Protein AF-0000000066260417 (afdb_homodimer)

Organism: Pneumocystis carinii (NCBI:txid4754)

Structure (mmCIF, N/CA/C/O backbone):
data_AF-0000000066260417-model_v1
#
loop_
_entity.id
_entity.type
_entity.pdbx_description
1 polymer 'Thioredoxin reductase'
#
loop_
_atom_site.group_PDB
_atom_site.id
_atom_site.type_symbol
_atom_site.label_atom_id
_atom_site.label_alt_id
_atom_site.label_comp_id
_atom_site.label_asym_id
_atom_site.label_entity_id
_atom_site.label_seq_id
_atom_site.pdbx_PDB_ins_code
_atom_site.Cartn_x
_atom_site.Cartn_y
_atom_site.Cartn_z
_atom_site.occupancy
_atom_site.B_iso_or_equiv
_atom_site.auth_seq_id
_atom_site.auth_comp_id
_atom_site.auth_asym_id
_atom_site.auth_atom_id
_atom_site.pdbx_PDB_model_num
ATOM 1 N N . MET A 1 1 ? 32.125 -1.098 -7.992 1 93.31 1 MET A N 1
ATOM 2 C CA . MET A 1 1 ? 31.312 -2.289 -7.781 1 93.31 1 MET A CA 1
ATOM 3 C C . MET A 1 1 ? 30.047 -2.248 -8.641 1 93.31 1 MET A C 1
ATOM 5 O O . MET A 1 1 ? 29.516 -1.173 -8.922 1 93.31 1 MET A O 1
ATOM 9 N N . HIS A 1 2 ? 29.641 -3.352 -9.141 1 97.88 2 HIS A N 1
ATOM 10 C CA . HIS A 1 2 ? 28.422 -3.469 -9.922 1 97.88 2 HIS A CA 1
ATOM 11 C C . HIS A 1 2 ? 27.344 -4.223 -9.156 1 97.88 2 HIS A C 1
ATOM 13 O O . HIS A 1 2 ? 27.625 -5.234 -8.508 1 97.88 2 HIS A O 1
ATOM 19 N N . SER A 1 3 ? 26.141 -3.65 -9.133 1 97.94 3 SER A N 1
ATOM 20 C CA . SER A 1 3 ? 25 -4.293 -8.492 1 97.94 3 SER A CA 1
ATOM 21 C C . SER A 1 3 ? 23.828 -4.434 -9.461 1 97.94 3 SER A C 1
ATOM 23 O O . SER A 1 3 ? 23.641 -3.588 -10.328 1 97.94 3 SER A O 1
ATOM 25 N N . LYS A 1 4 ? 23.062 -5.516 -9.281 1 97.94 4 LYS A N 1
ATOM 26 C CA . LYS A 1 4 ? 21.875 -5.684 -10.109 1 97.94 4 LYS A CA 1
ATOM 27 C C . LYS A 1 4 ? 20.812 -4.648 -9.766 1 97.94 4 LYS A C 1
ATOM 29 O O . LYS A 1 4 ? 20.203 -4.047 -10.656 1 97.94 4 LYS A O 1
ATOM 34 N N . VAL A 1 5 ? 20.609 -4.508 -8.484 1 98.75 5 VAL A N 1
ATOM 35 C CA . VAL A 1 5 ? 19.578 -3.572 -8.047 1 98.75 5 VAL A CA 1
ATOM 36 C C . VAL A 1 5 ? 20.109 -2.723 -6.895 1 98.75 5 VAL A C 1
ATOM 38 O O . VAL A 1 5 ? 20.641 -3.254 -5.918 1 98.75 5 VAL A O 1
ATOM 41 N N . VAL A 1 6 ? 19.906 -1.417 -7.012 1 98.94 6 VAL A N 1
ATOM 42 C CA . VAL A 1 6 ? 20.234 -0.465 -5.953 1 98.94 6 VAL A CA 1
ATOM 43 C C . VAL A 1 6 ? 18.969 0.279 -5.52 1 98.94 6 VAL A C 1
ATOM 45 O O . VAL A 1 6 ? 18.172 0.704 -6.359 1 98.94 6 VAL A O 1
ATOM 48 N N . ILE A 1 7 ? 18.75 0.334 -4.238 1 98.94 7 ILE A N 1
ATOM 49 C CA . ILE A 1 7 ? 17.672 1.103 -3.639 1 98.94 7 ILE A CA 1
ATOM 50 C C . ILE A 1 7 ? 18.234 2.311 -2.898 1 98.94 7 ILE A C 1
ATOM 52 O O . ILE A 1 7 ? 19.172 2.176 -2.098 1 98.94 7 ILE A O 1
ATOM 56 N N . ILE A 1 8 ? 17.734 3.48 -3.248 1 98.75 8 ILE A N 1
ATOM 57 C CA . ILE A 1 8 ? 18.188 4.703 -2.59 1 98.75 8 ILE A CA 1
ATOM 58 C C . ILE A 1 8 ? 17.078 5.238 -1.683 1 98.75 8 ILE A C 1
ATOM 60 O O . ILE A 1 8 ? 16.047 5.723 -2.164 1 98.75 8 ILE A O 1
ATOM 64 N N . GLY A 1 9 ? 17.312 5.191 -0.39 1 98 9 GLY A N 1
ATOM 65 C CA . GLY A 1 9 ? 16.328 5.543 0.612 1 98 9 GLY A CA 1
ATOM 66 C C . GLY A 1 9 ? 15.898 4.367 1.474 1 98 9 GLY A C 1
ATOM 67 O O . GLY A 1 9 ? 15.758 3.246 0.978 1 98 9 GLY A O 1
ATOM 68 N N . SER A 1 10 ? 15.633 4.695 2.762 1 98.12 10 SER A N 1
ATOM 69 C CA . SER A 1 10 ? 15.445 3.6 3.705 1 98.12 10 SER A CA 1
ATOM 70 C C . SER A 1 10 ? 14.148 3.762 4.488 1 98.12 10 SER A C 1
ATOM 72 O O . SER A 1 10 ? 14.047 3.324 5.637 1 98.12 10 SER A O 1
ATOM 74 N N . GLY A 1 11 ? 13.156 4.484 3.984 1 97.88 11 GLY A N 1
ATOM 75 C CA . GLY A 1 11 ? 11.82 4.516 4.562 1 97.88 11 GLY A CA 1
ATOM 76 C C . GLY A 1 11 ? 11.023 3.258 4.285 1 97.88 11 GLY A C 1
ATOM 77 O O . GLY A 1 11 ? 11.578 2.244 3.859 1 97.88 11 GLY A O 1
ATOM 78 N N . PRO A 1 12 ? 9.695 3.33 4.57 1 98.69 12 PRO A N 1
ATOM 79 C CA . PRO A 1 12 ? 8.836 2.16 4.363 1 98.69 12 PRO A CA 1
ATOM 80 C C . PRO A 1 12 ? 8.922 1.61 2.939 1 98.69 12 PRO A C 1
ATOM 82 O O . PRO A 1 12 ? 8.977 0.394 2.744 1 98.69 12 PRO A O 1
ATOM 85 N N . SER A 1 13 ? 8.938 2.465 1.959 1 98.81 13 SER A N 1
ATOM 86 C CA . SER A 1 13 ? 8.977 2.021 0.569 1 98.81 13 SER A CA 1
ATOM 87 C C . SER A 1 13 ? 10.305 1.344 0.241 1 98.81 13 SER A C 1
ATOM 89 O O . SER A 1 13 ? 10.328 0.293 -0.402 1 98.81 13 SER A O 1
ATOM 91 N N . GLY A 1 14 ? 11.422 1.942 0.669 1 98.88 14 GLY A N 1
ATOM 92 C CA . GLY A 1 14 ? 12.734 1.369 0.403 1 98.88 14 GLY A CA 1
ATOM 93 C C . GLY A 1 14 ? 12.906 -0.021 0.984 1 98.88 14 GLY A C 1
ATOM 94 O O . GLY A 1 14 ? 13.273 -0.956 0.272 1 98.88 14 GLY A O 1
ATOM 95 N N . HIS A 1 15 ? 12.586 -0.146 2.248 1 98.94 15 HIS A N 1
ATOM 96 C CA . HIS A 1 15 ? 12.75 -1.436 2.91 1 98.94 15 HIS A CA 1
ATOM 97 C C . HIS A 1 15 ? 11.789 -2.475 2.344 1 98.94 15 HIS A C 1
ATOM 99 O O . HIS A 1 15 ? 12.125 -3.656 2.25 1 98.94 15 HIS A O 1
ATOM 105 N N . THR A 1 16 ? 10.555 -2.074 2.002 1 98.94 16 THR A N 1
ATOM 106 C CA . THR A 1 16 ? 9.625 -3.037 1.42 1 98.94 16 THR A CA 1
ATOM 107 C C . THR A 1 16 ? 10.141 -3.541 0.074 1 98.94 16 THR A C 1
ATOM 109 O O . THR A 1 16 ? 10.078 -4.738 -0.21 1 98.94 16 THR A O 1
ATOM 112 N N . ALA A 1 17 ? 10.609 -2.594 -0.773 1 98.94 17 ALA A N 1
ATOM 113 C CA . ALA A 1 17 ? 11.227 -3.023 -2.025 1 98.94 17 ALA A CA 1
ATOM 114 C C . ALA A 1 17 ? 12.344 -4.035 -1.771 1 98.94 17 ALA A C 1
ATOM 116 O O . ALA A 1 17 ? 12.43 -5.059 -2.455 1 98.94 17 ALA A O 1
ATOM 117 N N . ALA A 1 18 ? 13.188 -3.762 -0.748 1 98.94 18 ALA A N 1
ATOM 118 C CA . ALA A 1 18 ? 14.305 -4.633 -0.403 1 98.94 18 ALA A CA 1
ATOM 119 C C . ALA A 1 18 ? 13.812 -6.016 0.014 1 98.94 18 ALA A C 1
ATOM 121 O O . ALA A 1 18 ? 14.422 -7.027 -0.34 1 98.94 18 ALA A O 1
ATOM 122 N N . ILE A 1 19 ? 12.734 -6.07 0.774 1 98.81 19 ILE A N 1
ATOM 123 C CA . ILE A 1 19 ? 12.164 -7.336 1.225 1 98.81 19 ILE A CA 1
ATOM 124 C C . ILE A 1 19 ? 11.766 -8.18 0.017 1 98.81 19 ILE A C 1
ATOM 126 O O . ILE A 1 19 ? 12.156 -9.344 -0.087 1 98.81 19 ILE A O 1
ATOM 130 N N . TYR A 1 20 ? 11.039 -7.613 -0.934 1 98.69 20 TYR A N 1
ATOM 131 C CA . TYR A 1 20 ? 10.531 -8.359 -2.084 1 98.69 20 TYR A CA 1
ATOM 132 C C . TYR A 1 20 ? 11.672 -8.758 -3.014 1 98.69 20 TYR A C 1
ATOM 134 O O . TYR A 1 20 ? 11.688 -9.875 -3.545 1 98.69 20 TYR A O 1
ATOM 142 N N . LEU A 1 21 ? 12.625 -7.875 -3.219 1 98.69 21 LEU A N 1
ATOM 143 C CA . LEU A 1 21 ? 13.781 -8.203 -4.051 1 98.69 21 LEU A CA 1
ATOM 144 C C . LEU A 1 21 ? 14.641 -9.273 -3.395 1 98.69 21 LEU A C 1
ATOM 146 O O . LEU A 1 21 ? 15.164 -10.156 -4.078 1 98.69 21 LEU A O 1
ATOM 150 N N . GLY A 1 22 ? 14.82 -9.109 -2.049 1 97.81 22 GLY A N 1
ATOM 151 C CA . GLY A 1 22 ? 15.547 -10.133 -1.317 1 97.81 22 GLY A CA 1
ATOM 152 C C . GLY A 1 22 ? 14.922 -11.508 -1.432 1 97.81 22 GLY A C 1
ATOM 153 O O . GLY A 1 22 ? 15.625 -12.5 -1.666 1 97.81 22 GLY A O 1
ATOM 154 N N . ARG A 1 23 ? 13.617 -11.609 -1.332 1 96.19 23 ARG A N 1
ATOM 155 C CA . ARG A 1 23 ? 12.891 -12.875 -1.439 1 96.19 23 ARG A CA 1
ATOM 156 C C . ARG A 1 23 ? 12.977 -13.438 -2.854 1 96.19 23 ARG A C 1
ATOM 158 O O . ARG A 1 23 ? 12.719 -14.625 -3.07 1 96.19 23 ARG A O 1
ATOM 165 N N . ALA A 1 24 ? 13.312 -12.602 -3.826 1 96.06 24 ALA A N 1
ATOM 166 C CA . ALA A 1 24 ? 13.555 -13.047 -5.199 1 96.06 24 ALA A CA 1
ATOM 167 C C . ALA A 1 24 ? 15.023 -13.383 -5.418 1 96.06 24 ALA A C 1
ATOM 169 O O . ALA A 1 24 ? 15.461 -13.562 -6.555 1 96.06 24 ALA A O 1
ATOM 170 N N . GLU A 1 25 ? 15.828 -13.352 -4.348 1 95.19 25 GLU A N 1
ATOM 171 C CA . GLU A 1 25 ? 17.234 -13.727 -4.352 1 95.19 25 GLU A CA 1
ATOM 172 C C . GLU A 1 25 ? 18.062 -12.758 -5.195 1 95.19 25 GLU A C 1
ATOM 174 O O . GLU A 1 25 ? 19 -13.164 -5.875 1 95.19 25 GLU A O 1
ATOM 179 N N . LEU A 1 26 ? 17.688 -11.5 -5.199 1 97.06 26 LEU A N 1
ATOM 180 C CA . LEU A 1 26 ? 18.391 -10.516 -6.012 1 97.06 26 LEU A CA 1
ATOM 181 C C . LEU A 1 26 ? 19.391 -9.742 -5.168 1 97.06 26 LEU A C 1
ATOM 183 O O . LEU A 1 26 ? 20.188 -8.953 -5.699 1 97.06 26 LEU A O 1
ATOM 187 N N . LYS A 1 27 ? 19.406 -9.953 -3.811 1 96.69 27 LYS A N 1
ATOM 188 C CA . LYS A 1 27 ? 20.359 -9.367 -2.879 1 96.69 27 LYS A CA 1
ATOM 189 C C . LYS A 1 27 ? 20.547 -7.875 -3.143 1 96.69 27 LYS A C 1
ATOM 191 O O . LYS A 1 27 ? 21.656 -7.422 -3.428 1 96.69 27 LYS A O 1
ATOM 196 N N . PRO A 1 28 ? 19.547 -7.09 -2.977 1 98.69 28 PRO A N 1
ATOM 197 C CA . PRO A 1 28 ? 19.641 -5.66 -3.279 1 98.69 28 PRO A CA 1
ATOM 198 C C . PRO A 1 28 ? 20.594 -4.922 -2.336 1 98.69 28 PRO A C 1
ATOM 200 O O . PRO A 1 28 ? 20.766 -5.324 -1.184 1 98.69 28 PRO A O 1
ATOM 203 N N . ILE A 1 29 ? 21.234 -3.871 -2.891 1 98.81 29 ILE A N 1
ATOM 204 C CA . ILE A 1 29 ? 21.969 -2.922 -2.062 1 98.81 29 ILE A CA 1
ATOM 205 C C . ILE A 1 29 ? 21.094 -1.724 -1.736 1 98.81 29 ILE A C 1
ATOM 207 O O . ILE A 1 29 ? 20.516 -1.104 -2.637 1 98.81 29 ILE A O 1
ATOM 211 N N . LEU A 1 30 ? 20.953 -1.46 -0.464 1 98.81 30 LEU A N 1
ATOM 212 C CA . LEU A 1 30 ? 20.141 -0.334 -0.017 1 98.81 30 LEU A CA 1
ATOM 213 C C . LEU A 1 30 ? 21.016 0.73 0.649 1 98.81 30 LEU A C 1
ATOM 215 O O . LEU A 1 30 ? 21.688 0.456 1.645 1 98.81 30 LEU A O 1
ATOM 219 N N . TYR A 1 31 ? 21.078 1.892 0.031 1 98.5 31 TYR A N 1
ATOM 220 C CA . TYR A 1 31 ? 21.766 3.027 0.639 1 98.5 31 TYR A CA 1
ATOM 221 C C . TYR A 1 31 ? 20.812 3.822 1.529 1 98.5 31 TYR A C 1
ATOM 223 O O . TYR A 1 31 ? 19.875 4.465 1.038 1 98.5 31 TYR A O 1
ATOM 231 N N . GLU A 1 32 ? 21.047 3.859 2.814 1 97.44 32 GLU A N 1
ATOM 232 C CA . GLU A 1 32 ? 20.078 4.434 3.746 1 97.44 32 GLU A CA 1
ATOM 233 C C . GLU A 1 32 ? 20.359 5.91 3.994 1 97.44 32 GLU A C 1
ATOM 235 O O . GLU A 1 32 ? 19.547 6.617 4.582 1 97.44 32 GLU A O 1
ATOM 240 N N . GLY A 1 33 ? 21.422 6.367 3.428 1 93.81 33 GLY A N 1
ATOM 241 C CA . GLY A 1 33 ? 21.766 7.766 3.643 1 93.81 33 GLY A CA 1
ATOM 242 C C . GLY A 1 33 ? 22.312 8.039 5.031 1 93.81 33 GLY A C 1
ATOM 243 O O . GLY A 1 33 ? 22.5 7.109 5.824 1 93.81 33 GLY A O 1
ATOM 244 N N . MET A 1 34 ? 22.656 9.219 5.25 1 89.94 34 MET A N 1
ATOM 245 C CA . MET A 1 34 ? 22.984 9.781 6.562 1 89.94 34 MET A CA 1
ATOM 246 C C . MET A 1 34 ? 21.938 10.789 6.996 1 89.94 34 MET A C 1
ATOM 248 O O . MET A 1 34 ? 20.812 10.773 6.504 1 89.94 34 MET A O 1
ATOM 252 N N . LEU A 1 35 ? 22.203 11.672 7.816 1 79.69 35 LEU A N 1
ATOM 253 C CA . LEU A 1 35 ? 21.266 12.727 8.18 1 79.69 35 LEU A CA 1
ATOM 254 C C . LEU A 1 35 ? 21.078 13.711 7.027 1 79.69 35 LEU A C 1
ATOM 256 O O . LEU A 1 35 ? 22.062 14.281 6.535 1 79.69 35 LEU A O 1
ATOM 260 N N . ALA A 1 36 ? 19.938 13.719 6.48 1 68.44 36 ALA A N 1
ATOM 261 C CA . ALA A 1 36 ? 19.594 14.648 5.41 1 68.44 36 ALA A CA 1
ATOM 262 C C . ALA A 1 36 ? 18.297 15.391 5.719 1 68.44 36 ALA A C 1
ATOM 264 O O . ALA A 1 36 ? 17.266 14.766 5.988 1 68.44 36 ALA A O 1
ATOM 265 N N . ASN A 1 37 ? 18.359 16.625 5.699 1 64.62 37 ASN A N 1
ATOM 266 C CA . ASN A 1 37 ? 17.203 17.469 5.949 1 64.62 37 ASN A CA 1
ATOM 267 C C . ASN A 1 37 ? 16.562 17.172 7.305 1 64.62 37 ASN A C 1
ATOM 269 O O . ASN A 1 37 ? 15.344 17.094 7.418 1 64.62 37 ASN A O 1
ATOM 273 N N . GLY A 1 38 ? 17.391 16.922 8.141 1 69.81 38 GLY A N 1
ATOM 274 C CA . GLY A 1 38 ? 16.938 16.656 9.5 1 69.81 38 GLY A CA 1
ATOM 275 C C . GLY A 1 38 ? 16.312 15.273 9.664 1 69.81 38 GLY A C 1
ATOM 276 O O . GLY A 1 38 ? 15.703 14.984 10.695 1 69.81 38 GLY A O 1
ATOM 277 N N . ILE A 1 39 ? 16.359 14.492 8.68 1 77.69 39 ILE A N 1
ATOM 278 C CA . ILE A 1 39 ? 15.727 13.172 8.734 1 77.69 39 ILE A CA 1
ATOM 279 C C . ILE A 1 39 ? 16.797 12.086 8.75 1 77.69 39 ILE A C 1
ATOM 281 O O . ILE A 1 39 ? 17.688 12.07 7.898 1 77.69 39 ILE A O 1
ATOM 285 N N . ALA A 1 40 ? 16.766 11.281 9.75 1 82.06 40 ALA A N 1
ATOM 286 C CA . ALA A 1 40 ? 17.703 10.172 9.914 1 82.06 40 ALA A CA 1
ATOM 287 C C . ALA A 1 40 ? 17.312 8.992 9.031 1 82.06 40 ALA A C 1
ATOM 289 O O . ALA A 1 40 ? 16.203 8.945 8.492 1 82.06 40 ALA A O 1
ATOM 290 N N . PRO A 1 41 ? 18.328 8.094 8.82 1 87.19 41 PRO A N 1
ATOM 291 C CA . PRO A 1 41 ? 17.953 6.852 8.141 1 87.19 41 PRO A CA 1
ATOM 292 C C . PRO A 1 41 ? 16.703 6.207 8.742 1 87.19 41 PRO A C 1
ATOM 294 O O . PRO A 1 41 ? 16.531 6.203 9.961 1 87.19 41 PRO A O 1
ATOM 297 N N . GLY A 1 42 ? 15.867 5.723 7.848 1 88.19 42 GLY A N 1
ATOM 298 C CA . GLY A 1 42 ? 14.586 5.188 8.273 1 88.19 42 GLY A CA 1
ATOM 299 C C . GLY A 1 42 ? 13.414 6.082 7.906 1 88.19 42 GLY A C 1
ATOM 300 O O . GLY A 1 42 ? 12.266 5.637 7.902 1 88.19 42 GLY A O 1
ATOM 301 N N . GLY A 1 43 ? 13.727 7.324 7.59 1 90.12 43 GLY A N 1
ATOM 302 C CA . GLY A 1 43 ? 12.695 8.234 7.121 1 90.12 43 GLY A CA 1
ATOM 303 C C . GLY A 1 43 ? 11.945 8.922 8.242 1 90.12 43 GLY A C 1
ATOM 304 O O . GLY A 1 43 ? 12.406 8.93 9.391 1 90.12 43 GLY A O 1
ATOM 305 N N . GLN A 1 44 ? 10.812 9.5 7.934 1 89.19 44 GLN A N 1
ATOM 306 C CA . GLN A 1 44 ? 10.078 10.391 8.82 1 89.19 44 GLN A CA 1
ATOM 307 C C . GLN A 1 44 ? 9.5 9.633 10.016 1 89.19 44 GLN A C 1
ATOM 309 O O . GLN A 1 44 ? 9.305 10.211 11.086 1 89.19 44 GLN A O 1
ATOM 314 N N . LEU A 1 45 ? 9.312 8.352 9.883 1 92.44 45 LEU A N 1
ATOM 315 C CA . LEU A 1 45 ? 8.688 7.543 10.922 1 92.44 45 LEU A CA 1
ATOM 316 C C . LEU A 1 45 ? 9.641 7.352 12.102 1 92.44 45 LEU A C 1
ATOM 318 O O . LEU A 1 45 ? 9.211 6.965 13.195 1 92.44 45 LEU A O 1
ATOM 322 N N . THR A 1 46 ? 10.906 7.645 11.891 1 90.38 46 THR A N 1
ATOM 323 C CA . THR A 1 46 ? 11.867 7.434 12.969 1 90.38 46 THR A CA 1
ATOM 324 C C . THR A 1 46 ? 11.711 8.5 14.055 1 90.38 46 THR A C 1
ATOM 326 O O . THR A 1 46 ? 12.227 8.344 15.156 1 90.38 46 THR A O 1
ATOM 329 N N . THR A 1 47 ? 10.953 9.555 13.758 1 83.38 47 THR A N 1
ATOM 330 C CA . THR A 1 47 ? 10.805 10.648 14.719 1 83.38 47 THR A CA 1
ATOM 331 C C . THR A 1 47 ? 9.367 10.711 15.234 1 83.38 47 THR A C 1
ATOM 333 O O . THR A 1 47 ? 8.992 11.672 15.914 1 83.38 47 THR A O 1
ATOM 336 N N . THR A 1 48 ? 8.625 9.734 14.828 1 84.06 48 THR A N 1
ATOM 337 C CA . THR A 1 48 ? 7.242 9.672 15.289 1 84.06 48 THR A CA 1
ATOM 338 C C . THR A 1 48 ? 7.121 8.773 16.516 1 84.06 48 THR A C 1
ATOM 340 O O . THR A 1 48 ? 7.832 7.777 16.625 1 84.06 48 THR A O 1
ATOM 343 N N . THR A 1 49 ? 6.316 9.141 17.406 1 84.31 49 THR A N 1
ATOM 344 C CA . THR A 1 49 ? 6.18 8.367 18.625 1 84.31 49 THR A CA 1
ATOM 345 C C . THR A 1 49 ? 5.195 7.223 18.453 1 84.31 49 THR A C 1
ATOM 347 O O . THR A 1 49 ? 5.59 6.055 18.438 1 84.31 49 THR A O 1
ATOM 350 N N . ASP A 1 50 ? 3.885 7.566 18.203 1 91.5 50 ASP A N 1
ATOM 351 C CA . ASP A 1 50 ? 2.871 6.523 18.062 1 91.5 50 ASP A CA 1
ATOM 352 C C . ASP A 1 50 ? 2.354 6.449 16.625 1 91.5 50 ASP A C 1
ATOM 354 O O . ASP A 1 50 ? 1.939 7.461 16.047 1 91.5 50 ASP A O 1
ATOM 358 N N . VAL A 1 51 ? 2.518 5.285 16.062 1 95.25 51 VAL A N 1
ATOM 359 C CA . VAL A 1 51 ? 1.919 4.977 14.773 1 95.25 51 VAL A CA 1
ATOM 360 C C . VAL A 1 51 ? 0.716 4.059 14.961 1 95.25 51 VAL A C 1
ATOM 362 O O . VAL A 1 51 ? 0.875 2.871 15.258 1 95.25 51 VAL A O 1
ATOM 365 N N . GLU A 1 52 ? -0.43 4.609 14.734 1 96.38 52 GLU A N 1
ATOM 366 C CA . GLU A 1 52 ? -1.65 3.877 15.07 1 96.38 52 GLU A CA 1
ATOM 367 C C . GLU A 1 52 ? -2.373 3.412 13.805 1 96.38 52 GLU A C 1
ATOM 369 O O . GLU A 1 52 ? -3.248 2.547 13.867 1 96.38 52 GLU A O 1
ATOM 374 N N . ASN A 1 53 ? -1.962 3.941 12.68 1 97.12 53 ASN A N 1
ATOM 375 C CA . ASN A 1 53 ? -2.775 3.721 11.484 1 97.12 53 ASN A CA 1
ATOM 376 C C . ASN A 1 53 ? -2.105 2.748 10.523 1 97.12 53 ASN A C 1
ATOM 378 O O . ASN A 1 53 ? -2.627 2.484 9.438 1 97.12 53 ASN A O 1
ATOM 382 N N . TYR A 1 54 ? -0.887 2.211 10.867 1 98.62 54 TYR A N 1
ATOM 383 C CA . TYR A 1 54 ? -0.292 1.159 10.047 1 98.62 54 TYR A CA 1
ATOM 384 C C . TYR A 1 54 ? -0.969 -0.181 10.312 1 98.62 54 TYR A C 1
ATOM 386 O O . TYR A 1 54 ? -0.982 -0.668 11.445 1 98.62 54 TYR A O 1
ATOM 394 N N . PRO A 1 55 ? -1.563 -0.827 9.219 1 98.75 55 PRO A N 1
ATOM 395 C CA . PRO A 1 55 ? -2.352 -2.041 9.445 1 98.75 55 PRO A CA 1
ATOM 396 C C . PRO A 1 55 ? -1.502 -3.213 9.938 1 98.75 55 PRO A C 1
ATOM 398 O O . PRO A 1 55 ? -0.424 -3.469 9.391 1 98.75 55 PRO A O 1
ATOM 401 N N . GLY A 1 56 ? -2.039 -3.926 10.898 1 98.69 56 GLY A N 1
ATOM 402 C CA . GLY A 1 56 ? -1.364 -5.094 11.445 1 98.69 56 GLY A CA 1
ATOM 403 C C . GLY A 1 56 ? -0.897 -4.906 12.875 1 98.69 56 GLY A C 1
ATOM 404 O O . GLY A 1 56 ? -0.403 -5.848 13.5 1 98.69 56 GLY A O 1
ATOM 405 N N . PHE A 1 57 ? -1.103 -3.693 13.398 1 98.56 57 PHE A N 1
ATOM 406 C CA . PHE A 1 57 ? -0.692 -3.369 14.758 1 98.56 57 PHE A CA 1
ATOM 407 C C . PHE A 1 57 ? -1.848 -2.758 15.539 1 98.56 57 PHE A C 1
ATOM 409 O O . PHE A 1 57 ? -1.886 -1.543 15.75 1 98.56 57 PHE A O 1
ATOM 416 N N . PRO A 1 58 ? -2.742 -3.596 16.047 1 98 58 PRO A N 1
ATOM 417 C CA . PRO A 1 58 ? -3.953 -3.096 16.703 1 98 58 PRO A CA 1
ATOM 418 C C . PRO A 1 58 ? -3.648 -2.209 17.906 1 98 58 PRO A C 1
ATOM 420 O O . PRO A 1 58 ? -4.426 -1.304 18.219 1 98 58 PRO A O 1
ATOM 423 N N . ASP A 1 59 ? -2.562 -2.414 18.531 1 96.75 59 ASP A N 1
ATOM 424 C CA . ASP A 1 59 ? -2.232 -1.636 19.719 1 96.75 59 ASP A CA 1
ATOM 425 C C . ASP A 1 59 ? -1.273 -0.497 19.391 1 96.75 59 ASP A C 1
ATOM 427 O O . ASP A 1 59 ? -0.729 0.148 20.281 1 96.75 59 ASP A O 1
ATOM 431 N N . GLY A 1 60 ? -1.063 -0.289 18.188 1 96.44 60 GLY A N 1
ATOM 432 C CA . GLY A 1 60 ? -0.081 0.7 17.766 1 96.44 60 GLY A CA 1
ATOM 433 C C . GLY A 1 60 ? 1.35 0.214 17.906 1 96.44 60 GLY A C 1
ATOM 434 O O . GLY A 1 60 ? 1.592 -0.887 18.406 1 96.44 60 GLY A O 1
ATOM 435 N N . ILE A 1 61 ? 2.195 0.959 17.375 1 96.81 61 ILE A N 1
ATOM 436 C CA . ILE A 1 61 ? 3.623 0.669 17.438 1 96.81 61 ILE A CA 1
ATOM 437 C C . ILE A 1 61 ? 4.418 1.972 17.391 1 96.81 61 ILE A C 1
ATOM 439 O O . ILE A 1 61 ? 3.994 2.938 16.75 1 96.81 61 ILE A O 1
ATOM 443 N N . LEU A 1 62 ? 5.551 2 18.141 1 96.38 62 LEU A N 1
ATOM 444 C CA . LEU A 1 62 ? 6.406 3.178 18.031 1 96.38 62 LEU A CA 1
ATOM 445 C C . LEU A 1 62 ? 7.008 3.295 16.641 1 96.38 62 LEU A C 1
ATOM 447 O O . LEU A 1 62 ? 7.395 2.291 16.031 1 96.38 62 LEU A O 1
ATOM 451 N N . GLY A 1 63 ? 7.082 4.516 16.109 1 95.62 63 GLY A N 1
ATOM 452 C CA . GLY A 1 63 ? 7.652 4.754 14.797 1 95.62 63 GLY A CA 1
ATOM 453 C C . GLY A 1 63 ? 9.016 4.113 14.602 1 95.62 63 GLY A C 1
ATOM 454 O O . GLY A 1 63 ? 9.203 3.297 13.695 1 95.62 63 GLY A O 1
ATOM 455 N N . PRO A 1 64 ? 9.969 4.434 15.469 1 96.25 64 PRO A N 1
ATOM 456 C CA . PRO A 1 64 ? 11.305 3.838 15.359 1 96.25 64 PRO A CA 1
ATOM 457 C C . PRO A 1 64 ? 11.281 2.312 15.422 1 96.25 64 PRO A C 1
ATOM 459 O O . PRO A 1 64 ? 12.039 1.647 14.719 1 96.25 64 PRO A O 1
ATOM 462 N N . SER A 1 65 ? 10.406 1.736 16.219 1 97.94 65 SER A N 1
ATOM 463 C CA . SER A 1 65 ? 10.289 0.285 16.312 1 97.94 65 SER A CA 1
ATOM 464 C C . SER A 1 65 ? 9.773 -0.32 15.016 1 97.94 65 SER A C 1
ATOM 466 O O . SER A 1 65 ? 10.242 -1.382 14.594 1 97.94 65 SER A O 1
ATOM 468 N N . LEU A 1 66 ? 8.758 0.322 14.461 1 98.25 66 LEU A N 1
ATOM 469 C CA . LEU A 1 66 ? 8.25 -0.132 13.172 1 98.25 66 LEU A CA 1
ATOM 470 C C . LEU A 1 66 ? 9.344 -0.123 12.117 1 98.25 66 LEU A C 1
ATOM 472 O O . LEU A 1 66 ? 9.5 -1.09 11.367 1 98.25 66 LEU A O 1
ATOM 476 N N . MET A 1 67 ? 10.148 0.921 12.062 1 98.06 67 MET A N 1
ATOM 477 C CA . MET A 1 67 ? 11.203 1.029 11.062 1 98.06 67 MET A CA 1
ATOM 478 C C . MET A 1 67 ? 12.312 0.016 11.328 1 98.06 67 MET A C 1
ATOM 480 O O . MET A 1 67 ? 12.922 -0.503 10.398 1 98.06 67 MET A O 1
ATOM 484 N N . GLU A 1 68 ? 12.539 -0.19 12.594 1 98.12 68 GLU A N 1
ATOM 485 C CA . GLU A 1 68 ? 13.492 -1.247 12.93 1 98.12 68 GLU A CA 1
ATOM 486 C C . GLU A 1 68 ? 13 -2.605 12.438 1 98.12 68 GLU A C 1
ATOM 488 O O . GLU A 1 68 ? 13.797 -3.424 11.969 1 98.12 68 GLU A O 1
ATOM 493 N N . ALA A 1 69 ? 11.742 -2.877 12.602 1 98.62 69 ALA A N 1
ATOM 494 C CA . ALA A 1 69 ? 11.172 -4.117 12.086 1 98.62 69 ALA A CA 1
ATOM 495 C C . ALA A 1 69 ? 11.336 -4.215 10.578 1 98.62 69 ALA A C 1
ATOM 497 O O . ALA A 1 69 ? 11.672 -5.277 10.047 1 98.62 69 ALA A O 1
ATOM 498 N N . PHE A 1 70 ? 11.102 -3.098 9.859 1 98.75 70 PHE A N 1
ATOM 499 C CA . PHE A 1 70 ? 11.312 -3.055 8.414 1 98.75 70 PHE A CA 1
ATOM 500 C C . PHE A 1 70 ? 12.758 -3.41 8.07 1 98.75 70 PHE A C 1
ATOM 502 O O . PHE A 1 70 ? 13 -4.23 7.188 1 98.75 70 PHE A O 1
ATOM 509 N N . ARG A 1 71 ? 13.68 -2.779 8.766 1 98.62 71 ARG A N 1
ATOM 510 C CA . ARG A 1 71 ? 15.109 -2.963 8.523 1 98.62 71 ARG A CA 1
ATOM 511 C C . ARG A 1 71 ? 15.516 -4.414 8.75 1 98.62 71 ARG A C 1
ATOM 513 O O . ARG A 1 71 ? 16.188 -5.012 7.902 1 98.62 71 ARG A O 1
ATOM 520 N N . LYS A 1 72 ? 15.125 -4.934 9.867 1 98.75 72 LYS A N 1
ATOM 521 C CA . LYS A 1 72 ? 15.453 -6.316 10.203 1 98.75 72 LYS A CA 1
ATOM 522 C C . LYS A 1 72 ? 14.914 -7.277 9.148 1 98.75 72 LYS A C 1
ATOM 524 O O . LYS A 1 72 ? 15.578 -8.258 8.789 1 98.75 72 LYS A O 1
ATOM 529 N N . GLN A 1 73 ? 13.742 -7.066 8.734 1 98.69 73 GLN A N 1
ATOM 530 C CA . GLN A 1 73 ? 13.109 -7.918 7.734 1 98.69 73 GLN A CA 1
ATOM 531 C C . GLN A 1 73 ? 13.867 -7.863 6.41 1 98.69 73 GLN A C 1
ATOM 533 O O . GLN A 1 73 ? 14.078 -8.898 5.77 1 98.69 73 GLN A O 1
ATOM 538 N N . SER A 1 74 ? 14.234 -6.652 5.957 1 98.19 74 SER A N 1
ATOM 539 C CA . SER A 1 74 ? 15.031 -6.48 4.746 1 98.19 74 SER A CA 1
ATOM 540 C C . SER A 1 74 ? 16.344 -7.246 4.84 1 98.19 74 SER A C 1
ATOM 542 O O . SER A 1 74 ? 16.734 -7.941 3.896 1 98.19 74 SER A O 1
ATOM 544 N N . GLU A 1 75 ? 17 -7.105 5.934 1 98.5 75 GLU A N 1
ATOM 545 C CA . GLU A 1 75 ? 18.281 -7.766 6.145 1 98.5 75 GLU A CA 1
ATOM 546 C C . GLU A 1 75 ? 18.125 -9.281 6.145 1 98.5 75 GLU A C 1
ATOM 548 O O . GLU A 1 75 ? 18.969 -10 5.59 1 98.5 75 GLU A O 1
ATOM 553 N N . LYS A 1 76 ? 17.109 -9.727 6.754 1 97.5 76 LYS A N 1
ATOM 554 C CA . LYS A 1 76 ? 16.844 -11.156 6.859 1 97.5 76 LYS A CA 1
ATOM 555 C C . LYS A 1 76 ? 16.797 -11.805 5.48 1 97.5 76 LYS A C 1
ATOM 557 O O . LYS A 1 76 ? 17.266 -12.938 5.305 1 97.5 76 LYS A O 1
ATOM 562 N N . TYR A 1 77 ? 16.312 -11.102 4.5 1 95.94 77 TYR A N 1
ATOM 563 C CA . TYR A 1 77 ? 16.125 -11.703 3.186 1 95.94 77 TYR A CA 1
ATOM 564 C C . TYR A 1 77 ? 17.266 -11.328 2.242 1 95.94 77 TYR A C 1
ATOM 566 O O . TYR A 1 77 ? 17.172 -11.539 1.03 1 95.94 77 TYR A O 1
ATOM 574 N N . GLY A 1 78 ? 18.312 -10.719 2.842 1 96.31 78 GLY A N 1
ATOM 575 C CA . GLY A 1 78 ? 19.547 -10.672 2.078 1 96.31 78 GLY A CA 1
ATOM 576 C C . GLY A 1 78 ? 19.906 -9.273 1.602 1 96.31 78 GLY A C 1
ATOM 577 O O . GLY A 1 78 ? 20.906 -9.086 0.909 1 96.31 78 GLY A O 1
ATOM 578 N N . ALA A 1 79 ? 19.125 -8.25 1.945 1 98.31 79 ALA A N 1
ATOM 579 C CA . ALA A 1 79 ? 19.484 -6.883 1.57 1 98.31 79 ALA A CA 1
ATOM 580 C C . ALA A 1 79 ? 20.781 -6.449 2.252 1 98.31 79 ALA A C 1
ATOM 582 O O . ALA A 1 79 ? 21 -6.758 3.426 1 98.31 79 ALA A O 1
ATOM 583 N N . GLN A 1 80 ? 21.625 -5.848 1.51 1 98.62 80 GLN A N 1
ATOM 584 C CA . GLN A 1 80 ? 22.812 -5.199 2.066 1 98.62 80 GLN A CA 1
ATOM 585 C C . GLN A 1 80 ? 22.562 -3.713 2.303 1 98.62 80 GLN A C 1
ATOM 587 O O . GLN A 1 80 ? 22.422 -2.941 1.35 1 98.62 80 GLN A O 1
ATOM 592 N N . ILE A 1 81 ? 22.578 -3.338 3.52 1 98.5 81 ILE A N 1
ATOM 593 C CA . ILE A 1 81 ? 22.297 -1.954 3.877 1 98.5 81 ILE A CA 1
ATOM 594 C C . ILE A 1 81 ? 23.594 -1.198 4.117 1 98.5 81 ILE A C 1
ATOM 596 O O . ILE A 1 81 ? 24.406 -1.594 4.961 1 98.5 81 ILE A O 1
ATOM 600 N N . ILE A 1 82 ? 23.75 -0.171 3.389 1 98 82 ILE A N 1
ATOM 601 C CA . ILE A 1 82 ? 24.984 0.625 3.465 1 98 82 ILE A CA 1
ATOM 602 C C . ILE A 1 82 ? 24.656 2.021 3.99 1 98 82 ILE A C 1
ATOM 604 O O . ILE A 1 82 ? 23.766 2.699 3.459 1 98 82 ILE A O 1
ATOM 608 N N . THR A 1 83 ? 25.375 2.426 5.098 1 97 83 THR A N 1
ATOM 609 C CA . THR A 1 83 ? 25.219 3.77 5.641 1 97 83 THR A CA 1
ATOM 610 C C . THR A 1 83 ? 26.062 4.773 4.863 1 97 83 THR A C 1
ATOM 612 O O . THR A 1 83 ? 27.188 5.078 5.254 1 97 83 THR A O 1
ATOM 615 N N . ASP A 1 84 ? 25.609 5.172 3.824 1 96.56 84 ASP A N 1
ATOM 616 C CA . ASP A 1 84 ? 26.203 6.164 2.936 1 96.56 84 ASP A CA 1
ATOM 617 C C . ASP A 1 84 ? 25.125 6.855 2.092 1 96.56 84 ASP A C 1
ATOM 619 O O . ASP A 1 84 ? 24.016 6.359 1.973 1 96.56 84 ASP A O 1
ATOM 623 N N . THR A 1 85 ? 25.453 8.062 1.679 1 96.69 85 THR A N 1
ATOM 624 C CA . THR A 1 85 ? 24.516 8.836 0.856 1 96.69 85 THR A CA 1
ATOM 625 C C . THR A 1 85 ? 24.953 8.82 -0.606 1 96.69 85 THR A C 1
ATOM 627 O O . THR A 1 85 ? 26.109 9.133 -0.917 1 96.69 85 THR A O 1
ATOM 630 N N . VAL A 1 86 ? 24.047 8.422 -1.486 1 97.75 86 VAL A N 1
ATOM 631 C CA . VAL A 1 86 ? 24.344 8.555 -2.91 1 97.75 86 VAL A CA 1
ATOM 632 C C . VAL A 1 86 ? 24.344 10.031 -3.305 1 97.75 86 VAL A C 1
ATOM 634 O O . VAL A 1 86 ? 23.312 10.711 -3.174 1 97.75 86 VAL A O 1
ATOM 637 N N . SER A 1 87 ? 25.469 10.492 -3.77 1 96.88 87 SER A N 1
ATOM 638 C CA . SER A 1 87 ? 25.609 11.922 -4.016 1 96.88 87 SER A CA 1
ATOM 639 C C . SER A 1 87 ? 25.391 12.258 -5.488 1 96.88 87 SER A C 1
ATOM 641 O O . SER A 1 87 ? 24.984 13.367 -5.828 1 96.88 87 SER A O 1
ATOM 643 N N . LYS A 1 88 ? 25.719 11.344 -6.305 1 97.81 88 LYS A N 1
ATOM 644 C CA . LYS A 1 88 ? 25.516 11.492 -7.742 1 97.81 88 LYS A CA 1
ATOM 645 C C . LYS A 1 88 ? 24.922 10.227 -8.352 1 97.81 88 LYS A C 1
ATOM 647 O O . LYS A 1 88 ? 25.234 9.117 -7.914 1 97.81 88 LYS A O 1
ATOM 652 N N . LEU A 1 89 ? 24.078 10.406 -9.344 1 98.75 89 LEU A N 1
ATOM 653 C CA . LEU A 1 89 ? 23.438 9.328 -10.102 1 98.75 89 LEU A CA 1
ATOM 654 C C . LEU A 1 89 ? 23.234 9.727 -11.555 1 98.75 89 LEU A C 1
ATOM 656 O O . LEU A 1 89 ? 22.578 10.734 -11.836 1 98.75 89 LEU A O 1
ATOM 660 N N . ASP A 1 90 ? 23.844 9.047 -12.445 1 98.69 90 ASP A N 1
ATOM 661 C CA . ASP A 1 90 ? 23.719 9.297 -13.883 1 98.69 90 ASP A CA 1
ATOM 662 C C . ASP A 1 90 ? 22.719 8.328 -14.523 1 98.69 90 ASP A C 1
ATOM 664 O O . ASP A 1 90 ? 23 7.133 -14.648 1 98.69 90 ASP A O 1
ATOM 668 N N . LEU A 1 91 ? 21.562 8.859 -15 1 98.75 91 LEU A N 1
ATOM 669 C CA . LEU A 1 91 ? 20.484 8.031 -15.531 1 98.75 91 LEU A CA 1
ATOM 670 C C . LEU A 1 91 ? 20.516 8.023 -17.062 1 98.75 91 LEU A C 1
ATOM 672 O O . LEU A 1 91 ? 19.578 7.527 -17.703 1 98.75 91 LEU A O 1
ATOM 676 N N . SER A 1 92 ? 21.531 8.508 -17.688 1 98.19 92 SER A N 1
ATOM 677 C CA . SER A 1 92 ? 21.578 8.711 -19.141 1 98.19 92 SER A CA 1
ATOM 678 C C . SER A 1 92 ? 21.734 7.387 -19.875 1 98.19 92 SER A C 1
ATOM 680 O O . SER A 1 92 ? 21.344 7.273 -21.047 1 98.19 92 SER A O 1
ATOM 682 N N . LYS A 1 93 ? 22.359 6.402 -19.219 1 97.69 93 LYS A N 1
ATOM 683 C CA . LYS A 1 93 ? 22.578 5.105 -19.859 1 97.69 93 LYS A CA 1
ATOM 684 C C . LYS A 1 93 ? 22.688 3.994 -18.812 1 97.69 93 LYS A C 1
ATOM 686 O O . LYS A 1 93 ? 23.203 4.215 -17.719 1 97.69 93 LYS A O 1
ATOM 691 N N . ARG A 1 94 ? 22.203 2.77 -19.188 1 97.88 94 ARG A N 1
ATOM 692 C CA . ARG A 1 94 ? 22.344 1.59 -18.344 1 97.88 94 ARG A CA 1
ATOM 693 C C . ARG A 1 94 ? 23.562 0.768 -18.734 1 97.88 94 ARG A C 1
ATOM 695 O O . ARG A 1 94 ? 23.906 0.672 -19.922 1 97.88 94 ARG A O 1
ATOM 702 N N . PRO A 1 95 ? 24.266 0.16 -17.766 1 98.38 95 PRO A N 1
ATOM 703 C CA . PRO A 1 95 ? 23.953 0.287 -16.344 1 98.38 95 PRO A CA 1
ATOM 704 C C . PRO A 1 95 ? 24.188 1.697 -15.812 1 98.38 95 PRO A C 1
ATOM 706 O O . PRO A 1 95 ? 25.109 2.385 -16.266 1 98.38 95 PRO A O 1
ATOM 709 N N . PHE A 1 96 ? 23.359 2.127 -14.867 1 98.88 96 PHE A N 1
ATOM 710 C CA . PHE A 1 96 ? 23.453 3.467 -14.297 1 98.88 96 PHE A CA 1
ATOM 711 C C . PHE A 1 96 ? 24.734 3.625 -13.492 1 98.88 96 PHE A C 1
ATOM 713 O O . PHE A 1 96 ? 25.172 2.68 -12.828 1 98.88 96 PHE A O 1
ATOM 720 N N . LYS A 1 97 ? 25.297 4.746 -13.555 1 98.69 97 LYS A N 1
ATOM 721 C CA . LYS A 1 97 ? 26.484 5.066 -12.781 1 98.69 97 LYS A CA 1
ATOM 722 C C . LYS A 1 97 ? 26.156 5.961 -11.594 1 98.69 97 LYS A C 1
ATOM 724 O O . LYS A 1 97 ? 25.344 6.887 -11.711 1 98.69 97 LYS A O 1
ATOM 729 N N . TYR A 1 98 ? 26.734 5.641 -10.414 1 98.75 98 TYR A N 1
ATOM 730 C CA . TYR A 1 98 ? 26.484 6.461 -9.234 1 98.75 98 TYR A CA 1
ATOM 731 C C . TYR A 1 98 ? 27.703 6.457 -8.305 1 98.75 98 TYR A C 1
ATOM 733 O O . TYR A 1 98 ? 28.578 5.598 -8.422 1 98.75 98 TYR A O 1
ATOM 741 N N . CYS A 1 99 ? 27.844 7.469 -7.445 1 98.12 99 CYS A N 1
ATOM 742 C CA . CYS A 1 99 ? 28.859 7.492 -6.395 1 98.12 99 CYS A CA 1
ATOM 743 C C . CYS A 1 99 ? 28.266 8 -5.082 1 98.12 99 CYS A C 1
ATOM 745 O O . CYS A 1 99 ? 27.109 8.414 -5.035 1 98.12 99 CYS A O 1
ATOM 747 N N . CYS A 1 100 ? 28.969 7.816 -4.004 1 97.44 100 CYS A N 1
ATOM 748 C CA . CYS A 1 100 ? 28.484 8.148 -2.672 1 97.44 100 CYS A CA 1
ATOM 749 C C . CYS A 1 100 ? 29.266 9.305 -2.076 1 97.44 100 CYS A C 1
ATOM 751 O O . CYS A 1 100 ? 30.359 9.625 -2.547 1 97.44 100 CYS A O 1
ATOM 753 N N . GLU A 1 101 ? 28.703 9.922 -1.151 1 95.38 101 GLU A N 1
ATOM 754 C CA . GLU A 1 101 ? 29.312 11.055 -0.477 1 95.38 101 GLU A CA 1
ATOM 755 C C . GLU A 1 101 ? 30.641 10.664 0.178 1 95.38 101 GLU A C 1
ATOM 757 O O . GLU A 1 101 ? 31.562 11.461 0.24 1 95.38 101 GLU A O 1
ATOM 762 N N . SER A 1 102 ? 30.734 9.438 0.7 1 94.19 102 SER A N 1
ATOM 763 C CA . SER A 1 102 ? 31.953 8.984 1.379 1 94.19 102 SER A CA 1
ATOM 764 C C . SER A 1 102 ? 33.156 8.977 0.432 1 94.19 102 SER A C 1
ATOM 766 O O . SER A 1 102 ? 34.281 9.102 0.87 1 94.19 102 SER A O 1
ATOM 768 N N . ASN A 1 103 ? 32.938 8.672 -0.817 1 94.62 103 ASN A N 1
ATOM 769 C CA . ASN A 1 103 ? 33.969 8.688 -1.846 1 94.62 103 ASN A CA 1
ATOM 770 C C . ASN A 1 103 ? 33.375 9.008 -3.219 1 94.62 103 ASN A C 1
ATOM 772 O O . ASN A 1 103 ? 32.969 8.109 -3.951 1 94.62 103 ASN A O 1
ATOM 776 N N . GLU A 1 104 ? 33.531 10.156 -3.598 1 94 104 GLU A N 1
ATOM 777 C CA . GLU A 1 104 ? 32.906 10.625 -4.84 1 94 104 GLU A CA 1
ATOM 778 C C . GLU A 1 104 ? 33.812 10.312 -6.043 1 94 104 GLU A C 1
ATOM 780 O O . GLU A 1 104 ? 33.375 10.492 -7.188 1 94 104 GLU A O 1
ATOM 785 N N . GLU A 1 105 ? 34.969 9.75 -5.836 1 94.31 105 GLU A N 1
ATOM 786 C CA . GLU A 1 105 ? 35.875 9.422 -6.918 1 94.31 105 GLU A CA 1
ATOM 787 C C . GLU A 1 105 ? 35.625 8.008 -7.438 1 94.31 105 GLU A C 1
ATOM 789 O O . GLU A 1 105 ? 36.094 7.656 -8.531 1 94.31 105 GLU A O 1
ATOM 794 N N . VAL A 1 106 ? 35 7.289 -6.594 1 95.94 106 VAL A N 1
ATOM 795 C CA . VAL A 1 106 ? 34.75 5.902 -6.977 1 95.94 106 VAL A CA 1
ATOM 796 C C . VAL A 1 106 ? 33.312 5.742 -7.461 1 95.94 106 VAL A C 1
ATOM 798 O O . VAL A 1 106 ? 32.375 5.938 -6.695 1 95.94 106 VAL A O 1
ATOM 801 N N . PHE A 1 107 ? 33.188 5.359 -8.664 1 97.25 107 PHE A N 1
ATOM 802 C CA . PHE A 1 107 ? 31.859 5.152 -9.242 1 97.25 107 PHE A CA 1
ATOM 803 C C . PHE A 1 107 ? 31.5 3.672 -9.234 1 97.25 107 PHE A C 1
ATOM 805 O O . PHE A 1 107 ? 32.344 2.814 -9.477 1 97.25 107 PHE A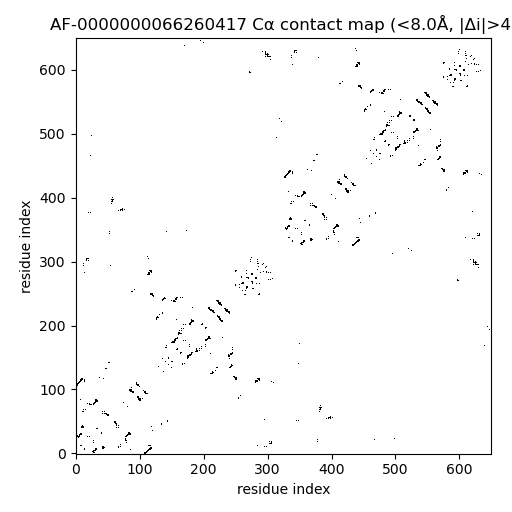 O 1
ATOM 812 N N . HIS A 1 108 ? 30.234 3.486 -8.898 1 98.44 108 HIS A N 1
ATOM 813 C CA . HIS A 1 108 ? 29.609 2.17 -8.969 1 98.44 108 HIS A CA 1
ATOM 814 C C . HIS A 1 108 ? 28.578 2.113 -10.086 1 98.44 108 HIS A C 1
ATOM 816 O O . HIS A 1 108 ? 28.219 3.145 -10.664 1 98.44 108 HIS A O 1
ATOM 822 N N . THR A 1 109 ? 28.156 0.947 -10.445 1 98.69 109 THR A N 1
ATOM 823 C CA . THR A 1 109 ? 27.141 0.805 -11.484 1 98.69 109 THR A CA 1
ATOM 824 C C . THR A 1 109 ? 25.984 -0.076 -11 1 98.69 109 THR A C 1
ATOM 826 O O . THR A 1 109 ? 26.156 -0.878 -10.086 1 98.69 109 THR A O 1
ATOM 829 N N . ALA A 1 110 ? 24.766 0.144 -11.492 1 98.81 110 ALA A N 1
ATOM 830 C CA . ALA A 1 110 ? 23.578 -0.636 -11.18 1 98.81 110 ALA A CA 1
ATOM 831 C C . ALA A 1 110 ? 22.719 -0.866 -12.422 1 98.81 110 ALA A C 1
ATOM 833 O O . ALA A 1 110 ? 22.562 0.039 -13.242 1 98.81 110 ALA A O 1
ATOM 834 N N . ASP A 1 111 ? 22.203 -2.102 -12.594 1 98.75 111 ASP A N 1
ATOM 835 C CA . ASP A 1 111 ? 21.297 -2.381 -13.711 1 98.75 111 ASP A CA 1
ATOM 836 C C . ASP A 1 111 ? 19.938 -1.691 -13.508 1 98.75 111 ASP A C 1
ATOM 838 O O . ASP A 1 111 ? 19.344 -1.213 -14.469 1 98.75 111 ASP A O 1
ATOM 842 N N . VAL A 1 112 ? 19.453 -1.709 -12.297 1 98.81 112 VAL A N 1
ATOM 843 C CA . VAL A 1 112 ? 18.172 -1.124 -11.914 1 98.81 112 VAL A CA 1
ATOM 844 C C . VAL A 1 112 ? 18.344 -0.278 -10.656 1 98.81 112 VAL A C 1
ATOM 846 O O . VAL A 1 112 ? 19.109 -0.627 -9.766 1 98.81 112 VAL A O 1
ATOM 849 N N . VAL A 1 113 ? 17.688 0.888 -10.617 1 98.94 113 VAL A N 1
ATOM 850 C CA . VAL A 1 113 ? 17.703 1.748 -9.445 1 98.94 113 VAL A CA 1
ATOM 851 C C . VAL A 1 113 ? 16.266 2.049 -9.016 1 98.94 113 VAL A C 1
ATOM 853 O O . VAL A 1 113 ? 15.414 2.359 -9.852 1 98.94 113 VAL A O 1
ATOM 856 N N . ILE A 1 114 ? 15.953 1.867 -7.754 1 98.94 114 ILE A N 1
ATOM 857 C CA . ILE A 1 114 ? 14.695 2.301 -7.148 1 98.94 114 ILE A CA 1
ATOM 858 C C . ILE A 1 114 ? 14.945 3.52 -6.266 1 98.94 114 ILE A C 1
ATOM 860 O O . ILE A 1 114 ? 15.711 3.449 -5.297 1 98.94 114 ILE A O 1
ATOM 864 N N . LEU A 1 115 ? 14.391 4.621 -6.66 1 98.94 115 LEU A N 1
ATOM 865 C CA . LEU A 1 115 ? 14.484 5.824 -5.84 1 98.94 115 LEU A CA 1
ATOM 866 C C . LEU A 1 115 ? 13.352 5.871 -4.816 1 98.94 115 LEU A C 1
ATOM 868 O O . LEU A 1 115 ? 12.18 5.977 -5.18 1 98.94 115 LEU A O 1
ATOM 872 N N . ALA A 1 116 ? 13.664 5.781 -3.555 1 98.69 116 ALA A N 1
ATOM 873 C CA . ALA A 1 116 ? 12.734 5.766 -2.428 1 98.69 116 ALA A CA 1
ATOM 874 C C . ALA A 1 116 ? 13.148 6.773 -1.361 1 98.69 116 ALA A C 1
ATOM 876 O O . ALA A 1 116 ? 13.125 6.473 -0.166 1 98.69 116 ALA A O 1
ATOM 877 N N . THR A 1 117 ? 13.5 7.949 -1.775 1 97.56 117 THR A N 1
ATOM 878 C CA . THR A 1 117 ? 14.086 8.953 -0.896 1 97.56 117 THR A CA 1
ATOM 879 C C . THR A 1 117 ? 13 9.742 -0.168 1 97.56 117 THR A C 1
ATOM 881 O O . THR A 1 117 ? 13.289 10.477 0.774 1 97.56 117 THR A O 1
ATOM 884 N N . GLY A 1 118 ? 11.773 9.602 -0.6 1 96.88 118 GLY A N 1
ATOM 885 C CA . GLY A 1 118 ? 10.641 10.172 0.119 1 96.88 118 GLY A CA 1
ATOM 886 C C . GLY A 1 118 ? 10.484 11.664 -0.098 1 96.88 118 GLY A C 1
ATOM 887 O O . GLY A 1 118 ? 10.93 12.195 -1.119 1 96.88 118 GLY A O 1
ATOM 888 N N . ALA A 1 119 ? 9.648 12.281 0.698 1 96.44 119 ALA A N 1
ATOM 889 C CA . ALA A 1 119 ? 9.406 13.719 0.784 1 96.44 119 ALA A CA 1
ATOM 890 C C . ALA A 1 119 ? 9.391 14.188 2.236 1 96.44 119 ALA A C 1
ATOM 892 O O . ALA A 1 119 ? 9.164 13.391 3.15 1 96.44 119 ALA A O 1
ATOM 893 N N . TYR A 1 120 ? 9.727 15.398 2.49 1 93.62 120 TYR A N 1
ATOM 894 C CA . TYR A 1 120 ? 9.703 15.906 3.855 1 93.62 120 TYR A CA 1
ATOM 895 C C . TYR A 1 120 ? 8.766 17.094 3.977 1 93.62 120 TYR A C 1
ATOM 897 O O . TYR A 1 120 ? 8.672 17.922 3.061 1 93.62 120 TYR A O 1
ATOM 905 N N . ALA A 1 121 ? 8.094 17.156 5.141 1 92.19 121 ALA A N 1
ATOM 906 C CA . ALA A 1 121 ? 7.238 18.312 5.426 1 92.19 121 ALA A CA 1
ATOM 907 C C . ALA A 1 121 ? 8.07 19.578 5.582 1 92.19 121 ALA A C 1
ATOM 909 O O . ALA A 1 121 ? 9.094 19.578 6.258 1 92.19 121 ALA A O 1
ATOM 910 N N . ARG A 1 122 ? 7.594 20.625 4.941 1 94 122 ARG A N 1
ATOM 911 C CA . ARG A 1 122 ? 8.258 21.906 5.168 1 94 122 ARG A CA 1
ATOM 912 C C . ARG A 1 122 ? 8.094 22.375 6.613 1 94 122 ARG A C 1
ATOM 914 O O . ARG A 1 122 ? 7.047 22.141 7.223 1 94 122 ARG A O 1
ATOM 921 N N . ARG A 1 123 ? 9.148 23.031 7.18 1 94 123 ARG A N 1
ATOM 922 C CA . ARG A 1 123 ? 9.156 23.469 8.57 1 94 123 ARG A CA 1
ATOM 923 C C . ARG A 1 123 ? 9.18 25 8.648 1 94 123 ARG A C 1
ATOM 925 O O . ARG A 1 123 ? 9.578 25.672 7.695 1 94 123 ARG A O 1
ATOM 932 N N . LEU A 1 124 ? 8.719 25.484 9.719 1 96.69 124 LEU A N 1
ATOM 933 C CA . LEU A 1 124 ? 8.703 26.938 9.93 1 96.69 124 LEU A CA 1
ATOM 934 C C . LEU A 1 124 ? 10.023 27.422 10.508 1 96.69 124 LEU A C 1
ATOM 936 O O . LEU A 1 124 ? 10.367 28.594 10.391 1 96.69 124 LEU A O 1
ATOM 940 N N . ASN A 1 125 ? 10.766 26.547 11.164 1 96 125 ASN A N 1
ATOM 941 C CA . ASN A 1 125 ? 12.031 26.859 11.82 1 96 125 ASN A CA 1
ATOM 942 C C . ASN A 1 125 ? 11.867 27.969 12.852 1 96 125 ASN A C 1
ATOM 944 O O . ASN A 1 125 ? 12.68 28.891 12.898 1 96 125 ASN A O 1
ATOM 948 N N . ILE A 1 126 ? 10.891 27.906 13.602 1 97.94 126 ILE A N 1
ATOM 949 C CA . ILE A 1 126 ? 10.648 28.875 14.672 1 97.94 126 ILE A CA 1
ATOM 950 C C . ILE A 1 126 ? 11.188 28.328 15.992 1 97.94 126 ILE A C 1
ATOM 952 O O . ILE A 1 126 ? 11.336 27.109 16.156 1 97.94 126 ILE A O 1
ATOM 956 N N . PRO A 1 127 ? 11.539 29.266 16.891 1 97.88 127 PRO A N 1
ATOM 957 C CA . PRO A 1 127 ? 11.938 28.781 18.219 1 97.88 127 PRO A CA 1
ATOM 958 C C . PRO A 1 127 ? 10.898 27.859 18.859 1 97.88 127 PRO A C 1
ATOM 960 O O . PRO A 1 127 ? 9.695 28.109 18.75 1 97.88 127 PRO A O 1
ATOM 963 N N . GLY A 1 128 ? 11.375 26.781 19.469 1 97.31 128 GLY A N 1
ATOM 964 C CA . GLY A 1 128 ? 10.492 25.828 20.125 1 97.31 128 GLY A CA 1
ATOM 965 C C . GLY A 1 128 ? 10.125 24.656 19.25 1 97.31 128 GLY A C 1
ATOM 966 O O . GLY A 1 128 ? 9.68 23.609 19.75 1 97.31 128 GLY A O 1
ATOM 967 N N . GLU A 1 129 ? 10.305 24.766 17.922 1 96.06 129 GLU A N 1
ATOM 968 C CA . GLU A 1 129 ? 9.906 23.75 16.969 1 96.06 129 GLU A CA 1
ATOM 969 C C . GLU A 1 129 ? 10.57 22.406 17.281 1 96.06 129 GLU A C 1
ATOM 971 O O . GLU A 1 129 ? 9.914 21.375 17.312 1 96.06 129 GLU A O 1
ATOM 976 N N . GLU A 1 130 ? 11.852 22.406 17.562 1 92.62 130 GLU A N 1
ATOM 977 C CA . GLU A 1 130 ? 12.602 21.188 17.812 1 92.62 130 GLU A CA 1
ATOM 978 C C . GLU A 1 130 ? 12.141 20.516 19.109 1 92.62 130 GLU A C 1
ATOM 980 O O . GLU A 1 130 ? 12.102 19.281 19.188 1 92.62 130 GLU A O 1
ATOM 985 N N . ILE A 1 131 ? 11.781 21.344 20.062 1 94.62 131 ILE A N 1
ATOM 986 C CA . ILE A 1 131 ? 11.359 20.828 21.359 1 94.62 131 ILE A CA 1
ATOM 987 C C . ILE A 1 131 ? 9.992 20.172 21.234 1 94.62 131 ILE A C 1
ATOM 989 O O . ILE A 1 131 ? 9.758 19.109 21.828 1 94.62 131 ILE A O 1
ATOM 993 N N . TYR A 1 132 ? 9.141 20.719 20.469 1 96.06 132 TYR A N 1
ATOM 994 C CA . TYR A 1 132 ? 7.738 20.312 20.547 1 96.06 132 TYR A CA 1
ATOM 995 C C . TYR A 1 132 ? 7.34 19.516 19.297 1 96.06 132 TYR A C 1
ATOM 997 O O . TYR A 1 132 ? 6.172 19.156 19.141 1 96.06 132 TYR A O 1
ATOM 1005 N N . TRP A 1 133 ? 8.336 19.25 18.438 1 93.12 133 TRP A N 1
ATOM 1006 C CA . TRP A 1 133 ? 8.047 18.375 17.312 1 93.12 133 TRP A CA 1
ATOM 1007 C C . TRP A 1 133 ? 7.527 17.016 17.781 1 93.12 133 TRP A C 1
ATOM 1009 O O . TRP A 1 133 ? 8.164 16.344 18.594 1 93.12 133 TRP A O 1
ATOM 1019 N N . GLN A 1 134 ? 6.328 16.609 17.359 1 91.25 134 GLN A N 1
ATOM 1020 C CA . GLN A 1 134 ? 5.625 15.398 17.75 1 91.25 134 GLN A CA 1
ATOM 1021 C C . GLN A 1 134 ? 5.176 15.461 19.203 1 91.25 134 GLN A C 1
ATOM 1023 O O . GLN A 1 134 ? 4.844 14.438 19.797 1 91.25 134 GLN A O 1
ATOM 1028 N N . ARG A 1 135 ? 5.27 16.625 19.859 1 94 135 ARG A N 1
ATOM 1029 C CA . ARG A 1 135 ? 4.805 16.906 21.219 1 94 135 ARG A CA 1
ATOM 1030 C C . ARG A 1 135 ? 3.895 18.141 21.219 1 94 135 ARG A C 1
ATOM 1032 O O . ARG A 1 135 ? 3.969 18.969 22.141 1 94 135 ARG A O 1
ATOM 1039 N N . GLY A 1 136 ? 3.213 18.188 20.156 1 96.5 136 GLY A N 1
ATOM 1040 C CA . GLY A 1 136 ? 2.311 19.297 19.938 1 96.5 136 GLY A CA 1
ATOM 1041 C C . GLY A 1 136 ? 2.367 19.844 18.531 1 96.5 136 GLY A C 1
ATOM 1042 O O . GLY A 1 136 ? 1.37 20.359 18.016 1 96.5 136 GLY A O 1
ATOM 1043 N N . ILE A 1 137 ? 3.516 19.797 17.938 1 96.88 137 ILE A N 1
ATOM 1044 C CA . ILE A 1 137 ? 3.662 20.156 16.531 1 96.88 137 ILE A CA 1
ATOM 1045 C C . ILE A 1 137 ? 3.605 18.906 15.656 1 96.88 137 ILE A C 1
ATOM 1047 O O . ILE A 1 137 ? 4.219 17.891 15.977 1 96.88 137 ILE A O 1
ATOM 1051 N N . SER A 1 138 ? 2.789 18.938 14.586 1 96 138 SER A N 1
ATOM 1052 C CA . SER A 1 138 ? 2.65 17.812 13.664 1 96 138 SER A CA 1
ATOM 1053 C C . SER A 1 138 ? 2.479 18.312 12.227 1 96 138 SER A C 1
ATOM 1055 O O . SER A 1 138 ? 2.064 19.438 12 1 96 138 SER A O 1
ATOM 1057 N N . ALA A 1 139 ? 2.881 17.516 11.305 1 94.19 139 ALA A N 1
ATOM 1058 C CA . ALA A 1 139 ? 2.686 17.828 9.891 1 94.19 139 ALA A CA 1
ATOM 1059 C C . ALA A 1 139 ? 1.7 16.875 9.242 1 94.19 139 ALA A C 1
ATOM 1061 O O . ALA A 1 139 ? 1.584 16.828 8.016 1 94.19 139 ALA A O 1
ATOM 1062 N N . CYS A 1 140 ? 0.976 16.047 10 1 94.94 140 CYS A N 1
ATOM 1063 C CA . CYS A 1 140 ? 0.049 15.07 9.453 1 94.94 140 CYS A CA 1
ATOM 1064 C C . CYS A 1 140 ? -1.209 14.969 10.305 1 94.94 140 CYS A C 1
ATOM 1066 O O . CYS A 1 140 ? -1.252 14.195 11.266 1 94.94 140 CYS A O 1
ATOM 1068 N N . ALA A 1 141 ? -2.234 15.648 9.852 1 96.31 141 ALA A N 1
ATOM 1069 C CA . ALA A 1 141 ? -3.498 15.648 10.586 1 96.31 141 ALA A CA 1
ATOM 1070 C C . ALA A 1 141 ? -4.117 14.258 10.609 1 96.31 141 ALA A C 1
ATOM 1072 O O . ALA A 1 141 ? -4.648 13.82 11.641 1 96.31 141 ALA A O 1
ATOM 1073 N N . VAL A 1 142 ? -3.984 13.492 9.469 1 94.44 142 VAL A N 1
ATOM 1074 C CA . VAL A 1 142 ? -4.57 12.164 9.336 1 94.44 142 VAL A CA 1
ATOM 1075 C C . VAL A 1 142 ? -3.838 11.18 10.242 1 94.44 142 VAL A C 1
ATOM 1077 O O . VAL A 1 142 ? -4.438 10.227 10.75 1 94.44 142 VAL A O 1
ATOM 1080 N N . CYS A 1 143 ? -2.619 11.422 10.5 1 94.88 143 CYS A N 1
ATOM 1081 C CA . CYS A 1 143 ? -1.781 10.539 11.305 1 94.88 143 CYS A CA 1
ATOM 1082 C C . CYS A 1 143 ? -1.947 10.828 12.789 1 94.88 143 CYS A C 1
ATOM 1084 O O . CYS A 1 143 ? -2.068 9.906 13.594 1 94.88 143 CYS A O 1
ATOM 1086 N N . ASP A 1 144 ? -2.082 12.172 13.141 1 94.44 144 ASP A N 1
ATOM 1087 C CA . ASP A 1 144 ? -1.892 12.531 14.547 1 94.44 144 ASP A CA 1
ATOM 1088 C C . ASP A 1 144 ? -3.15 13.172 15.125 1 94.44 144 ASP A C 1
ATOM 1090 O O . ASP A 1 144 ? -3.289 13.289 16.344 1 94.44 144 ASP A O 1
ATOM 1094 N N . GLY A 1 145 ? -4.012 13.578 14.242 1 94.44 145 GLY A N 1
ATOM 1095 C CA . GLY A 1 145 ? -5.117 14.414 14.672 1 94.44 145 GLY A CA 1
ATOM 1096 C C . GLY A 1 145 ? -5.977 13.766 15.742 1 94.44 145 GLY A C 1
ATOM 1097 O O . GLY A 1 145 ? -6.543 14.453 16.594 1 94.44 145 GLY A O 1
ATOM 1098 N N . ALA A 1 146 ? -6.02 12.453 15.742 1 92.25 146 ALA A N 1
ATOM 1099 C CA . ALA A 1 146 ? -6.898 11.703 16.641 1 92.25 146 ALA A CA 1
ATOM 1100 C C . ALA A 1 146 ? -6.203 11.422 17.969 1 92.25 146 ALA A C 1
ATOM 1102 O O . ALA A 1 146 ? -6.82 10.891 18.891 1 92.25 146 ALA A O 1
ATOM 1103 N N . ALA A 1 147 ? -4.973 11.805 18.109 1 93.06 147 ALA A N 1
ATOM 1104 C CA . ALA A 1 147 ? -4.211 11.516 19.328 1 93.06 147 ALA A CA 1
ATOM 1105 C C . ALA A 1 147 ? -4.836 12.211 20.531 1 93.06 147 ALA A C 1
ATOM 1107 O O . ALA A 1 147 ? -5.363 13.312 20.422 1 93.06 147 ALA A O 1
ATOM 1108 N N . PRO A 1 148 ? -4.703 11.641 21.703 1 92.75 148 PRO A N 1
ATOM 1109 C CA . PRO A 1 148 ? -5.305 12.195 22.922 1 92.75 148 PRO A CA 1
ATOM 1110 C C . PRO A 1 148 ? -4.824 13.609 23.234 1 92.75 148 PRO A C 1
ATOM 1112 O O . PRO A 1 148 ? -5.586 14.422 23.766 1 92.75 148 PRO A O 1
ATOM 1115 N N . ILE A 1 149 ? -3.68 13.961 22.906 1 93.94 149 ILE A N 1
ATOM 1116 C CA . ILE A 1 149 ? -3.111 15.258 23.266 1 93.94 149 ILE A CA 1
ATOM 1117 C C . ILE A 1 149 ? -3.805 16.359 22.469 1 93.94 149 ILE A C 1
ATOM 1119 O O . ILE A 1 149 ? -3.725 17.547 22.828 1 93.94 149 ILE A O 1
ATOM 1123 N N . PHE A 1 150 ? -4.48 15.984 21.375 1 96.44 150 PHE A N 1
ATOM 1124 C CA . PHE A 1 150 ? -5.098 16.984 20.5 1 96.44 150 PHE A CA 1
ATOM 1125 C C . PHE A 1 150 ? -6.613 16.984 20.672 1 96.44 150 PHE A C 1
ATOM 1127 O O . PHE A 1 150 ? -7.285 17.953 20.312 1 96.44 150 PHE A O 1
ATOM 1134 N N . ARG A 1 151 ? -7.203 15.906 21.156 1 95.88 151 ARG A N 1
ATOM 1135 C CA . ARG A 1 151 ? -8.648 15.719 21.203 1 95.88 151 ARG A CA 1
ATOM 1136 C C . ARG A 1 151 ? -9.289 16.672 22.203 1 95.88 151 ARG A C 1
ATOM 1138 O O . ARG A 1 151 ? -8.844 16.781 23.344 1 95.88 151 ARG A O 1
ATOM 1145 N N . GLY A 1 152 ? -10.312 17.266 21.734 1 97.12 152 GLY A N 1
ATOM 1146 C CA . GLY A 1 152 ? -11.055 18.156 22.609 1 97.12 152 GLY A CA 1
ATOM 1147 C C . GLY A 1 152 ? -10.273 19.406 22.969 1 97.12 152 GLY A C 1
ATOM 1148 O O . GLY A 1 152 ? -10.477 19.984 24.047 1 97.12 152 GLY A O 1
ATOM 1149 N N . LYS A 1 153 ? -9.336 19.797 22.188 1 98 153 LYS A N 1
ATOM 1150 C CA . LYS A 1 153 ? -8.492 20.969 22.422 1 98 153 LYS A CA 1
ATOM 1151 C C . LYS A 1 153 ? -8.539 21.922 21.234 1 98 153 LYS A C 1
ATOM 1153 O O . LYS A 1 153 ? -8.875 21.516 20.125 1 98 153 LYS A O 1
ATOM 1158 N N . PRO A 1 154 ? -8.297 23.234 21.5 1 98.69 154 PRO A N 1
ATOM 1159 C CA . PRO A 1 154 ? -8.07 24.125 20.344 1 98.69 154 PRO A CA 1
ATOM 1160 C C . PRO A 1 154 ? -6.75 23.844 19.641 1 98.69 154 PRO A C 1
ATOM 1162 O O . PRO A 1 154 ? -5.742 23.562 20.281 1 98.69 154 PRO A O 1
ATOM 1165 N N . LEU A 1 155 ? -6.762 23.828 18.312 1 98.81 155 LEU A N 1
ATOM 1166 C CA . LEU A 1 155 ? -5.598 23.547 17.484 1 98.81 155 LEU A CA 1
ATOM 1167 C C . LEU A 1 155 ? -5.352 24.656 16.484 1 98.81 155 LEU A C 1
ATOM 1169 O O . LEU A 1 155 ? -6.262 25.438 16.188 1 98.81 155 LEU A O 1
ATOM 1173 N N . ALA A 1 156 ? -4.133 24.812 16.016 1 98.88 156 ALA A N 1
ATOM 1174 C CA . ALA A 1 156 ? -3.777 25.75 14.953 1 98.88 156 ALA A CA 1
ATOM 1175 C C . ALA A 1 156 ? -3.215 25.016 13.734 1 98.88 156 ALA A C 1
ATOM 1177 O O . ALA A 1 156 ? -2.559 23.984 13.867 1 98.88 156 ALA A O 1
ATOM 1178 N N . VAL A 1 157 ? -3.541 25.453 12.586 1 98.81 157 VAL A N 1
ATOM 1179 C CA . VAL A 1 157 ? -2.984 24.984 11.328 1 98.81 157 VAL A CA 1
ATOM 1180 C C . VAL A 1 157 ? -2.303 26.141 10.602 1 98.81 157 VAL A C 1
ATOM 1182 O O . VAL A 1 157 ? -2.824 27.25 10.57 1 98.81 157 VAL A O 1
ATOM 1185 N N . VAL A 1 158 ? -1.119 25.922 10.156 1 98.75 158 VAL A N 1
ATOM 1186 C CA . VAL A 1 158 ? -0.424 26.938 9.367 1 98.75 158 VAL A CA 1
ATOM 1187 C C . VAL A 1 158 ? -0.478 26.562 7.883 1 98.75 158 VAL A C 1
ATOM 1189 O O . VAL A 1 158 ? -0.095 25.453 7.504 1 98.75 158 VAL A O 1
ATOM 1192 N N . GLY A 1 159 ? -0.945 27.422 7.039 1 97.69 159 GLY A N 1
ATOM 1193 C CA . GLY A 1 159 ? -1.033 27.203 5.602 1 97.69 159 GLY A CA 1
ATOM 1194 C C . GLY A 1 159 ? -2.229 27.906 4.969 1 97.69 159 GLY A C 1
ATOM 1195 O O . GLY A 1 159 ? -3.088 28.438 5.676 1 97.69 159 GLY A O 1
ATOM 1196 N N . GLY A 1 160 ? -2.258 27.969 3.629 1 97.31 160 GLY A N 1
ATOM 1197 C CA . GLY A 1 160 ? -3.352 28.672 2.971 1 97.31 160 GLY A CA 1
ATOM 1198 C C . GLY A 1 160 ? -3.82 27.984 1.703 1 97.31 160 GLY A C 1
ATOM 1199 O O . GLY A 1 160 ? -4.691 28.484 0.999 1 97.31 160 GLY A O 1
ATOM 1200 N N . GLY A 1 161 ? -3.256 26.875 1.366 1 96.31 161 GLY A N 1
ATOM 1201 C CA . GLY A 1 161 ? -3.643 26.141 0.176 1 96.31 161 GLY A CA 1
ATOM 1202 C C . GLY A 1 161 ? -4.652 25.047 0.459 1 96.31 161 GLY A C 1
ATOM 1203 O O . GLY A 1 161 ? -5.234 24.984 1.543 1 96.31 161 GLY A O 1
ATOM 1204 N N . ASP A 1 162 ? -4.875 24.203 -0.591 1 94.56 162 ASP A N 1
ATOM 1205 C CA . ASP A 1 162 ? -5.844 23.125 -0.471 1 94.56 162 ASP A CA 1
ATOM 1206 C C . ASP A 1 162 ? -5.441 22.141 0.627 1 94.56 162 ASP A C 1
ATOM 1208 O O . ASP A 1 162 ? -6.297 21.609 1.345 1 94.56 162 ASP A O 1
ATOM 1212 N N . SER A 1 163 ? -4.152 21.859 0.796 1 93.69 163 SER A N 1
ATOM 1213 C CA . SER A 1 163 ? -3.67 20.969 1.852 1 93.69 163 SER A CA 1
ATOM 1214 C C . SER A 1 163 ? -4.047 21.5 3.232 1 93.69 163 SER A C 1
ATOM 1216 O O . SER A 1 163 ? -4.496 20.734 4.09 1 93.69 163 SER A O 1
ATOM 1218 N N . ALA A 1 164 ? -3.832 22.766 3.426 1 97 164 ALA A N 1
ATOM 1219 C CA . ALA A 1 164 ? -4.172 23.375 4.703 1 97 164 ALA A CA 1
ATOM 1220 C C . ALA A 1 164 ? -5.676 23.328 4.957 1 97 164 ALA A C 1
ATOM 1222 O O . ALA A 1 164 ? -6.117 23.094 6.086 1 97 164 ALA A O 1
ATOM 1223 N N . ALA A 1 165 ? -6.414 23.609 3.887 1 96.31 165 ALA A N 1
ATOM 1224 C CA . ALA A 1 165 ? -7.867 23.547 4 1 96.31 165 ALA A CA 1
ATOM 1225 C C . ALA A 1 165 ? -8.32 22.141 4.41 1 96.31 165 ALA A C 1
ATOM 1227 O O . ALA A 1 165 ? -9.102 21.984 5.352 1 96.31 165 ALA A O 1
ATOM 1228 N N . GLU A 1 166 ? -7.801 21.109 3.773 1 95 166 GLU A N 1
ATOM 1229 C CA . GLU A 1 166 ? -8.164 19.734 4.066 1 95 166 GLU A CA 1
ATOM 1230 C C . GLU A 1 166 ? -7.773 19.344 5.488 1 95 166 GLU A C 1
ATOM 1232 O O . GLU A 1 166 ? -8.562 18.734 6.211 1 95 166 GLU A O 1
ATOM 1237 N N . GLU A 1 167 ? -6.617 19.719 5.871 1 96.06 167 GLU A N 1
ATOM 1238 C CA . GLU A 1 167 ? -6.133 19.391 7.211 1 96.06 167 GLU A CA 1
ATOM 1239 C C . GLU A 1 167 ? -6.969 20.078 8.281 1 96.06 167 GLU A C 1
ATOM 1241 O O . GLU A 1 167 ? -7.32 19.469 9.297 1 96.06 167 GLU A O 1
ATOM 1246 N N . SER A 1 168 ? -7.277 21.359 8.039 1 97.62 168 SER A N 1
ATOM 1247 C CA . SER A 1 168 ? -8.094 22.109 8.984 1 97.62 168 SER A CA 1
ATOM 1248 C C . SER A 1 168 ? -9.469 21.469 9.156 1 97.62 168 SER A C 1
ATOM 1250 O O . SER A 1 168 ? -9.922 21.25 10.289 1 97.62 168 SER A O 1
ATOM 1252 N N . LEU A 1 169 ? -10.07 21.219 8.039 1 95.69 169 LEU A N 1
ATOM 1253 C CA . LEU A 1 169 ? -11.398 20.609 8.078 1 95.69 169 LEU A CA 1
ATOM 1254 C C . LEU A 1 169 ? -11.359 19.25 8.766 1 95.69 169 LEU A C 1
ATOM 1256 O O . LEU A 1 169 ? -12.242 18.938 9.57 1 95.69 169 LEU A O 1
ATOM 1260 N N . PHE A 1 170 ? -10.391 18.469 8.516 1 96.25 170 PHE A N 1
ATOM 1261 C CA . PHE A 1 170 ? -10.242 17.156 9.133 1 96.25 170 PHE A CA 1
ATOM 1262 C C . PHE A 1 170 ? -10.117 17.281 10.648 1 96.25 170 PHE A C 1
ATOM 1264 O O . PHE A 1 170 ? -10.734 16.516 11.391 1 96.25 170 PHE A O 1
ATOM 1271 N N . LEU A 1 171 ? -9.367 18.234 11.078 1 97.81 171 LEU A N 1
ATOM 1272 C CA . LEU A 1 171 ? -9.055 18.391 12.5 1 97.81 171 LEU A CA 1
ATOM 1273 C C . LEU A 1 171 ? -10.281 18.844 13.281 1 97.81 171 LEU A C 1
ATOM 1275 O O . LEU A 1 171 ? -10.336 18.688 14.5 1 97.81 171 LEU A O 1
ATOM 1279 N N . THR A 1 172 ? -11.273 19.422 12.609 1 96.38 172 THR A N 1
ATOM 1280 C CA . THR A 1 172 ? -12.469 19.891 13.289 1 96.38 172 THR A CA 1
ATOM 1281 C C . THR A 1 172 ? -13.227 18.719 13.914 1 96.38 172 THR A C 1
ATOM 1283 O O . THR A 1 172 ? -14.07 18.922 14.789 1 96.38 172 THR A O 1
ATOM 1286 N N . ARG A 1 173 ? -12.953 17.5 13.492 1 93.88 173 ARG A N 1
ATOM 1287 C CA . ARG A 1 173 ? -13.602 16.312 14.023 1 93.88 173 ARG A CA 1
ATOM 1288 C C . ARG A 1 173 ? -13.188 16.047 15.461 1 93.88 173 ARG A C 1
ATOM 1290 O O . ARG A 1 173 ? -13.914 15.414 16.219 1 93.88 173 ARG A O 1
ATOM 1297 N N . TYR A 1 174 ? -12.07 16.578 15.828 1 96.06 174 TYR A N 1
ATOM 1298 C CA . TYR A 1 174 ? -11.508 16.266 17.141 1 96.06 174 TYR A CA 1
ATOM 1299 C C . TYR A 1 174 ? -11.328 17.531 17.969 1 96.06 174 TYR A C 1
ATOM 1301 O O . TYR A 1 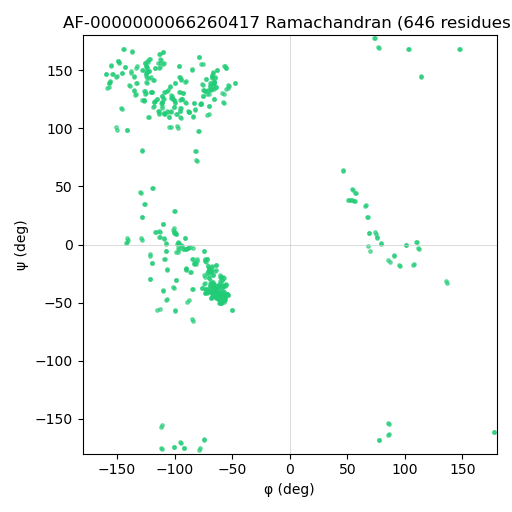174 ? -11.414 17.5 19.203 1 96.06 174 TYR A O 1
ATOM 1309 N N . ALA A 1 175 ? -11.094 18.656 17.297 1 97.94 175 ALA A N 1
ATOM 1310 C CA . ALA A 1 175 ? -10.719 19.906 17.969 1 97.94 175 ALA A CA 1
ATOM 1311 C C . ALA A 1 175 ? -11.953 20.656 18.438 1 97.94 175 ALA A C 1
ATOM 1313 O O . ALA A 1 175 ? -13.031 20.547 17.859 1 97.94 175 ALA A O 1
ATOM 1314 N N . THR A 1 176 ? -11.812 21.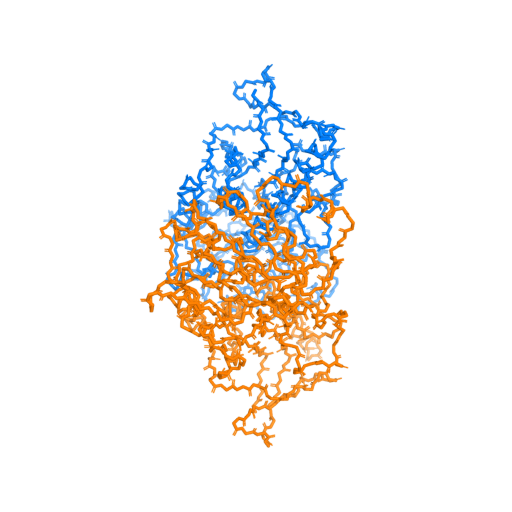422 19.5 1 98.25 176 THR A N 1
ATOM 1315 C CA . THR A 1 176 ? -12.867 22.328 19.906 1 98.25 176 THR A CA 1
ATOM 1316 C C . THR A 1 176 ? -12.93 23.531 18.969 1 98.25 176 THR A C 1
ATOM 1318 O O . THR A 1 176 ? -14.008 24.078 18.719 1 98.25 176 THR A O 1
ATOM 1321 N N . LYS A 1 177 ? -11.828 23.891 18.531 1 98.56 177 LYS A N 1
ATOM 1322 C CA . LYS A 1 177 ? -11.641 25.016 17.625 1 98.56 177 LYS A CA 1
ATOM 1323 C C . LYS A 1 177 ? -10.359 24.875 16.812 1 98.56 177 LYS A C 1
ATOM 1325 O O . LYS A 1 177 ? -9.367 24.328 17.297 1 98.56 177 LYS A O 1
ATOM 1330 N N . VAL A 1 178 ? -10.422 25.266 15.492 1 98.75 178 VAL A N 1
ATOM 1331 C CA . VAL A 1 178 ? -9.242 25.25 14.633 1 98.75 178 VAL A CA 1
ATOM 1332 C C . VAL A 1 178 ? -8.945 26.656 14.141 1 98.75 178 VAL A C 1
ATOM 1334 O O . VAL A 1 178 ? -9.789 27.297 13.5 1 98.75 178 VAL A O 1
ATOM 1337 N N . TYR A 1 179 ? -7.758 27.188 14.508 1 98.88 179 TYR A N 1
ATOM 1338 C CA . TYR A 1 179 ? -7.277 28.469 13.992 1 98.88 179 TYR A CA 1
ATOM 1339 C C . TYR A 1 179 ? -6.375 28.266 12.781 1 98.88 179 TYR A C 1
ATOM 1341 O O . TYR A 1 179 ? -5.34 27.594 12.867 1 98.88 179 TYR A O 1
ATOM 1349 N N . LEU A 1 180 ? -6.773 28.766 11.656 1 98.81 180 LEU A N 1
ATOM 1350 C CA . LEU A 1 180 ? -5.949 28.688 10.461 1 98.81 180 LEU A CA 1
ATOM 1351 C C . LEU A 1 180 ? -5.113 29.953 10.289 1 98.81 180 LEU A C 1
ATOM 1353 O O . LEU A 1 180 ? -5.656 31.031 10.039 1 98.81 180 LEU A O 1
ATOM 1357 N N . LEU A 1 181 ? -3.83 29.828 10.5 1 98.88 181 LEU A N 1
ATOM 1358 C CA . LEU A 1 181 ? -2.906 30.953 10.312 1 98.88 181 LEU A CA 1
ATOM 1359 C C . LEU A 1 181 ? -2.529 31.109 8.844 1 98.88 181 LEU A C 1
ATOM 1361 O O . LEU A 1 181 ? -1.896 30.219 8.266 1 98.88 181 LEU A O 1
ATOM 1365 N N . VAL A 1 182 ? -2.9 32.25 8.266 1 98.69 182 VAL A N 1
ATOM 1366 C CA . VAL A 1 182 ? -2.604 32.562 6.863 1 98.69 182 VAL A CA 1
ATOM 1367 C C . VAL A 1 182 ? -1.702 33.781 6.773 1 98.69 182 VAL A C 1
ATOM 1369 O O . VAL A 1 182 ? -2.049 34.844 7.277 1 98.69 182 VAL A O 1
ATOM 1372 N N . ARG A 1 183 ? -0.592 33.625 6.141 1 98 183 ARG A N 1
ATOM 1373 C CA . ARG A 1 183 ? 0.407 34.688 6.113 1 98 183 ARG A CA 1
ATOM 1374 C C . ARG A 1 183 ? -0.07 35.844 5.27 1 98 183 ARG A C 1
ATOM 1376 O O . ARG A 1 183 ? 0.397 37 5.445 1 98 183 ARG A O 1
ATOM 1383 N N . ARG A 1 184 ? -1.012 35.656 4.375 1 97.5 184 ARG A N 1
ATOM 1384 C CA . ARG A 1 184 ? -1.549 36.656 3.486 1 97.5 184 ARG A CA 1
ATOM 1385 C C . ARG A 1 184 ? -2.994 37 3.844 1 97.5 184 ARG A C 1
ATOM 1387 O O . ARG A 1 184 ? -3.492 36.594 4.891 1 97.5 184 ARG A O 1
ATOM 1394 N N . ASP A 1 185 ? -3.574 37.875 2.99 1 97.19 185 ASP A N 1
ATOM 1395 C CA . ASP A 1 185 ? -4.961 38.281 3.201 1 97.19 185 ASP A CA 1
ATOM 1396 C C . ASP A 1 185 ? -5.906 37.531 2.279 1 97.19 185 ASP A C 1
ATOM 1398 O O . ASP A 1 185 ? -7.039 37.938 2.053 1 97.19 185 ASP A O 1
ATOM 1402 N N . LYS A 1 186 ? -5.324 36.469 1.706 1 96.88 186 LYS A N 1
ATOM 1403 C CA . LYS A 1 186 ? -6.125 35.625 0.828 1 96.88 186 LYS A CA 1
ATOM 1404 C C . LYS A 1 186 ? -5.652 34.188 0.887 1 96.88 186 LYS A C 1
ATOM 1406 O O . LYS A 1 186 ? -4.512 33.906 1.272 1 96.88 186 LYS A O 1
ATOM 1411 N N . LEU A 1 187 ? -6.574 33.25 0.53 1 97.5 187 LEU A N 1
ATOM 1412 C CA . LEU A 1 187 ? -6.238 31.828 0.469 1 97.5 187 LEU A CA 1
ATOM 1413 C C . LEU A 1 187 ? -5.758 31.453 -0.925 1 97.5 187 LEU A C 1
ATOM 1415 O O . LEU A 1 187 ? -6.266 31.953 -1.926 1 97.5 187 LEU A O 1
ATOM 1419 N N . ARG A 1 188 ? -4.793 30.656 -0.927 1 95.56 188 ARG A N 1
ATOM 1420 C CA . ARG A 1 188 ? -4.391 30.031 -2.188 1 95.56 188 ARG A CA 1
ATOM 1421 C C . ARG A 1 188 ? -5.27 28.828 -2.508 1 95.56 188 ARG A C 1
ATOM 1423 O O . ARG A 1 188 ? -5.258 28.328 -3.635 1 95.56 188 ARG A O 1
ATOM 1430 N N . ALA A 1 189 ? -5.988 28.312 -1.537 1 96.06 189 ALA A N 1
ATOM 1431 C CA . ALA A 1 189 ? -6.883 27.156 -1.688 1 96.06 189 ALA A CA 1
ATOM 1432 C C . ALA A 1 189 ? -7.914 27.422 -2.783 1 96.06 189 ALA A C 1
ATOM 1434 O O . ALA A 1 189 ? -8.242 28.562 -3.082 1 96.06 189 ALA A O 1
ATOM 1435 N N . SER A 1 190 ? -8.391 26.359 -3.381 1 94 190 SER A N 1
ATOM 1436 C CA . SER A 1 190 ? -9.469 26.453 -4.355 1 94 190 SER A CA 1
ATOM 1437 C C . SER A 1 190 ? -10.688 27.156 -3.764 1 94 190 SER A C 1
ATOM 1439 O O . SER A 1 190 ? -10.883 27.141 -2.547 1 94 190 SER A O 1
ATOM 1441 N N . PRO A 1 191 ? -11.422 27.781 -4.691 1 92.81 191 PRO A N 1
ATOM 1442 C CA . PRO A 1 191 ? -12.586 28.531 -4.207 1 92.81 191 PRO A CA 1
ATOM 1443 C C . PRO A 1 191 ? -13.531 27.688 -3.365 1 92.81 191 PRO A C 1
ATOM 1445 O O . PRO A 1 191 ? -14.055 28.156 -2.354 1 92.81 191 PRO A O 1
ATOM 1448 N N . ILE A 1 192 ? -13.719 26.578 -3.811 1 90.56 192 ILE A N 1
ATOM 1449 C CA . ILE A 1 192 ? -14.625 25.703 -3.086 1 90.56 192 ILE A CA 1
ATOM 1450 C C . ILE A 1 192 ? -14.062 25.422 -1.692 1 90.56 192 ILE A C 1
ATOM 1452 O O . ILE A 1 192 ? -14.805 25.422 -0.707 1 90.56 192 ILE A O 1
ATOM 1456 N N . MET A 1 193 ? -12.797 25.125 -1.541 1 92.94 193 MET A N 1
ATOM 1457 C CA . MET A 1 193 ? -12.156 24.875 -0.253 1 92.94 193 MET A CA 1
ATOM 1458 C C . MET A 1 193 ? -12.172 26.125 0.622 1 92.94 193 MET A C 1
ATOM 1460 O O . MET A 1 193 ? -12.375 26.031 1.834 1 92.94 193 MET A O 1
ATOM 1464 N N . ALA A 1 194 ? -11.945 27.234 -0.021 1 94.88 194 ALA A N 1
ATOM 1465 C CA . ALA A 1 194 ? -11.992 28.5 0.699 1 94.88 194 ALA A CA 1
ATOM 1466 C C . ALA A 1 194 ? -13.375 28.734 1.312 1 94.88 194 ALA A C 1
ATOM 1468 O O . ALA A 1 194 ? -13.484 29.141 2.471 1 94.88 194 ALA A O 1
ATOM 1469 N N . LYS A 1 195 ? -14.352 28.5 0.519 1 93.25 195 LYS A N 1
ATOM 1470 C CA . LYS A 1 195 ? -15.719 28.672 0.989 1 93.25 195 LYS A CA 1
ATOM 1471 C C . LYS A 1 195 ? -16 27.781 2.189 1 93.25 195 LYS A C 1
ATOM 1473 O O . LYS A 1 195 ? -16.641 28.203 3.152 1 93.25 195 LYS A O 1
ATOM 1478 N N . ARG A 1 196 ? -15.508 26.609 2.158 1 92.38 196 ARG A N 1
ATOM 1479 C CA . ARG A 1 196 ? -15.703 25.656 3.246 1 92.38 196 ARG A CA 1
ATOM 1480 C C . ARG A 1 196 ? -15.031 26.141 4.527 1 92.38 196 ARG A C 1
ATOM 1482 O O . ARG A 1 196 ? -15.609 26.031 5.613 1 92.38 196 ARG A O 1
ATOM 1489 N N . LEU A 1 197 ? -13.883 26.609 4.383 1 94.94 197 LEU A N 1
ATOM 1490 C CA . LEU A 1 197 ? -13.141 27.125 5.531 1 94.94 197 LEU A CA 1
ATOM 1491 C C . LEU A 1 197 ? -13.867 28.297 6.176 1 94.94 197 LEU A C 1
ATOM 1493 O O . LEU A 1 197 ? -14.016 28.344 7.398 1 94.94 197 LEU A O 1
ATOM 1497 N N . LEU A 1 198 ? -14.32 29.156 5.359 1 94.06 198 LEU A N 1
ATOM 1498 C CA . LEU A 1 198 ? -14.898 30.406 5.82 1 94.06 198 LEU A CA 1
ATOM 1499 C C . LEU A 1 198 ? -16.25 30.172 6.5 1 94.06 198 LEU A C 1
ATOM 1501 O O . LEU A 1 198 ? -16.656 30.953 7.363 1 94.06 198 LEU A O 1
ATOM 1505 N N . HIS A 1 199 ? -16.875 29.109 6.203 1 93 199 HIS A N 1
ATOM 1506 C CA . HIS A 1 199 ? -18.234 28.906 6.691 1 93 199 HIS A CA 1
ATOM 1507 C C . HIS A 1 199 ? -18.266 27.844 7.789 1 93 199 HIS A C 1
ATOM 1509 O O . HIS A 1 199 ? -19.328 27.578 8.367 1 93 199 HIS A O 1
ATOM 1515 N N . HIS A 1 200 ? -17.203 27.219 8.047 1 94.5 200 HIS A N 1
ATOM 1516 C CA . HIS A 1 200 ? -17.219 26.203 9.078 1 94.5 200 HIS A CA 1
ATOM 1517 C C . HIS A 1 200 ? -17.25 26.812 10.469 1 94.5 200 HIS A C 1
ATOM 1519 O O . HIS A 1 200 ? -16.422 27.672 10.805 1 94.5 200 HIS A O 1
ATOM 1525 N N . PRO A 1 201 ? -18.078 26.359 11.328 1 94.19 201 PRO A N 1
ATOM 1526 C CA . PRO A 1 201 ? -18.266 27.016 12.625 1 94.19 201 PRO A CA 1
ATOM 1527 C C . PRO A 1 201 ? -17.078 26.859 13.562 1 94.19 201 PRO A C 1
ATOM 1529 O O . PRO A 1 201 ? -16.859 27.688 14.445 1 94.19 201 PRO A O 1
ATOM 1532 N N . LYS A 1 202 ? -16.312 25.812 13.391 1 96.5 202 LYS A N 1
ATOM 1533 C CA . LYS A 1 202 ? -15.195 25.531 14.297 1 96.5 202 LYS A CA 1
ATOM 1534 C C . LYS A 1 202 ? -13.891 26.125 13.766 1 96.5 202 LYS A C 1
ATOM 1536 O O . LYS A 1 202 ? -12.844 26 14.398 1 96.5 202 LYS A O 1
ATOM 1541 N N . ILE A 1 203 ? -13.914 26.75 12.617 1 97.81 203 ILE A N 1
ATOM 1542 C CA . ILE A 1 203 ? -12.672 27.234 12.023 1 97.81 203 ILE A CA 1
ATOM 1543 C C . ILE A 1 203 ? -12.648 28.75 12.047 1 97.81 203 ILE A C 1
ATOM 1545 O O . ILE A 1 203 ? -13.633 29.406 11.688 1 97.81 203 ILE A O 1
ATOM 1549 N N . GLU A 1 204 ? -11.672 29.297 12.523 1 98.56 204 GLU A N 1
ATOM 1550 C CA . GLU A 1 204 ? -11.391 30.719 12.469 1 98.56 204 GLU A CA 1
ATOM 1551 C C . GLU A 1 204 ? -10.102 31 11.695 1 98.56 204 GLU A C 1
ATOM 1553 O O . GLU A 1 204 ? -9.039 30.5 12.039 1 98.56 204 GLU A O 1
ATOM 1558 N N . ILE A 1 205 ? -10.203 31.812 10.648 1 98.69 205 ILE A N 1
ATOM 1559 C CA . ILE A 1 205 ? -9.023 32.156 9.867 1 98.69 205 ILE A CA 1
ATOM 1560 C C . ILE A 1 205 ? -8.383 33.438 10.445 1 98.69 205 ILE A C 1
ATOM 1562 O O . ILE A 1 205 ? -9.055 34.438 10.648 1 98.69 205 ILE A O 1
ATOM 1566 N N . LEU A 1 206 ? -7.156 33.344 10.805 1 98.69 206 LEU A N 1
ATOM 1567 C CA . LEU A 1 206 ? -6.355 34.5 11.203 1 98.69 206 LEU A CA 1
ATOM 1568 C C . LEU A 1 206 ? -5.508 34.969 10.031 1 98.69 206 LEU A C 1
ATOM 1570 O O . LEU A 1 206 ? -4.434 34.438 9.766 1 98.69 206 LEU A O 1
ATOM 1574 N N . TRP A 1 207 ? -5.965 36.031 9.398 1 98.44 207 TRP A N 1
ATOM 1575 C CA . TRP A 1 207 ? -5.324 36.562 8.203 1 98.44 207 TRP A CA 1
ATOM 1576 C C . TRP A 1 207 ? -4.055 37.344 8.57 1 98.44 207 TRP A C 1
ATOM 1578 O O . TRP A 1 207 ? -3.922 37.844 9.688 1 98.44 207 TRP A O 1
ATOM 1588 N N . ASN A 1 208 ? -3.127 37.438 7.602 1 98.56 208 ASN A N 1
ATOM 1589 C CA . ASN A 1 208 ? -1.888 38.188 7.77 1 98.56 208 ASN A CA 1
ATOM 1590 C C . ASN A 1 208 ? -1.163 37.812 9.055 1 98.56 208 ASN A C 1
ATOM 1592 O O . ASN A 1 208 ? -0.655 38.656 9.766 1 98.56 208 ASN A O 1
ATOM 1596 N N . THR A 1 209 ? -1.187 36.562 9.383 1 98.69 209 THR A N 1
ATOM 1597 C CA . THR A 1 209 ? -0.68 36.094 10.672 1 98.69 209 THR A CA 1
ATOM 1598 C C . THR A 1 209 ? 0.352 35 10.484 1 98.69 209 THR A C 1
ATOM 1600 O O . THR A 1 209 ? 0.142 34.062 9.703 1 98.69 209 THR A O 1
ATOM 1603 N N . VAL A 1 210 ? 1.452 35.094 11.133 1 98.69 210 VAL A N 1
ATOM 1604 C CA . VAL A 1 210 ? 2.496 34.062 11.086 1 98.69 210 VAL A CA 1
ATOM 1605 C C . VAL A 1 210 ? 2.809 33.594 12.5 1 98.69 210 VAL A C 1
ATOM 1607 O O . VAL A 1 210 ? 2.584 34.312 13.477 1 98.69 210 VAL A O 1
ATOM 1610 N N . ALA A 1 211 ? 3.205 32.312 12.664 1 98.75 211 ALA A N 1
ATOM 1611 C CA . ALA A 1 211 ? 3.701 31.797 13.93 1 98.75 211 ALA A CA 1
ATOM 1612 C C . ALA A 1 211 ? 5.129 32.25 14.195 1 98.75 211 ALA A C 1
ATOM 1614 O O . ALA A 1 211 ? 5.977 32.219 13.305 1 98.75 211 ALA A O 1
ATOM 1615 N N . LEU A 1 212 ? 5.379 32.625 15.445 1 98.44 212 LEU A N 1
ATOM 1616 C CA . LEU A 1 212 ? 6.695 33.156 15.789 1 98.44 212 LEU A CA 1
ATOM 1617 C C . LEU A 1 212 ? 7.469 32.188 16.656 1 98.44 212 LEU A C 1
ATOM 1619 O O . LEU A 1 212 ? 8.695 32.094 16.547 1 98.44 212 LEU A O 1
ATOM 1623 N N . GLU A 1 213 ? 6.781 31.594 17.516 1 98.38 213 GLU A N 1
ATOM 1624 C CA . GLU A 1 213 ? 7.406 30.75 18.531 1 98.38 213 GLU A CA 1
ATOM 1625 C C . GLU A 1 213 ? 6.406 29.75 19.109 1 98.38 213 GLU A C 1
ATOM 1627 O O . GLU A 1 213 ? 5.238 30.078 19.312 1 98.38 213 GLU A O 1
ATOM 1632 N N . SER A 1 214 ? 6.875 28.516 19.219 1 98.19 214 SER A N 1
ATOM 1633 C CA . SER A 1 214 ? 6.074 27.531 19.938 1 98.19 214 SER A CA 1
ATOM 1634 C C . SER A 1 214 ? 6.473 27.469 21.406 1 98.19 214 SER A C 1
ATOM 1636 O O . SER A 1 214 ? 7.66 27.391 21.734 1 98.19 214 SER A O 1
ATOM 1638 N N . LEU A 1 215 ? 5.496 27.531 22.234 1 97.75 215 LEU A N 1
ATOM 1639 C CA . LEU A 1 215 ? 5.707 27.562 23.672 1 97.75 215 LEU A CA 1
ATOM 1640 C C . LEU A 1 215 ? 4.984 26.391 24.344 1 97.75 215 LEU A C 1
ATOM 1642 O O . LEU A 1 215 ? 4.074 25.797 23.766 1 97.75 215 LEU A O 1
ATOM 1646 N N . GLY A 1 216 ? 5.414 26 25.625 1 96.38 216 GLY A N 1
ATOM 1647 C CA . GLY A 1 216 ? 4.805 24.922 26.375 1 96.38 216 GLY A CA 1
ATOM 1648 C C . GLY A 1 216 ? 5.504 24.656 27.703 1 96.38 216 GLY A C 1
ATOM 1649 O O . GLY A 1 216 ? 6.117 25.562 28.281 1 96.38 216 GLY A O 1
ATOM 1650 N N . ASP A 1 217 ? 5.285 23.469 28.281 1 94.31 217 ASP A N 1
ATOM 1651 C CA . ASP A 1 217 ? 5.867 23.109 29.562 1 94.31 217 ASP A CA 1
ATOM 1652 C C . ASP A 1 217 ? 7.109 22.234 29.375 1 94.31 217 ASP A C 1
ATOM 1654 O O . ASP A 1 217 ? 7.371 21.344 30.188 1 94.31 217 ASP A O 1
ATOM 1658 N N . ASN A 1 218 ? 7.789 22.375 28.312 1 90.81 218 ASN A N 1
ATOM 1659 C CA . ASN A 1 218 ? 8.984 21.625 27.938 1 90.81 218 ASN A CA 1
ATOM 1660 C C . ASN A 1 218 ? 8.656 20.156 27.656 1 90.81 218 ASN A C 1
ATOM 1662 O O . ASN A 1 218 ? 9.547 19.359 27.391 1 90.81 218 ASN A O 1
ATOM 1666 N N . ASN A 1 219 ? 7.41 19.812 27.812 1 92.06 219 ASN A N 1
ATOM 1667 C CA . ASN A 1 219 ? 6.945 18.484 27.453 1 92.06 219 ASN A CA 1
ATOM 1668 C C . ASN A 1 219 ? 5.938 18.531 26.297 1 92.06 219 ASN A C 1
ATOM 1670 O O . ASN A 1 219 ? 6.145 17.922 25.266 1 92.06 219 ASN A O 1
ATOM 1674 N N . LEU A 1 220 ? 4.883 19.297 26.516 1 96.56 220 LEU A N 1
ATOM 1675 C CA . LEU A 1 220 ? 3.861 19.453 25.484 1 96.56 220 LEU A CA 1
ATOM 1676 C C . LEU A 1 220 ? 3.666 20.938 25.156 1 96.56 220 LEU A C 1
ATOM 1678 O O . LEU A 1 220 ? 3.729 21.797 26.031 1 96.56 220 LEU A O 1
ATOM 1682 N N . MET A 1 221 ? 3.432 21.172 23.891 1 97.81 221 MET A N 1
ATOM 1683 C CA . MET A 1 221 ? 3.092 22.516 23.453 1 97.81 221 MET A CA 1
ATOM 1684 C C . MET A 1 221 ? 1.72 22.938 23.969 1 97.81 221 MET A C 1
ATOM 1686 O O . MET A 1 221 ? 0.794 22.125 24.016 1 97.81 221 MET A O 1
ATOM 1690 N N . ASN A 1 222 ? 1.611 24.188 24.406 1 97.94 222 ASN A N 1
ATOM 1691 C CA . ASN A 1 222 ? 0.292 24.625 24.828 1 97.94 222 ASN A CA 1
ATOM 1692 C C . ASN A 1 222 ? 0.021 26.062 24.406 1 97.94 222 ASN A C 1
ATOM 1694 O O . ASN A 1 222 ? -1 26.656 24.781 1 97.94 222 ASN A O 1
ATOM 1698 N N . CYS A 1 223 ? 0.93 26.609 23.656 1 98.38 223 CYS A N 1
ATOM 1699 C CA . CYS A 1 223 ? 0.78 27.984 23.219 1 98.38 223 CYS A CA 1
ATOM 1700 C C . CYS A 1 223 ? 1.643 28.266 22 1 98.38 223 CYS A C 1
ATOM 1702 O O . CYS A 1 223 ? 2.693 27.656 21.812 1 98.38 223 CYS A O 1
ATOM 1704 N N . VAL A 1 224 ? 1.175 29.125 21.125 1 98.75 224 VAL A N 1
ATOM 1705 C CA . VAL A 1 224 ? 1.959 29.609 19.984 1 98.75 224 VAL A CA 1
ATOM 1706 C C . VAL A 1 224 ? 1.959 31.141 19.984 1 98.75 224 VAL A C 1
ATOM 1708 O O . VAL A 1 224 ? 0.901 31.766 20.062 1 98.75 224 VAL A O 1
ATOM 1711 N N . LYS A 1 225 ? 3.15 31.703 20 1 98.75 225 LYS A N 1
ATOM 1712 C CA . LYS A 1 225 ? 3.248 33.156 19.766 1 98.75 225 LYS A CA 1
ATOM 1713 C C . LYS A 1 225 ? 3.045 33.469 18.281 1 98.75 225 LYS A C 1
ATOM 1715 O O . LYS A 1 225 ? 3.689 32.875 17.422 1 98.75 225 LYS A O 1
ATOM 1720 N N . ILE A 1 226 ? 2.129 34.375 18.016 1 98.81 226 ILE A N 1
ATOM 1721 C CA . ILE A 1 226 ? 1.817 34.719 16.625 1 98.81 226 ILE A CA 1
ATOM 1722 C C . ILE A 1 226 ? 2.008 36.219 16.391 1 98.81 226 ILE A C 1
ATOM 1724 O O . ILE A 1 226 ? 2.021 37 17.344 1 98.81 226 ILE A O 1
ATOM 1728 N N . LYS A 1 227 ? 2.217 36.562 15.164 1 98.75 227 LYS A N 1
ATOM 1729 C CA . LYS A 1 227 ? 2.4 37.969 14.766 1 98.75 227 LYS A CA 1
ATOM 1730 C C . LYS A 1 227 ? 1.562 38.281 13.531 1 98.75 227 LYS A C 1
ATOM 1732 O O . LYS A 1 227 ? 1.572 37.562 12.547 1 98.75 227 LYS A O 1
ATOM 1737 N N . ASN A 1 228 ? 0.809 39.344 13.633 1 98.5 228 ASN A N 1
ATOM 1738 C CA . ASN A 1 228 ? 0.196 39.906 12.445 1 98.5 228 ASN A CA 1
ATOM 1739 C C . ASN A 1 228 ? 1.203 40.719 11.625 1 98.5 228 ASN A C 1
ATOM 1741 O O . ASN A 1 228 ? 1.746 41.719 12.109 1 98.5 228 ASN A O 1
ATOM 1745 N N . VAL A 1 229 ? 1.405 40.375 10.461 1 97.75 229 VAL A N 1
ATOM 1746 C CA . VAL A 1 229 ? 2.51 40.938 9.688 1 97.75 229 VAL A CA 1
ATOM 1747 C C . VAL A 1 229 ? 2.119 42.312 9.148 1 97.75 229 VAL A C 1
ATOM 1749 O O . VAL A 1 229 ? 2.98 43.094 8.711 1 97.75 229 VAL A O 1
ATOM 1752 N N . LYS A 1 230 ? 0.871 42.688 9.164 1 97.56 230 LYS A N 1
ATOM 1753 C CA . LYS A 1 230 ? 0.422 44 8.75 1 97.56 230 LYS A CA 1
ATOM 1754 C C . LYS A 1 230 ? 0.475 45 9.914 1 97.56 230 LYS A C 1
ATOM 1756 O O . LYS A 1 230 ? 1.035 46.094 9.789 1 97.56 230 LYS A O 1
ATOM 1761 N N . THR A 1 231 ? -0.037 44.625 11.047 1 97.62 231 THR A N 1
ATOM 1762 C CA . THR A 1 231 ? -0.114 45.5 12.203 1 97.62 231 THR A CA 1
ATOM 1763 C C . THR A 1 231 ? 1.122 45.375 13.078 1 97.62 231 THR A C 1
ATOM 1765 O O . THR A 1 231 ? 1.381 46.219 13.945 1 97.62 231 THR A O 1
ATOM 1768 N N . GLN A 1 232 ? 1.803 44.281 12.961 1 97.75 232 GLN A N 1
ATOM 1769 C CA . GLN A 1 232 ? 3.016 43.969 13.711 1 97.75 232 GLN A CA 1
ATOM 1770 C C . GLN A 1 232 ? 2.688 43.594 15.156 1 97.75 232 GLN A C 1
ATOM 1772 O O . GLN A 1 232 ? 3.588 43.469 15.984 1 97.75 232 GLN A O 1
ATOM 1777 N N . GLU A 1 233 ? 1.481 43.438 15.406 1 98.06 233 GLU A N 1
ATOM 1778 C CA . GLU A 1 233 ? 1.053 43.031 16.75 1 98.06 233 GLU A CA 1
ATOM 1779 C C . GLU A 1 233 ? 1.426 41.594 17.047 1 98.06 233 GLU A C 1
ATOM 1781 O O . GLU A 1 233 ? 1.25 40.719 16.203 1 98.06 233 GLU A O 1
ATOM 1786 N N . VAL A 1 234 ? 2.041 41.406 18.156 1 98.5 234 VAL A N 1
ATOM 1787 C CA . VAL A 1 234 ? 2.416 40.062 18.625 1 98.5 234 VAL A CA 1
ATOM 1788 C C . VAL A 1 234 ? 1.493 39.656 19.766 1 98.5 234 VAL A C 1
ATOM 1790 O O . VAL A 1 234 ? 1.164 40.438 20.641 1 98.5 234 VAL A O 1
ATOM 1793 N N . SER A 1 235 ? 0.953 38.469 19.75 1 98.44 235 SER A N 1
ATOM 1794 C CA . SER A 1 235 ? 0.088 37.938 20.797 1 98.44 235 SER A CA 1
ATOM 1795 C C . SER A 1 235 ? 0.309 36.438 20.984 1 98.44 235 SER A C 1
ATOM 1797 O O . SER A 1 235 ? 1.055 35.812 20.219 1 98.44 235 SER A O 1
ATOM 1799 N N . GLU A 1 236 ? -0.208 35.906 22.016 1 98.5 236 GLU A N 1
ATOM 1800 C CA . GLU A 1 236 ? -0.14 34.469 22.297 1 98.5 236 GLU A CA 1
ATOM 1801 C C . GLU A 1 236 ? -1.459 33.781 21.969 1 98.5 236 GLU A C 1
ATOM 1803 O O . GLU A 1 236 ? -2.533 34.312 22.25 1 98.5 236 GLU A O 1
ATOM 1808 N N . LEU A 1 237 ? -1.416 32.781 21.234 1 98.5 237 LEU A N 1
ATOM 1809 C CA . LEU A 1 237 ? -2.561 31.953 20.906 1 98.5 237 LEU A CA 1
ATOM 1810 C C . LEU A 1 237 ? -2.531 30.656 21.719 1 98.5 237 LEU A C 1
ATOM 1812 O O . LEU A 1 237 ? -1.613 29.844 21.578 1 98.5 237 LEU A O 1
ATOM 1816 N N . GLN A 1 238 ? -3.535 30.484 22.609 1 98.31 238 GLN A N 1
ATOM 1817 C CA . GLN A 1 238 ? -3.592 29.297 23.453 1 98.31 238 GLN A CA 1
ATOM 1818 C C . GLN A 1 238 ? -4.148 28.094 22.688 1 98.31 238 GLN A C 1
ATOM 1820 O O . GLN A 1 238 ? -5.367 27.922 22.609 1 98.31 238 GLN A O 1
ATOM 1825 N N . VAL A 1 239 ? -3.234 27.25 22.188 1 98.5 239 VAL A N 1
ATOM 1826 C CA . VAL A 1 239 ? -3.59 26.047 21.438 1 98.5 239 VAL A CA 1
ATOM 1827 C C . VAL A 1 239 ? -2.699 24.891 21.875 1 98.5 239 VAL A C 1
ATOM 1829 O O . VAL A 1 239 ? -1.535 25.094 22.234 1 98.5 239 VAL A O 1
ATOM 1832 N N . ASN A 1 240 ? -3.227 23.672 21.844 1 97.5 240 ASN A N 1
ATOM 1833 C CA . ASN A 1 240 ? -2.51 22.484 22.297 1 97.5 240 ASN A CA 1
ATOM 1834 C C . ASN A 1 240 ? -1.849 21.75 21.125 1 97.5 240 ASN A C 1
ATOM 1836 O O . ASN A 1 240 ? -1.211 20.719 21.328 1 97.5 240 ASN A O 1
ATOM 1840 N N . GLY A 1 241 ? -1.958 22.234 19.953 1 98.06 241 GLY A N 1
ATOM 1841 C CA . GLY A 1 241 ? -1.375 21.656 18.766 1 98.06 241 GLY A CA 1
ATOM 1842 C C . GLY A 1 241 ? -1.164 22.656 17.641 1 98.06 241 GLY A C 1
ATOM 1843 O O . GLY A 1 241 ? -1.96 23.578 17.484 1 98.06 241 GLY A O 1
ATOM 1844 N N . LEU A 1 242 ? -0.068 22.562 16.984 1 98.75 242 LEU A N 1
ATOM 1845 C CA . LEU A 1 242 ? 0.282 23.344 15.797 1 98.75 242 LEU A CA 1
ATOM 1846 C C . LEU A 1 242 ? 0.594 22.422 14.617 1 98.75 242 LEU A C 1
ATOM 1848 O O . LEU A 1 242 ? 1.606 21.719 14.625 1 98.75 242 LEU A O 1
ATOM 1852 N N . PHE A 1 243 ? -0.295 22.391 13.609 1 98.38 243 PHE A N 1
ATOM 1853 C CA . PHE A 1 243 ? -0.154 21.516 12.453 1 98.38 243 PHE A CA 1
ATOM 1854 C C . PHE A 1 243 ? 0.392 22.281 11.25 1 98.38 243 PHE A C 1
ATOM 1856 O O . PHE A 1 243 ? -0.154 23.312 10.875 1 98.38 243 PHE A O 1
ATOM 1863 N N . TYR A 1 244 ? 1.496 21.781 10.719 1 97.81 244 TYR A N 1
ATOM 1864 C CA . TYR A 1 244 ? 2.125 22.375 9.547 1 97.81 244 TYR A CA 1
ATOM 1865 C C . TYR A 1 244 ? 1.473 21.875 8.266 1 97.81 244 TYR A C 1
ATOM 1867 O O . TYR A 1 244 ? 1.561 20.688 7.938 1 97.81 244 TYR A O 1
ATOM 1875 N N . ALA A 1 245 ? 0.768 22.703 7.562 1 97.62 245 ALA A N 1
ATOM 1876 C CA . ALA A 1 245 ? 0.194 22.406 6.258 1 97.62 245 ALA A CA 1
ATOM 1877 C C . ALA A 1 245 ? 0.734 23.344 5.184 1 97.62 245 ALA A C 1
ATOM 1879 O O . ALA A 1 245 ? -0.034 23.906 4.402 1 97.62 245 ALA A O 1
ATOM 1880 N N . ILE A 1 246 ? 2.01 23.469 5.172 1 96.31 246 ILE A N 1
ATOM 1881 C CA . ILE A 1 246 ? 2.645 24.453 4.297 1 96.31 246 ILE A CA 1
ATOM 1882 C C . ILE A 1 246 ? 3.391 23.734 3.174 1 96.31 246 ILE A C 1
ATOM 1884 O O . ILE A 1 246 ? 4.273 24.312 2.537 1 96.31 246 ILE A O 1
ATOM 1888 N N . GLY A 1 247 ? 3.031 22.484 2.99 1 94.25 247 GLY A N 1
ATOM 1889 C CA . GLY A 1 247 ? 3.535 21.75 1.842 1 94.25 247 GLY A CA 1
ATOM 1890 C C . GLY A 1 247 ? 4.645 20.781 2.195 1 94.25 247 GLY A C 1
ATOM 1891 O O . GLY A 1 247 ? 5.098 20.734 3.342 1 94.25 247 GLY A O 1
ATOM 1892 N N . HIS A 1 248 ? 4.969 19.906 1.229 1 95.81 248 HIS A N 1
ATOM 1893 C CA . HIS A 1 248 ? 6.051 18.922 1.305 1 95.81 248 HIS A CA 1
ATOM 1894 C C . HIS A 1 248 ? 7.043 19.109 0.161 1 95.81 248 HIS A C 1
ATOM 1896 O O . HIS A 1 248 ? 6.691 19.656 -0.888 1 95.81 248 HIS A O 1
ATOM 1902 N N . GLU A 1 249 ? 8.258 18.781 0.459 1 95.5 249 GLU A N 1
ATOM 1903 C CA . GLU A 1 249 ? 9.312 18.812 -0.557 1 95.5 249 GLU A CA 1
ATOM 1904 C C . GLU A 1 249 ? 9.82 17.406 -0.859 1 95.5 249 GLU A C 1
ATOM 1906 O O . GLU A 1 249 ? 10.375 16.734 0.017 1 95.5 249 GLU A O 1
ATOM 1911 N N . PRO A 1 250 ? 9.531 16.922 -2.119 1 97.44 250 PRO A N 1
ATOM 1912 C CA . PRO A 1 250 ? 10.094 15.617 -2.461 1 97.44 250 PRO A CA 1
ATOM 1913 C C . PRO A 1 250 ? 11.625 15.641 -2.539 1 97.44 250 PRO A C 1
ATOM 1915 O O . PRO A 1 250 ? 12.211 16.609 -3.008 1 97.44 250 PRO A O 1
ATOM 1918 N N . ALA A 1 251 ? 12.273 14.586 -2.033 1 96.56 251 ALA A N 1
ATOM 1919 C CA . ALA A 1 251 ? 13.727 14.477 -2.066 1 96.56 251 ALA A CA 1
ATOM 1920 C C . ALA A 1 251 ? 14.203 13.977 -3.426 1 96.56 251 ALA A C 1
ATOM 1922 O O . ALA A 1 251 ? 14.75 12.867 -3.533 1 96.56 251 ALA A O 1
ATOM 1923 N N . THR A 1 252 ? 14.117 14.859 -4.449 1 97.81 252 THR A N 1
ATOM 1924 C CA . THR A 1 252 ? 14.391 14.438 -5.82 1 97.81 252 THR A CA 1
ATOM 1925 C C . THR A 1 252 ? 15.602 15.18 -6.379 1 97.81 252 THR A C 1
ATOM 1927 O O . THR A 1 252 ? 15.883 15.102 -7.578 1 97.81 252 THR A O 1
ATOM 1930 N N . THR A 1 253 ? 16.375 15.906 -5.543 1 96.38 253 THR A N 1
ATOM 1931 C CA . THR A 1 253 ? 17.5 16.703 -6.008 1 96.38 253 THR A CA 1
ATOM 1932 C C . THR A 1 253 ? 18.5 15.82 -6.777 1 96.38 253 THR A C 1
ATOM 1934 O O . THR A 1 253 ? 19.062 16.266 -7.777 1 96.38 253 THR A O 1
ATOM 1937 N N . LEU A 1 254 ? 18.672 14.602 -6.379 1 97.12 254 LEU A N 1
ATOM 1938 C CA . LEU A 1 254 ? 19.625 13.648 -6.938 1 97.12 254 LEU A CA 1
ATOM 1939 C C . LEU A 1 254 ? 19.344 13.406 -8.414 1 97.12 254 LEU A C 1
ATOM 1941 O O . LEU A 1 254 ? 20.25 13.141 -9.195 1 97.12 254 LEU A O 1
ATOM 1945 N N . VAL A 1 255 ? 18.078 13.57 -8.828 1 98.44 255 VAL A N 1
ATOM 1946 C CA . VAL A 1 255 ? 17.719 13.109 -10.164 1 98.44 255 VAL A CA 1
ATOM 1947 C C . VAL A 1 255 ? 17.016 14.234 -10.93 1 98.44 255 VAL A C 1
ATOM 1949 O O . VAL A 1 255 ? 16.516 14.016 -12.031 1 98.44 255 VAL A O 1
ATOM 1952 N N . ARG A 1 256 ? 16.938 15.375 -10.305 1 96.31 256 ARG A N 1
ATOM 1953 C CA . ARG A 1 256 ? 16.297 16.516 -10.945 1 96.31 256 ARG A CA 1
ATOM 1954 C C . ARG A 1 256 ? 16.906 16.797 -12.312 1 96.31 256 ARG A C 1
ATOM 1956 O O . ARG A 1 256 ? 18.141 16.812 -12.453 1 96.31 256 ARG A O 1
ATOM 1963 N N . GLY A 1 257 ? 16.016 17.031 -13.312 1 97.19 257 GLY A N 1
ATOM 1964 C CA . GLY A 1 257 ? 16.484 17.328 -14.656 1 97.19 257 GLY A CA 1
ATOM 1965 C C . GLY A 1 257 ? 16.766 16.094 -15.484 1 97.19 257 GLY A C 1
ATOM 1966 O O . GLY A 1 257 ? 16.906 16.172 -16.703 1 97.19 257 GLY A O 1
ATOM 1967 N N . GLN A 1 258 ? 16.844 14.922 -14.898 1 98.62 258 GLN A N 1
ATOM 1968 C CA . GLN A 1 258 ? 17.141 13.688 -15.625 1 98.62 258 GLN A CA 1
ATOM 1969 C C . GLN A 1 258 ? 15.875 12.883 -15.875 1 98.62 258 GLN A C 1
ATOM 1971 O O . GLN A 1 258 ? 15.719 12.281 -16.938 1 98.62 258 GLN A O 1
ATOM 1976 N N . VAL A 1 259 ? 14.992 12.898 -14.922 1 98.81 259 VAL A N 1
ATOM 1977 C CA . VAL A 1 259 ? 13.734 12.148 -14.984 1 98.81 259 VAL A CA 1
ATOM 1978 C C . VAL A 1 259 ? 12.555 13.125 -14.953 1 98.81 259 VAL A C 1
ATOM 1980 O O . VAL A 1 259 ? 12.68 14.234 -14.438 1 98.81 259 VAL A O 1
ATOM 1983 N N . GLU A 1 260 ? 11.406 12.75 -15.555 1 98.75 260 GLU A N 1
ATOM 1984 C CA . GLU A 1 260 ? 10.242 13.625 -15.586 1 98.75 260 GLU A CA 1
ATOM 1985 C C . GLU A 1 260 ? 9.68 13.844 -14.18 1 98.75 260 GLU A C 1
ATOM 1987 O O . GLU A 1 260 ? 9.406 12.883 -13.461 1 98.75 260 GLU A O 1
ATOM 1992 N N . CYS A 1 261 ? 9.539 15.055 -13.773 1 98.5 261 CYS A N 1
ATOM 1993 C CA . CYS A 1 261 ? 8.938 15.484 -12.516 1 98.5 261 CYS A CA 1
ATOM 1994 C C . CYS A 1 261 ? 7.785 16.453 -12.766 1 98.5 261 CYS A C 1
ATOM 1996 O O . CYS A 1 261 ? 7.711 17.078 -13.828 1 98.5 261 CYS A O 1
ATOM 1998 N N . ASP A 1 262 ? 6.84 16.469 -11.852 1 97.5 262 ASP A N 1
ATOM 1999 C CA . ASP A 1 262 ? 5.789 17.484 -11.977 1 97.5 262 ASP A CA 1
ATOM 2000 C C . ASP A 1 262 ? 6.281 18.844 -11.492 1 97.5 262 ASP A C 1
ATOM 2002 O O . ASP A 1 262 ? 7.465 19.016 -11.195 1 97.5 262 ASP A O 1
ATOM 2006 N N . LYS A 1 263 ? 5.406 19.828 -11.461 1 95.38 263 LYS A N 1
ATOM 2007 C CA . LYS A 1 263 ? 5.777 21.219 -11.172 1 95.38 263 LYS A CA 1
ATOM 2008 C C . LYS A 1 263 ? 6.301 21.359 -9.75 1 95.38 263 LYS A C 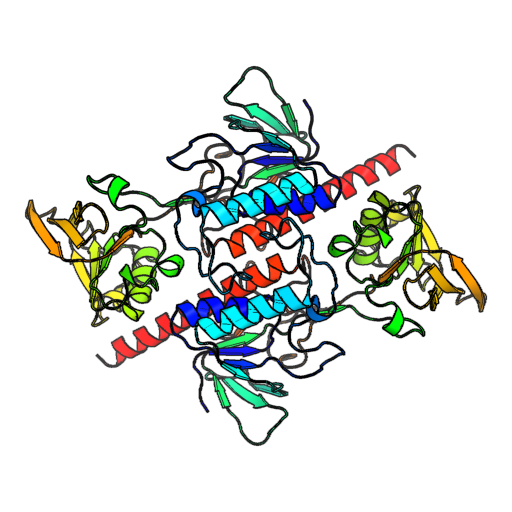1
ATOM 2010 O O . LYS A 1 263 ? 7.078 22.281 -9.453 1 95.38 263 LYS A O 1
ATOM 2015 N N . ASP A 1 264 ? 5.918 20.406 -8.906 1 95.25 264 ASP A N 1
ATOM 2016 C CA . ASP A 1 264 ? 6.316 20.484 -7.5 1 95.25 264 ASP A CA 1
ATOM 2017 C C . ASP A 1 264 ? 7.566 19.656 -7.238 1 95.25 264 ASP A C 1
ATOM 2019 O O . ASP A 1 264 ? 8.078 19.625 -6.121 1 95.25 264 ASP A O 1
ATOM 2023 N N . GLY A 1 265 ? 8.047 18.953 -8.219 1 97.75 265 GLY A N 1
ATOM 2024 C CA . GLY A 1 265 ? 9.305 18.219 -8.102 1 97.75 265 GLY A CA 1
ATOM 2025 C C . GLY A 1 265 ? 9.109 16.75 -7.852 1 97.75 265 GLY A C 1
ATOM 2026 O O . GLY A 1 265 ? 10.086 16 -7.73 1 97.75 265 GLY A O 1
ATOM 2027 N N . TYR A 1 266 ? 7.898 16.266 -7.758 1 98.56 266 TYR A N 1
ATOM 2028 C CA . TYR A 1 266 ? 7.641 14.844 -7.586 1 98.56 266 TYR A CA 1
ATOM 2029 C C . TYR A 1 266 ? 7.91 14.086 -8.875 1 98.56 266 TYR A C 1
ATOM 2031 O O . TYR A 1 266 ? 7.582 14.555 -9.969 1 98.56 266 TYR A O 1
ATOM 2039 N N . ILE A 1 267 ? 8.445 12.906 -8.727 1 98.81 267 ILE A N 1
ATOM 2040 C CA . ILE A 1 267 ? 8.695 12.086 -9.906 1 98.81 267 ILE A CA 1
ATOM 2041 C C . ILE A 1 267 ? 7.375 11.594 -10.484 1 98.81 267 ILE A C 1
ATOM 2043 O O . ILE A 1 267 ? 6.492 11.156 -9.75 1 98.81 267 ILE A O 1
ATOM 2047 N N . ILE A 1 268 ? 7.246 11.742 -11.797 1 98.56 268 ILE A N 1
ATOM 2048 C CA . ILE A 1 268 ? 6.055 11.258 -12.484 1 98.56 268 ILE A CA 1
ATOM 2049 C C . ILE A 1 268 ? 6.203 9.766 -12.781 1 98.56 268 ILE A C 1
ATOM 2051 O O . ILE A 1 268 ? 7.176 9.344 -13.414 1 98.56 268 ILE A O 1
ATOM 2055 N N . THR A 1 269 ? 5.289 8.938 -12.289 1 98.25 269 THR A N 1
ATOM 2056 C CA . THR A 1 269 ? 5.27 7.512 -12.594 1 98.25 269 THR A CA 1
ATOM 2057 C C . THR A 1 269 ? 4.039 7.152 -13.422 1 98.25 269 THR A C 1
ATOM 2059 O O . THR A 1 269 ? 3.09 7.934 -13.5 1 98.25 269 THR A O 1
ATOM 2062 N N . LYS A 1 270 ? 4.066 6 -14.023 1 96.44 270 LYS A N 1
ATOM 2063 C CA . LYS A 1 270 ? 3.039 5.621 -14.984 1 96.44 270 LYS A CA 1
ATOM 2064 C C . LYS A 1 270 ? 1.915 4.836 -14.312 1 96.44 270 LYS A C 1
ATOM 2066 O O . LYS A 1 270 ? 2.162 3.805 -13.688 1 96.44 270 LYS A O 1
ATOM 2071 N N . ASN A 1 271 ? 0.649 5.246 -14.438 1 92.06 271 ASN A N 1
ATOM 2072 C CA . ASN A 1 271 ? -0.584 4.531 -14.125 1 92.06 271 ASN A CA 1
ATOM 2073 C C . ASN A 1 271 ? -0.579 3.998 -12.695 1 92.06 271 ASN A C 1
ATOM 2075 O O . ASN A 1 271 ? -0.97 2.855 -12.453 1 92.06 271 ASN A O 1
ATOM 2079 N N . GLY A 1 272 ? -0.057 4.727 -11.805 1 94.06 272 GLY A N 1
ATOM 2080 C CA . GLY A 1 272 ? -0.096 4.344 -10.398 1 94.06 272 GLY A CA 1
ATOM 2081 C C . GLY A 1 272 ? 0.945 3.301 -10.039 1 94.06 272 GLY A C 1
ATOM 2082 O O . GLY A 1 272 ? 0.985 2.826 -8.898 1 94.06 272 GLY A O 1
ATOM 2083 N N . GLY A 1 273 ? 1.743 2.904 -11.023 1 97.31 273 GLY A N 1
ATOM 2084 C CA . GLY A 1 273 ? 2.846 1.99 -10.773 1 97.31 273 GLY A CA 1
ATOM 2085 C C . GLY A 1 273 ? 4.152 2.699 -10.469 1 97.31 273 GLY A C 1
ATOM 2086 O O . GLY A 1 273 ? 4.176 3.92 -10.289 1 97.31 273 GLY A O 1
ATOM 2087 N N . PRO A 1 274 ? 5.215 1.923 -10.336 1 98.69 274 PRO A N 1
ATOM 2088 C CA . PRO A 1 274 ? 6.512 2.496 -9.969 1 98.69 274 PRO A CA 1
ATOM 2089 C C . PRO A 1 274 ? 7.336 2.916 -11.188 1 98.69 274 PRO A C 1
ATOM 2091 O O . PRO A 1 274 ? 8.406 3.516 -11.031 1 98.69 274 PRO A O 1
ATOM 2094 N N . GLU A 1 275 ? 6.887 2.668 -12.414 1 98.69 275 GLU A N 1
ATOM 2095 C CA . GLU A 1 275 ? 7.652 2.906 -13.633 1 98.69 275 GLU A CA 1
ATOM 2096 C C . GLU A 1 275 ? 7.746 4.398 -13.945 1 98.69 275 GLU A C 1
ATOM 2098 O O . GLU A 1 275 ? 6.742 5.109 -13.898 1 98.69 275 GLU A O 1
ATOM 2103 N N . THR A 1 276 ? 8.977 4.867 -14.242 1 98.81 276 THR A N 1
ATOM 2104 C CA . THR A 1 276 ? 9.211 6.23 -14.703 1 98.81 276 THR A CA 1
ATOM 2105 C C . THR A 1 276 ? 9.391 6.266 -16.219 1 98.81 276 THR A C 1
ATOM 2107 O O . THR A 1 276 ? 9.125 5.277 -16.906 1 98.81 276 THR A O 1
ATOM 2110 N N . ASN A 1 277 ? 9.75 7.504 -16.719 1 98.69 277 ASN A N 1
ATOM 2111 C CA . ASN A 1 277 ? 10.016 7.605 -18.156 1 98.69 277 ASN A CA 1
ATOM 2112 C C . ASN A 1 277 ? 11.352 6.984 -18.531 1 98.69 277 ASN A C 1
ATOM 2114 O O . ASN A 1 277 ? 11.688 6.879 -19.703 1 98.69 277 ASN A O 1
ATOM 2118 N N . ILE A 1 278 ? 12.18 6.527 -17.578 1 98.81 278 ILE A N 1
ATOM 2119 C CA . ILE A 1 278 ? 13.492 5.926 -17.828 1 98.81 278 ILE A CA 1
ATOM 2120 C C . ILE A 1 278 ? 13.445 4.441 -17.484 1 98.81 278 ILE A C 1
ATOM 2122 O O . ILE A 1 278 ? 13.195 4.074 -16.328 1 98.81 278 ILE A O 1
ATOM 2126 N N . LYS A 1 279 ? 13.695 3.568 -18.484 1 98.44 279 LYS A N 1
ATOM 2127 C CA . LYS A 1 279 ? 13.711 2.127 -18.25 1 98.44 279 LYS A CA 1
ATOM 2128 C C . LYS A 1 279 ? 14.75 1.745 -17.203 1 98.44 279 LYS A C 1
ATOM 2130 O O . LYS A 1 279 ? 15.906 2.172 -17.281 1 98.44 279 LYS A O 1
ATOM 2135 N N . GLY A 1 280 ? 14.328 0.971 -16.234 1 98.69 280 GLY A N 1
ATOM 2136 C CA . GLY A 1 280 ? 15.25 0.498 -15.211 1 98.69 280 GLY A CA 1
ATOM 2137 C C . GLY A 1 280 ? 15.328 1.42 -14.008 1 98.69 280 GLY A C 1
ATOM 2138 O O . GLY A 1 280 ? 16 1.107 -13.023 1 98.69 280 GLY A O 1
ATOM 2139 N N . PHE A 1 281 ? 14.719 2.613 -14.141 1 98.94 281 PHE A N 1
ATOM 2140 C CA . PHE A 1 281 ? 14.648 3.561 -13.031 1 98.94 281 PHE A CA 1
ATOM 2141 C C . PHE A 1 281 ? 13.227 3.666 -12.508 1 98.94 281 PHE A C 1
ATOM 2143 O O . PHE A 1 281 ? 12.328 4.125 -13.211 1 98.94 281 PHE A O 1
ATOM 2150 N N . PHE A 1 282 ? 13.008 3.186 -11.211 1 98.94 282 PHE A N 1
ATOM 2151 C CA . PHE A 1 282 ? 11.688 3.166 -10.586 1 98.94 282 PHE A CA 1
ATOM 2152 C C . PHE A 1 282 ? 11.633 4.133 -9.406 1 98.94 282 PHE A C 1
ATOM 2154 O O . PHE A 1 282 ? 12.672 4.477 -8.836 1 98.94 282 PHE A O 1
ATOM 2161 N N . ALA A 1 283 ? 10.484 4.625 -9.125 1 98.94 283 ALA A N 1
ATOM 2162 C CA . ALA A 1 283 ? 10.25 5.492 -7.977 1 98.94 283 ALA A CA 1
ATOM 2163 C C . ALA A 1 283 ? 9.156 4.938 -7.078 1 98.94 283 ALA A C 1
ATOM 2165 O O . ALA A 1 283 ? 8.148 4.422 -7.566 1 98.94 283 ALA A O 1
ATOM 2166 N N . ALA A 1 284 ? 9.344 5.027 -5.75 1 98.88 284 ALA A N 1
ATOM 2167 C CA . ALA A 1 284 ? 8.391 4.488 -4.785 1 98.88 284 ALA A CA 1
ATOM 2168 C C . ALA A 1 284 ? 8.328 5.355 -3.531 1 98.88 284 ALA A C 1
ATOM 2170 O O . ALA A 1 284 ? 9.352 5.902 -3.096 1 98.88 284 ALA A O 1
ATOM 2171 N N . GLY A 1 285 ? 7.129 5.426 -2.908 1 98.56 285 GLY A N 1
ATOM 2172 C CA . GLY A 1 285 ? 6.926 6.207 -1.698 1 98.56 285 GLY A CA 1
ATOM 2173 C C . GLY A 1 285 ? 6.605 7.664 -1.975 1 98.56 285 GLY A C 1
ATOM 2174 O O . GLY A 1 285 ? 6.105 8 -3.049 1 98.56 285 GLY A O 1
ATOM 2175 N N . ASP A 1 286 ? 6.918 8.508 -1.03 1 98 286 ASP A N 1
ATOM 2176 C CA . ASP A 1 286 ? 6.48 9.898 -1.068 1 98 286 ASP A CA 1
ATOM 2177 C C . ASP A 1 286 ? 7.234 10.68 -2.143 1 98 286 ASP A C 1
ATOM 2179 O O . ASP A 1 286 ? 6.828 11.789 -2.512 1 98 286 ASP A O 1
ATOM 2183 N N . VAL A 1 287 ? 8.336 10.094 -2.701 1 98.56 287 VAL A N 1
ATOM 2184 C CA . VAL A 1 287 ? 9.109 10.797 -3.721 1 98.56 287 VAL A CA 1
ATOM 2185 C C . VAL A 1 287 ? 8.266 10.953 -4.988 1 98.56 287 VAL A C 1
ATOM 2187 O O . VAL A 1 287 ? 8.5 11.867 -5.785 1 98.56 287 VAL A O 1
ATOM 2190 N N . GLN A 1 288 ? 7.297 10.031 -5.168 1 98.56 288 GLN A N 1
ATOM 2191 C CA . GLN A 1 288 ? 6.426 10.109 -6.336 1 98.56 288 GLN A CA 1
ATOM 2192 C C . GLN A 1 288 ? 4.961 10.219 -5.922 1 98.56 288 GLN A C 1
ATOM 2194 O O . GLN A 1 288 ? 4.086 10.43 -6.766 1 98.56 288 GLN A O 1
ATOM 2199 N N . ASP A 1 289 ? 4.613 10.07 -4.684 1 97.62 289 ASP A N 1
ATOM 2200 C CA . ASP A 1 289 ? 3.244 10.133 -4.188 1 97.62 289 ASP A CA 1
ATOM 2201 C C . ASP A 1 289 ? 2.984 11.445 -3.455 1 97.62 289 ASP A C 1
ATOM 2203 O O . ASP A 1 289 ? 3.283 11.57 -2.264 1 97.62 289 ASP A O 1
ATOM 2207 N N . LYS A 1 290 ? 2.355 12.367 -4.066 1 95.69 290 LYS A N 1
ATOM 2208 C CA . LYS A 1 290 ? 2.082 13.664 -3.455 1 95.69 290 LYS A CA 1
ATOM 2209 C C . LYS A 1 290 ? 0.67 13.719 -2.877 1 95.69 290 LYS A C 1
ATOM 2211 O O . LYS A 1 290 ? 0.272 14.719 -2.281 1 95.69 290 LYS A O 1
ATOM 2216 N N . LYS A 1 291 ? -0.064 12.656 -2.99 1 94.94 291 LYS A N 1
ATOM 2217 C CA . LYS A 1 291 ? -1.485 12.703 -2.656 1 94.94 291 LYS A CA 1
ATOM 2218 C C . LYS A 1 291 ? -1.765 11.992 -1.339 1 94.94 291 LYS A C 1
ATOM 2220 O O . LYS A 1 291 ? -2.484 12.508 -0.484 1 94.94 291 LYS A O 1
ATOM 2225 N N . TRP A 1 292 ? -1.251 10.812 -1.123 1 97.12 292 TRP A N 1
ATOM 2226 C CA . TRP A 1 292 ? -1.631 9.977 0.011 1 97.12 292 TRP A CA 1
ATOM 2227 C C . TRP A 1 292 ? -0.598 10.078 1.129 1 97.12 292 TRP A C 1
ATOM 2229 O O . TRP A 1 292 ? -0.918 10.492 2.244 1 97.12 292 TRP A O 1
ATOM 2239 N N . ARG A 1 293 ? 0.621 9.781 0.867 1 96.81 293 ARG A N 1
ATOM 2240 C CA . ARG A 1 293 ? 1.774 9.984 1.736 1 96.81 293 ARG A CA 1
ATOM 2241 C C . ARG A 1 293 ? 1.558 9.336 3.098 1 96.81 293 ARG A C 1
ATOM 2243 O O . ARG A 1 293 ? 1.717 9.984 4.133 1 96.81 293 ARG A O 1
ATOM 2250 N N . GLN A 1 294 ? 1.099 8.07 3.102 1 97.81 294 GLN A N 1
ATOM 2251 C CA . GLN A 1 294 ? 0.983 7.27 4.312 1 97.81 294 GLN A CA 1
ATOM 2252 C C . GLN A 1 294 ? 2.006 6.137 4.324 1 97.81 294 GLN A C 1
ATOM 2254 O O . GLN A 1 294 ? 2.473 5.703 3.27 1 97.81 294 GLN A O 1
ATOM 2259 N N . ALA A 1 295 ? 2.352 5.664 5.516 1 98.31 295 ALA A N 1
ATOM 2260 C CA . ALA A 1 295 ? 3.348 4.605 5.645 1 98.31 295 ALA A CA 1
ATOM 2261 C C . ALA A 1 295 ? 2.941 3.369 4.844 1 98.31 295 ALA A C 1
ATOM 2263 O O . ALA A 1 295 ? 3.766 2.779 4.141 1 98.31 295 ALA A O 1
ATOM 2264 N N . VAL A 1 296 ? 1.666 3.008 4.867 1 98.88 296 VAL A N 1
ATOM 2265 C CA . VAL A 1 296 ? 1.206 1.773 4.238 1 98.88 296 VAL A CA 1
ATOM 2266 C C . VAL A 1 296 ? 1.156 1.95 2.723 1 98.88 296 VAL A C 1
ATOM 2268 O O . VAL A 1 296 ? 1.423 1.009 1.973 1 98.88 296 VAL A O 1
ATOM 2271 N N . THR A 1 297 ? 0.741 3.17 2.215 1 98.75 297 THR A N 1
ATOM 2272 C CA . THR A 1 297 ? 0.773 3.391 0.773 1 98.75 297 THR A CA 1
ATOM 2273 C C . THR A 1 297 ? 2.211 3.41 0.261 1 98.75 297 THR A C 1
ATOM 2275 O O . THR A 1 297 ? 2.49 2.918 -0.834 1 98.75 297 THR A O 1
ATOM 2278 N N . SER A 1 298 ? 3.145 3.957 1.055 1 98.75 298 SER A N 1
ATOM 2279 C CA . SER A 1 298 ? 4.562 3.926 0.712 1 98.75 298 SER A CA 1
ATOM 2280 C C . SER A 1 298 ? 5.082 2.494 0.638 1 98.75 298 SER A C 1
ATOM 2282 O O . SER A 1 298 ? 5.773 2.127 -0.314 1 98.75 298 SER A O 1
ATOM 2284 N N . ALA A 1 299 ? 4.73 1.705 1.643 1 98.94 299 ALA A N 1
ATOM 2285 C CA . ALA A 1 299 ? 5.141 0.304 1.638 1 98.94 299 ALA A CA 1
ATOM 2286 C C . ALA A 1 299 ? 4.582 -0.428 0.421 1 98.94 299 ALA A C 1
ATOM 2288 O O . ALA A 1 299 ? 5.293 -1.19 -0.236 1 98.94 299 ALA A O 1
ATOM 2289 N N . GLY A 1 300 ? 3.307 -0.173 0.136 1 98.88 300 GLY A N 1
ATOM 2290 C CA . GLY A 1 300 ? 2.701 -0.765 -1.047 1 98.88 300 GLY A CA 1
ATOM 2291 C C . GLY A 1 300 ? 3.428 -0.411 -2.33 1 98.88 300 GLY A C 1
ATOM 2292 O O . GLY A 1 300 ? 3.68 -1.281 -3.166 1 98.88 300 GLY A O 1
ATOM 2293 N N . SER A 1 301 ? 3.77 0.86 -2.492 1 98.81 301 SER A N 1
ATOM 2294 C CA . SER A 1 301 ? 4.488 1.281 -3.689 1 98.81 301 SER A CA 1
ATOM 2295 C C . SER A 1 301 ? 5.887 0.672 -3.734 1 98.81 301 SER A C 1
ATOM 2297 O O . SER A 1 301 ? 6.41 0.385 -4.812 1 98.81 301 SER A O 1
ATOM 2299 N N . GLY A 1 302 ? 6.516 0.489 -2.553 1 98.94 302 GLY A N 1
ATOM 2300 C CA . GLY A 1 302 ? 7.781 -0.222 -2.492 1 98.94 302 GLY A CA 1
ATOM 2301 C C . GLY A 1 302 ? 7.691 -1.647 -3.002 1 98.94 302 GLY A C 1
ATOM 2302 O O . GLY A 1 302 ? 8.57 -2.109 -3.73 1 98.94 302 GLY A O 1
ATOM 2303 N N . CYS A 1 303 ? 6.637 -2.33 -2.6 1 98.88 303 CYS A N 1
ATOM 2304 C CA . CYS A 1 303 ? 6.363 -3.672 -3.104 1 98.88 303 CYS A CA 1
ATOM 2305 C C . CYS A 1 303 ? 6.262 -3.674 -4.625 1 98.88 303 CYS A C 1
ATOM 2307 O O . CYS A 1 303 ? 6.887 -4.5 -5.289 1 98.88 303 CYS A O 1
ATOM 2309 N N . MET A 1 304 ? 5.508 -2.746 -5.16 1 98.81 304 MET A N 1
ATOM 2310 C CA . MET A 1 304 ? 5.328 -2.639 -6.605 1 98.81 304 MET A CA 1
ATOM 2311 C C . MET A 1 304 ? 6.664 -2.434 -7.305 1 98.81 304 MET A C 1
ATOM 2313 O O . MET A 1 304 ? 6.945 -3.078 -8.32 1 98.81 304 MET A O 1
ATOM 2317 N N . ALA A 1 305 ? 7.492 -1.535 -6.727 1 98.94 305 ALA A N 1
ATOM 2318 C CA . ALA A 1 305 ? 8.797 -1.247 -7.324 1 98.94 305 ALA A CA 1
ATOM 2319 C C . ALA A 1 305 ? 9.695 -2.479 -7.297 1 98.94 305 ALA A C 1
ATOM 2321 O O . ALA A 1 305 ? 10.391 -2.768 -8.273 1 98.94 305 ALA A O 1
ATOM 2322 N N . GLY A 1 306 ? 9.711 -3.172 -6.145 1 98.88 306 GLY A N 1
ATOM 2323 C CA . GLY A 1 306 ? 10.484 -4.398 -6.047 1 98.88 306 GLY A CA 1
ATOM 2324 C C . GLY A 1 306 ? 10.094 -5.434 -7.086 1 98.88 306 GLY A C 1
ATOM 2325 O O . GLY A 1 306 ? 10.953 -6 -7.758 1 98.88 306 GLY A O 1
ATOM 2326 N N . LEU A 1 307 ? 8.812 -5.629 -7.23 1 98.31 307 LEU A N 1
ATOM 2327 C CA . LEU A 1 307 ? 8.305 -6.625 -8.172 1 98.31 307 LEU A CA 1
ATOM 2328 C C . LEU A 1 307 ? 8.602 -6.211 -9.609 1 98.31 307 LEU A C 1
ATOM 2330 O O . LEU A 1 307 ? 8.961 -7.047 -10.445 1 98.31 307 LEU A O 1
ATOM 2334 N N . ALA A 1 308 ? 8.43 -4.926 -9.93 1 98.31 308 ALA A N 1
ATOM 2335 C CA . ALA A 1 308 ? 8.711 -4.43 -11.266 1 98.31 308 ALA A CA 1
ATOM 2336 C C . ALA A 1 308 ? 10.188 -4.609 -11.617 1 98.31 308 ALA A C 1
ATOM 2338 O O . ALA A 1 308 ? 10.523 -5.012 -12.734 1 98.31 308 ALA A O 1
ATOM 2339 N N . ALA A 1 309 ? 11.016 -4.277 -10.68 1 98.56 309 ALA A N 1
ATOM 2340 C CA . ALA A 1 309 ? 12.453 -4.441 -10.883 1 98.56 309 ALA A CA 1
ATOM 2341 C C . ALA A 1 309 ? 12.805 -5.906 -11.133 1 98.56 309 ALA A C 1
ATOM 2343 O O . ALA A 1 309 ? 13.578 -6.215 -12.047 1 98.56 309 ALA A O 1
ATOM 2344 N N . GLU A 1 310 ? 12.281 -6.754 -10.297 1 97.31 310 GLU A N 1
ATOM 2345 C CA . GLU A 1 310 ? 12.523 -8.188 -10.445 1 97.31 310 GLU A CA 1
ATOM 2346 C C . GLU A 1 310 ? 12.102 -8.672 -11.828 1 97.31 310 GLU A C 1
ATOM 2348 O O . GLU A 1 310 ? 12.836 -9.406 -12.484 1 97.31 310 GLU A O 1
ATOM 2353 N N . ARG A 1 311 ? 10.938 -8.281 -12.297 1 94.62 311 ARG A N 1
ATOM 2354 C CA . ARG A 1 311 ? 10.414 -8.703 -13.594 1 94.62 311 ARG A CA 1
ATOM 2355 C C . ARG A 1 311 ? 11.305 -8.211 -14.727 1 94.62 311 ARG A C 1
ATOM 2357 O O . ARG A 1 311 ? 11.586 -8.953 -15.664 1 94.62 311 ARG A O 1
ATOM 2364 N N . LEU A 1 312 ? 11.742 -6.957 -14.648 1 96.25 312 LEU A N 1
ATOM 2365 C CA . LEU A 1 312 ? 12.609 -6.395 -15.672 1 96.25 312 LEU A CA 1
ATOM 2366 C C . LEU A 1 312 ? 13.922 -7.172 -15.766 1 96.25 312 LEU A C 1
ATOM 2368 O O . LEU A 1 312 ? 14.359 -7.523 -16.859 1 96.25 312 LEU A O 1
ATOM 2372 N N . LEU A 1 313 ? 14.531 -7.438 -14.625 1 95.81 313 LEU A N 1
ATOM 2373 C CA . LEU A 1 313 ? 15.812 -8.141 -14.594 1 95.81 313 LEU A CA 1
ATOM 2374 C C . LEU A 1 313 ? 15.664 -9.57 -15.109 1 95.81 313 LEU A C 1
ATOM 2376 O O . LEU A 1 313 ? 16.531 -10.07 -15.82 1 95.81 313 LEU A O 1
ATOM 2380 N N . ALA A 1 314 ? 14.57 -10.18 -14.703 1 90.38 314 ALA A N 1
ATOM 2381 C CA . ALA A 1 314 ? 14.305 -11.539 -15.18 1 90.38 314 ALA A CA 1
ATOM 2382 C C . ALA A 1 314 ? 14.172 -11.57 -16.703 1 90.38 314 ALA A C 1
ATOM 2384 O O . ALA A 1 314 ? 14.688 -12.469 -17.359 1 90.38 314 ALA A O 1
ATOM 2385 N N . GLU A 1 315 ? 13.461 -10.586 -17.203 1 89.56 315 GLU A N 1
ATOM 2386 C CA . GLU A 1 315 ? 13.266 -10.484 -18.641 1 89.56 315 GLU A CA 1
ATOM 2387 C C . GLU A 1 315 ? 14.594 -10.297 -19.375 1 89.56 315 GLU A C 1
ATOM 2389 O O . GLU A 1 315 ? 14.82 -10.914 -20.422 1 89.56 315 GLU A O 1
ATOM 2394 N N . GLU A 1 316 ? 15.422 -9.508 -18.859 1 91.25 316 GLU A N 1
ATOM 2395 C CA . GLU A 1 316 ? 16.688 -9.195 -19.5 1 91.25 316 GLU A CA 1
ATOM 2396 C C . GLU A 1 316 ? 17.656 -10.375 -19.406 1 91.25 316 GLU A C 1
ATOM 2398 O O . GLU A 1 316 ? 18.438 -10.625 -20.328 1 91.25 316 GLU A O 1
ATOM 2403 N N . GLU A 1 317 ? 17.656 -11.047 -18.297 1 86.56 317 GLU A N 1
ATOM 2404 C CA . GLU A 1 317 ? 18.516 -12.227 -18.141 1 86.56 317 GLU A CA 1
ATOM 2405 C C . GLU A 1 317 ? 18.125 -13.32 -19.125 1 86.56 317 GLU A C 1
ATOM 2407 O O . GLU A 1 317 ? 19 -13.984 -19.688 1 86.56 317 GLU A O 1
ATOM 2412 N N . GLU A 1 318 ? 16.969 -13.445 -19.375 1 83.06 318 GLU A N 1
ATOM 2413 C CA . GLU A 1 318 ? 16.484 -14.477 -20.297 1 83.06 318 GLU A CA 1
ATOM 2414 C C . GLU A 1 318 ? 16.812 -14.133 -21.734 1 83.06 318 GLU A C 1
ATOM 2416 O O . GLU A 1 318 ? 17.141 -15.016 -22.531 1 83.06 318 GLU A O 1
ATOM 2421 N N . MET A 1 319 ? 16.625 -12.891 -22.031 1 82.31 319 MET A N 1
ATOM 2422 C CA . MET A 1 319 ? 16.969 -12.469 -23.391 1 82.31 319 MET A CA 1
ATOM 2423 C C . MET A 1 319 ? 18.453 -12.711 -23.656 1 82.31 319 MET A C 1
ATOM 2425 O O . MET A 1 319 ? 18.828 -13.094 -24.766 1 82.31 319 MET A O 1
ATOM 2429 N N . LYS A 1 320 ? 19.391 -12.656 -22.781 1 84.12 320 LYS A N 1
ATOM 2430 C CA . LYS A 1 320 ? 20.812 -12.93 -22.922 1 84.12 320 LYS A CA 1
ATOM 2431 C C . LYS A 1 320 ? 21.062 -14.414 -23.156 1 84.12 320 LYS A C 1
ATOM 2433 O O . LYS A 1 320 ? 21.922 -14.789 -23.953 1 84.12 320 LYS A O 1
ATOM 2438 N N . ASN A 1 321 ? 20.172 -15.117 -22.422 1 80 321 ASN A N 1
ATOM 2439 C CA . ASN A 1 321 ? 20.328 -16.562 -22.562 1 80 321 ASN A CA 1
ATOM 2440 C C . ASN A 1 321 ? 19.922 -17.031 -23.953 1 80 321 ASN A C 1
ATOM 2442 O O . ASN A 1 321 ? 20.516 -17.953 -24.5 1 80 321 ASN A O 1
ATOM 2446 N N . ILE A 1 322 ? 19 -16.406 -24.516 1 82.06 322 ILE A N 1
ATOM 2447 C CA . ILE A 1 322 ? 18.516 -16.75 -25.844 1 82.06 322 ILE A CA 1
ATOM 2448 C C . ILE A 1 322 ? 19.562 -16.344 -26.891 1 82.06 322 ILE A C 1
ATOM 2450 O O . ILE A 1 322 ? 19.828 -17.078 -27.828 1 82.06 322 ILE A O 1
ATOM 2454 N N . GLU A 1 323 ? 20.094 -15.234 -26.672 1 80.94 323 GLU A N 1
ATOM 2455 C CA . GLU A 1 323 ? 21.094 -14.75 -27.625 1 80.94 323 GLU A CA 1
ATOM 2456 C C . GLU A 1 323 ? 22.359 -15.609 -27.578 1 80.94 323 GLU A C 1
ATOM 2458 O O . GLU A 1 323 ? 23 -15.828 -28.594 1 80.94 323 GLU A O 1
ATOM 2463 N N . ASP A 1 324 ? 22.703 -16.125 -26.469 1 79 324 ASP A N 1
ATOM 2464 C CA . ASP A 1 324 ? 23.922 -16.922 -26.281 1 79 324 ASP A CA 1
ATOM 2465 C C . ASP A 1 324 ? 23.688 -18.375 -26.719 1 79 324 ASP A C 1
ATOM 2467 O O . ASP A 1 324 ? 24.641 -19.141 -26.844 1 79 324 ASP A O 1
ATOM 2471 N N . SER A 1 325 ? 22.453 -18.812 -26.875 1 69.38 325 SER A N 1
ATOM 2472 C CA . SER A 1 325 ? 22.156 -20.188 -27.281 1 69.38 325 SER A CA 1
ATOM 2473 C C . SER A 1 325 ? 22.078 -20.312 -28.797 1 69.38 325 SER A C 1
ATOM 2475 O O . SER A 1 325 ? 21.609 -19.391 -29.469 1 69.38 325 SER A O 1
ATOM 2477 N N . MET B 1 1 ? -31.703 0.944 7.219 1 93.19 1 MET B N 1
ATOM 2478 C CA . MET B 1 1 ? -30.688 1.716 7.914 1 93.19 1 MET B CA 1
ATOM 2479 C C . MET B 1 1 ? -29.844 2.51 6.926 1 93.19 1 MET B C 1
ATOM 2481 O O . MET B 1 1 ? -29.609 2.064 5.801 1 93.19 1 MET B O 1
ATOM 2485 N N . HIS B 1 2 ? -29.469 3.688 7.27 1 97.88 2 HIS B N 1
ATOM 2486 C CA . HIS B 1 2 ? -28.594 4.527 6.457 1 97.88 2 HIS B CA 1
ATOM 2487 C C . HIS B 1 2 ? -27.203 4.645 7.078 1 97.88 2 HIS B C 1
ATOM 2489 O O . HIS B 1 2 ? -27.078 4.812 8.297 1 97.88 2 HIS B O 1
ATOM 2495 N N . SER B 1 3 ? -26.188 4.434 6.25 1 97.94 3 SER B N 1
ATOM 2496 C CA . SER B 1 3 ? -24.812 4.586 6.691 1 97.94 3 SER B CA 1
ATOM 2497 C C . SER B 1 3 ? -24.047 5.57 5.809 1 97.94 3 SER B C 1
ATOM 2499 O O . SER B 1 3 ? -24.312 5.664 4.609 1 97.94 3 SER B O 1
ATOM 2501 N N . LYS B 1 4 ? -23.109 6.301 6.418 1 97.81 4 LYS B N 1
ATOM 2502 C CA . LYS B 1 4 ? -22.281 7.203 5.625 1 97.81 4 LYS B CA 1
ATOM 2503 C C . LYS B 1 4 ? -21.344 6.426 4.699 1 97.81 4 LYS B C 1
ATOM 2505 O O . LYS B 1 4 ? -21.203 6.766 3.523 1 97.81 4 LYS B O 1
ATOM 2510 N N . VAL B 1 5 ? -20.719 5.43 5.281 1 98.75 5 VAL B N 1
ATOM 2511 C CA . VAL B 1 5 ? -19.781 4.656 4.492 1 98.75 5 VAL B CA 1
ATOM 2512 C C . VAL B 1 5 ? -19.984 3.166 4.754 1 98.75 5 VAL B C 1
ATOM 2514 O O . VAL B 1 5 ? -20.047 2.734 5.906 1 98.75 5 VAL B O 1
ATOM 2517 N N . VAL B 1 6 ? -20.047 2.408 3.674 1 98.94 6 VAL B N 1
ATOM 2518 C CA . VAL B 1 6 ? -20.125 0.953 3.729 1 98.94 6 VAL B CA 1
ATOM 2519 C C . VAL B 1 6 ? -18.922 0.344 3 1 98.94 6 VAL B C 1
ATOM 2521 O O . VAL B 1 6 ? -18.562 0.798 1.914 1 98.94 6 VAL B O 1
ATOM 2524 N N . ILE B 1 7 ? -18.281 -0.594 3.645 1 98.94 7 ILE B N 1
ATOM 2525 C CA . ILE B 1 7 ? -17.188 -1.368 3.057 1 98.94 7 ILE B CA 1
ATOM 2526 C C . ILE B 1 7 ? -17.656 -2.807 2.824 1 98.94 7 ILE B C 1
ATOM 2528 O O . ILE B 1 7 ? -18.188 -3.445 3.727 1 98.94 7 ILE B O 1
ATOM 2532 N N . ILE B 1 8 ? -17.5 -3.254 1.596 1 98.75 8 ILE B N 1
ATOM 2533 C CA . ILE B 1 8 ? -17.875 -4.625 1.264 1 98.75 8 ILE B CA 1
ATOM 2534 C C . ILE B 1 8 ? -16.625 -5.461 1.019 1 98.75 8 ILE B C 1
ATOM 2536 O O . ILE B 1 8 ? -15.922 -5.27 0.017 1 98.75 8 ILE B O 1
ATOM 2540 N N . GLY B 1 9 ? -16.375 -6.41 1.901 1 97.94 9 GLY B N 1
ATOM 2541 C CA . GLY B 1 9 ? -15.156 -7.207 1.885 1 97.94 9 GLY B CA 1
ATOM 2542 C C . GLY B 1 9 ? -14.266 -6.969 3.09 1 97.94 9 GLY B C 1
ATOM 2543 O O . GLY B 1 9 ? -14.125 -5.832 3.547 1 97.94 9 GLY B O 1
ATOM 2544 N N . SER B 1 10 ? -13.617 -8.078 3.527 1 98.12 10 SER B N 1
ATOM 2545 C CA . SER B 1 10 ? -12.93 -7.984 4.809 1 98.12 10 SER B CA 1
ATOM 2546 C C . SER B 1 10 ? -11.477 -8.453 4.688 1 98.12 10 SER B C 1
ATOM 2548 O O . SER B 1 10 ? -10.906 -8.969 5.648 1 98.12 10 SER B O 1
ATOM 2550 N N . GLY B 1 11 ? -10.867 -8.414 3.508 1 97.88 11 GLY B N 1
ATOM 2551 C CA . GLY B 1 11 ? -9.438 -8.641 3.352 1 97.88 11 GLY B CA 1
ATOM 2552 C C . GLY B 1 11 ? -8.602 -7.469 3.812 1 97.88 11 GLY B C 1
ATOM 2553 O O . GLY B 1 11 ? -9.094 -6.57 4.5 1 97.88 11 GLY B O 1
ATOM 2554 N N . PRO B 1 12 ? -7.289 -7.508 3.457 1 98.69 12 PRO B N 1
ATOM 2555 C CA . PRO B 1 12 ? -6.383 -6.434 3.875 1 98.69 12 PRO B CA 1
ATOM 2556 C C . PRO B 1 12 ? -6.879 -5.051 3.459 1 98.69 12 PRO B C 1
ATOM 2558 O O . PRO B 1 12 ? -6.805 -4.102 4.242 1 98.69 12 PRO B O 1
ATOM 2561 N N . SER B 1 13 ? -7.379 -4.926 2.262 1 98.81 13 SER B N 1
ATOM 2562 C CA . SER B 1 13 ? -7.836 -3.629 1.772 1 98.81 13 SER B CA 1
ATOM 2563 C C . SER B 1 13 ? -9.062 -3.15 2.539 1 98.81 13 SER B C 1
ATOM 2565 O O . SER B 1 13 ? -9.148 -1.983 2.926 1 98.81 13 SER B O 1
ATOM 2567 N N . GLY B 1 14 ? -10.039 -4.035 2.771 1 98.88 14 GLY B N 1
ATOM 2568 C CA . GLY B 1 14 ? -11.25 -3.67 3.496 1 98.88 14 GLY B CA 1
ATOM 2569 C C . GLY B 1 14 ? -10.977 -3.184 4.906 1 98.88 14 GLY B C 1
ATOM 2570 O O . GLY B 1 14 ? -11.422 -2.102 5.293 1 98.88 14 GLY B O 1
ATOM 2571 N N . HIS B 1 15 ? -10.211 -3.959 5.629 1 98.94 15 HIS B N 1
ATOM 2572 C CA . HIS B 1 15 ? -9.914 -3.598 7.012 1 98.94 15 HIS B CA 1
ATOM 2573 C C . HIS B 1 15 ? -9.062 -2.334 7.078 1 98.94 15 HIS B C 1
ATOM 2575 O O . HIS B 1 15 ? -9.219 -1.528 8 1 98.94 15 HIS B O 1
ATOM 2581 N N . THR B 1 16 ? -8.117 -2.156 6.148 1 98.94 16 THR B N 1
ATOM 2582 C CA . THR B 1 16 ? -7.312 -0.939 6.164 1 98.94 16 THR B CA 1
ATOM 2583 C C . THR B 1 16 ? -8.188 0.288 5.914 1 98.94 16 THR B C 1
ATOM 2585 O O . THR B 1 16 ? -8.039 1.308 6.594 1 98.94 16 THR B O 1
ATOM 2588 N N . ALA B 1 17 ? -9.086 0.187 4.902 1 98.94 17 ALA B N 1
ATOM 2589 C CA . ALA B 1 17 ? -10.031 1.279 4.691 1 98.94 17 ALA B CA 1
ATOM 2590 C C . ALA B 1 17 ? -10.797 1.595 5.973 1 98.94 17 ALA B C 1
ATOM 2592 O O . ALA B 1 17 ? -10.961 2.762 6.336 1 98.94 17 ALA B O 1
ATOM 2593 N N . ALA B 1 18 ? -11.25 0.54 6.684 1 98.94 18 ALA B N 1
ATOM 2594 C CA . ALA B 1 18 ? -12.016 0.694 7.918 1 98.94 18 ALA B CA 1
ATOM 2595 C C . ALA B 1 18 ? -11.188 1.403 8.984 1 98.94 18 ALA B C 1
ATOM 2597 O O . ALA B 1 18 ? -11.711 2.242 9.727 1 98.94 18 ALA B O 1
ATOM 2598 N N . ILE B 1 19 ? -9.914 1.066 9.094 1 98.75 19 ILE B N 1
ATOM 2599 C CA . ILE B 1 19 ? -9.023 1.685 10.062 1 98.75 19 ILE B CA 1
ATOM 2600 C C . ILE B 1 19 ? -8.953 3.189 9.82 1 98.75 19 ILE B C 1
ATOM 2602 O O . ILE B 1 19 ? -9.164 3.986 10.734 1 98.75 19 ILE B O 1
ATOM 2606 N N . TYR B 1 20 ? -8.719 3.615 8.586 1 98.69 20 TYR B N 1
ATOM 2607 C CA . TYR B 1 20 ? -8.547 5.027 8.266 1 98.69 20 TYR B CA 1
ATOM 2608 C C . TYR B 1 20 ? -9.867 5.781 8.406 1 98.69 20 TYR B C 1
ATOM 2610 O O . TYR B 1 20 ? -9.883 6.914 8.898 1 98.69 20 TYR B O 1
ATOM 2618 N N . LEU B 1 21 ? -10.953 5.184 7.992 1 98.62 21 LEU B N 1
ATOM 2619 C CA . LEU B 1 21 ? -12.258 5.816 8.148 1 98.62 21 LEU B CA 1
ATOM 2620 C C . LEU B 1 21 ? -12.641 5.926 9.617 1 98.62 21 LEU B C 1
ATOM 2622 O O . LEU B 1 21 ? -13.219 6.926 10.039 1 98.62 21 LEU B O 1
ATOM 2626 N N . GLY B 1 22 ? -12.344 4.816 10.367 1 97.75 22 GLY B N 1
ATOM 2627 C CA . GLY B 1 22 ? -12.586 4.859 11.797 1 97.75 22 GLY B CA 1
ATOM 2628 C C . GLY B 1 22 ? -11.828 5.973 12.5 1 97.75 22 GLY B C 1
ATOM 2629 O O . GLY B 1 22 ? -12.398 6.691 13.32 1 97.75 22 GLY B O 1
ATOM 2630 N N . ARG B 1 23 ? -10.578 6.18 12.156 1 96.06 23 ARG B N 1
ATOM 2631 C CA . ARG B 1 23 ? -9.742 7.223 12.742 1 96.06 23 ARG B CA 1
ATOM 2632 C C . ARG B 1 23 ? -10.242 8.609 12.344 1 96.06 23 ARG B C 1
ATOM 2634 O O . ARG B 1 23 ? -9.891 9.609 12.977 1 96.06 23 ARG B O 1
ATOM 2641 N N . ALA B 1 24 ? -11.039 8.703 11.289 1 95.81 24 ALA B N 1
ATOM 2642 C CA . ALA B 1 24 ? -11.68 9.945 10.883 1 95.81 24 ALA B CA 1
ATOM 2643 C C . ALA B 1 24 ? -13.055 10.094 11.523 1 95.81 24 ALA B C 1
ATOM 2645 O O . ALA B 1 24 ? -13.836 10.953 11.133 1 95.81 24 ALA B O 1
ATOM 2646 N N . GLU B 1 25 ? -13.406 9.172 12.422 1 95 25 GLU B N 1
ATOM 2647 C CA . GLU B 1 25 ? -14.641 9.188 13.188 1 95 25 GLU B CA 1
ATOM 2648 C C . GLU B 1 25 ? -15.859 9.008 12.289 1 95 25 GLU B C 1
ATOM 2650 O O . GLU B 1 25 ? -16.906 9.609 12.516 1 95 25 GLU B O 1
AT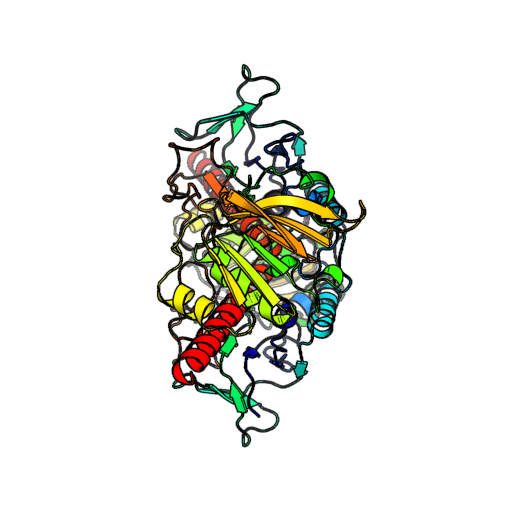OM 2655 N N . LEU B 1 26 ? -15.719 8.242 11.227 1 96.88 26 LEU B N 1
ATOM 2656 C CA . LEU B 1 26 ? -16.812 8.047 10.297 1 96.88 26 LEU B CA 1
ATOM 2657 C C . LEU B 1 26 ? -17.562 6.75 10.594 1 96.88 26 LEU B C 1
ATOM 2659 O O . LEU B 1 26 ? -18.609 6.477 9.992 1 96.88 26 LEU B O 1
ATOM 2663 N N . LYS B 1 27 ? -17.062 5.918 11.547 1 96.5 27 LYS B N 1
ATOM 2664 C CA . LYS B 1 27 ? -17.703 4.691 12.016 1 96.5 27 LYS B CA 1
ATOM 2665 C C . LYS B 1 27 ? -18.203 3.848 10.852 1 96.5 27 LYS B C 1
ATOM 2667 O O . LYS B 1 27 ? -19.391 3.562 10.75 1 96.5 27 LYS B O 1
ATOM 2672 N N . PRO B 1 28 ? -17.359 3.369 10.023 1 98.62 28 PRO B N 1
ATOM 2673 C CA . PRO B 1 28 ? -17.781 2.607 8.844 1 98.62 28 PRO B CA 1
ATOM 2674 C C . PRO B 1 28 ? -18.438 1.276 9.211 1 98.62 28 PRO B C 1
ATOM 2676 O O . PRO B 1 28 ? -18.109 0.687 10.242 1 98.62 28 PRO B O 1
ATOM 2679 N N . ILE B 1 29 ? -19.406 0.859 8.359 1 98.81 29 ILE B N 1
ATOM 2680 C CA . ILE B 1 29 ? -19.938 -0.496 8.422 1 98.81 29 ILE B CA 1
ATOM 2681 C C . ILE B 1 29 ? -19.203 -1.395 7.438 1 98.81 29 ILE B C 1
ATOM 2683 O O . ILE B 1 29 ? -19.109 -1.074 6.25 1 98.81 29 ILE B O 1
ATOM 2687 N N . LEU B 1 30 ? -18.672 -2.467 7.953 1 98.81 30 LEU B N 1
ATOM 2688 C CA . LEU B 1 30 ? -17.938 -3.414 7.117 1 98.81 30 LEU B CA 1
ATOM 2689 C C . LEU B 1 30 ? -18.672 -4.75 7.051 1 98.81 30 LEU B C 1
ATOM 2691 O O . LEU B 1 30 ? -18.891 -5.395 8.078 1 98.81 30 LEU B O 1
ATOM 2695 N N . TYR B 1 31 ? -19.141 -5.098 5.871 1 98.44 31 TYR B N 1
ATOM 2696 C CA . TYR B 1 31 ? -19.734 -6.41 5.652 1 98.44 31 TYR B CA 1
ATOM 2697 C C . TYR B 1 31 ? -18.688 -7.434 5.27 1 98.44 31 TYR B C 1
ATOM 2699 O O . TYR B 1 31 ? -18.094 -7.363 4.184 1 98.44 31 TYR B O 1
ATOM 2707 N N . GLU B 1 32 ? -18.438 -8.43 6.09 1 97.44 32 GLU B N 1
ATOM 2708 C CA . GLU B 1 32 ? -17.312 -9.336 5.883 1 97.44 32 GLU B CA 1
ATOM 2709 C C . GLU B 1 32 ? -17.734 -10.555 5.07 1 97.44 32 GLU B C 1
ATOM 2711 O O . GLU B 1 32 ? -16.891 -11.328 4.617 1 97.44 32 GLU B O 1
ATOM 2716 N N . GLY B 1 33 ? -18.984 -10.609 4.777 1 93.88 33 GLY B N 1
ATOM 2717 C CA . GLY B 1 33 ? -19.453 -11.758 4.023 1 93.88 33 GLY B CA 1
ATOM 2718 C C . GLY B 1 33 ? -19.5 -13.031 4.848 1 93.88 33 GLY B C 1
ATOM 2719 O O . GLY B 1 33 ? -19.266 -13.008 6.059 1 93.88 33 GLY B O 1
ATOM 2720 N N . MET B 1 34 ? -19.938 -14.055 4.25 1 89.88 34 MET B N 1
ATOM 2721 C CA . MET B 1 34 ? -19.859 -15.422 4.742 1 89.88 34 MET B CA 1
ATOM 2722 C C . MET B 1 34 ? -18.891 -16.25 3.9 1 89.88 34 MET B C 1
ATOM 2724 O O . MET B 1 34 ? -18.016 -15.688 3.236 1 89.88 34 MET B O 1
ATOM 2728 N N . LEU B 1 35 ? -19 -17.469 3.828 1 79.25 35 LEU B N 1
ATOM 2729 C CA . LEU B 1 35 ? -18.172 -18.297 2.951 1 79.25 35 LEU B CA 1
ATOM 2730 C C . LEU B 1 35 ? -18.562 -18.094 1.491 1 79.25 35 LEU B C 1
ATOM 2732 O O . LEU B 1 35 ? -19.734 -18.281 1.129 1 79.25 35 LEU B O 1
ATOM 2736 N N . ALA B 1 36 ? -17.719 -17.516 0.764 1 67.69 36 ALA B N 1
ATOM 2737 C CA . ALA B 1 36 ? -17.922 -17.312 -0.667 1 67.69 36 ALA B CA 1
ATOM 2738 C C . ALA B 1 36 ? -16.75 -17.844 -1.478 1 67.69 36 ALA B C 1
ATOM 2740 O O . ALA B 1 36 ? -15.602 -17.453 -1.244 1 67.69 36 ALA B O 1
ATOM 2741 N N . ASN B 1 37 ? -17.016 -18.672 -2.35 1 64.12 37 ASN B N 1
ATOM 2742 C CA . ASN B 1 37 ? -15.992 -19.25 -3.225 1 64.12 37 ASN B CA 1
ATOM 2743 C C . ASN B 1 37 ? -14.875 -19.906 -2.424 1 64.12 37 ASN B C 1
ATOM 2745 O O . ASN B 1 37 ? -13.695 -19.75 -2.748 1 64.12 37 ASN B O 1
ATOM 2749 N N . GLY B 1 38 ? -15.281 -20.469 -1.444 1 69.19 38 GLY B N 1
ATOM 2750 C CA . GLY B 1 38 ? -14.344 -21.188 -0.599 1 69.19 38 GLY B CA 1
ATOM 2751 C C . GLY B 1 38 ? -13.492 -20.281 0.262 1 69.19 38 GLY B C 1
ATOM 2752 O O . GLY B 1 38 ? -12.516 -20.719 0.863 1 69.19 38 GLY B O 1
ATOM 2753 N N . ILE B 1 39 ? -13.758 -19.047 0.249 1 77.56 39 ILE B N 1
ATOM 2754 C CA . ILE B 1 39 ? -12.953 -18.109 1.003 1 77.56 39 ILE B CA 1
ATOM 2755 C C . ILE B 1 39 ? -13.758 -17.547 2.176 1 77.56 39 ILE B C 1
ATOM 2757 O O . ILE B 1 39 ? -14.875 -17.062 1.993 1 77.56 39 ILE B O 1
ATOM 2761 N N . ALA B 1 40 ? -13.242 -17.719 3.338 1 82.12 40 ALA B N 1
ATOM 2762 C CA . ALA B 1 40 ? -13.867 -17.25 4.566 1 82.12 40 ALA B CA 1
ATOM 2763 C C . ALA B 1 40 ? -13.625 -15.75 4.754 1 82.12 40 ALA B C 1
ATOM 2765 O O . ALA B 1 40 ? -12.797 -15.156 4.059 1 82.12 40 ALA B O 1
ATOM 2766 N N . PRO B 1 41 ? -14.492 -15.164 5.629 1 87.06 41 PRO B N 1
ATOM 2767 C CA . PRO B 1 41 ? -14.18 -13.773 5.988 1 87.06 41 PRO B CA 1
ATOM 2768 C C . PRO B 1 41 ? -12.719 -13.57 6.359 1 87.06 41 PRO B C 1
ATOM 2770 O O . PRO B 1 41 ? -12.117 -14.422 7.023 1 87.06 41 PRO B O 1
ATOM 2773 N N . GLY B 1 42 ? -12.188 -12.461 5.883 1 88.06 42 GLY B N 1
ATOM 2774 C CA . GLY B 1 42 ? -10.766 -12.203 6.062 1 88.06 42 GLY B CA 1
ATOM 2775 C C . GLY B 1 42 ? -9.969 -12.352 4.781 1 88.06 42 GLY B C 1
ATOM 2776 O O . GLY B 1 42 ? -8.844 -11.859 4.684 1 88.06 42 GLY B O 1
ATOM 2777 N N . GLY B 1 43 ? -10.562 -13.023 3.805 1 90.06 43 GLY B N 1
ATOM 2778 C CA . GLY B 1 43 ? -9.938 -13.125 2.498 1 90.06 43 GLY B CA 1
ATOM 2779 C C . GLY B 1 43 ? -8.953 -14.281 2.398 1 90.06 43 GLY B C 1
ATOM 2780 O O . GLY B 1 43 ? -8.969 -15.188 3.236 1 90.06 43 GLY B O 1
ATOM 2781 N N . GLN B 1 44 ? -8.109 -14.25 1.396 1 89.19 44 GLN B N 1
ATOM 2782 C CA . GLN B 1 44 ? -7.258 -15.367 1.009 1 89.19 44 GLN B CA 1
ATOM 2783 C C . GLN B 1 44 ? -6.184 -15.625 2.062 1 89.19 44 GLN B C 1
ATOM 2785 O O . GLN B 1 44 ? -5.711 -16.75 2.207 1 89.19 44 GLN B O 1
ATOM 2790 N N . LEU B 1 45 ? -5.859 -14.641 2.842 1 92.5 45 LEU B N 1
ATOM 2791 C CA . LEU B 1 45 ? -4.785 -14.758 3.818 1 92.5 45 LEU B CA 1
ATOM 2792 C C . LEU B 1 45 ? -5.207 -15.625 4.996 1 92.5 45 LEU B C 1
ATOM 2794 O O . LEU B 1 45 ? -4.363 -16.094 5.77 1 92.5 45 LEU B O 1
ATOM 2798 N N . THR B 1 46 ? -6.492 -15.883 5.121 1 90.56 46 THR B N 1
ATOM 2799 C CA . THR B 1 46 ? -6.961 -16.672 6.258 1 90.56 46 THR B CA 1
ATOM 2800 C C . THR B 1 46 ? -6.59 -18.141 6.082 1 90.56 46 THR B C 1
ATOM 2802 O O . THR B 1 46 ? -6.645 -18.922 7.039 1 90.56 46 THR B O 1
ATOM 2805 N N . THR B 1 47 ? -6.172 -18.516 4.875 1 83.5 47 THR B N 1
ATOM 2806 C CA . THR B 1 47 ? -5.859 -19.922 4.609 1 83.5 47 THR B CA 1
ATOM 2807 C C . THR B 1 47 ? -4.367 -20.094 4.348 1 83.5 47 THR B C 1
ATOM 2809 O O . THR B 1 47 ? -3.93 -21.188 3.947 1 83.5 47 THR B O 1
ATOM 2812 N N . THR B 1 48 ? -3.68 -19.031 4.531 1 84.31 48 THR B N 1
ATOM 2813 C CA . THR B 1 48 ? -2.234 -19.094 4.348 1 84.31 48 THR B CA 1
ATOM 2814 C C . THR B 1 48 ? -1.533 -19.344 5.68 1 84.31 48 THR B C 1
ATOM 2816 O O . THR B 1 48 ? -1.975 -18.875 6.723 1 84.31 48 THR B O 1
ATOM 2819 N N . THR B 1 49 ? -0.542 -20.109 5.664 1 84.44 49 THR B N 1
ATOM 2820 C CA . THR B 1 49 ? 0.148 -20.453 6.898 1 84.44 49 THR B CA 1
ATOM 2821 C C . THR B 1 49 ? 1.178 -19.391 7.266 1 84.44 49 THR B C 1
ATOM 2823 O O . THR B 1 49 ? 0.996 -18.656 8.234 1 84.44 49 THR B O 1
ATOM 2826 N N . ASP B 1 50 ? 2.24 -19.25 6.406 1 91.5 50 ASP B N 1
ATOM 2827 C CA . ASP B 1 50 ? 3.293 -18.281 6.715 1 91.5 50 ASP B CA 1
ATOM 2828 C C . ASP B 1 50 ? 3.268 -17.109 5.73 1 91.5 50 ASP B C 1
ATOM 2830 O O . ASP B 1 50 ? 3.291 -17.312 4.516 1 91.5 50 ASP B O 1
ATOM 2834 N N . VAL B 1 51 ? 3.105 -15.953 6.297 1 95.25 51 VAL B N 1
ATOM 2835 C CA . VAL B 1 51 ? 3.244 -14.719 5.539 1 95.25 51 VAL B CA 1
ATOM 2836 C C . VAL B 1 51 ? 4.57 -14.039 5.887 1 95.25 51 VAL B C 1
ATOM 2838 O O . VAL B 1 51 ? 4.723 -13.492 6.977 1 95.25 51 VAL B O 1
ATOM 2841 N N . GLU B 1 52 ? 5.453 -14.055 4.949 1 96.38 52 GLU B N 1
ATOM 2842 C CA . GLU B 1 52 ? 6.812 -13.609 5.234 1 96.38 52 GLU B CA 1
ATOM 2843 C C . GLU B 1 52 ? 7.105 -12.266 4.562 1 96.38 52 GLU B C 1
ATOM 2845 O O . GLU B 1 52 ? 8.078 -11.594 4.91 1 96.38 52 GLU B O 1
ATOM 2850 N N . ASN B 1 53 ? 6.23 -11.883 3.66 1 97.12 53 ASN B N 1
ATOM 2851 C CA . ASN B 1 53 ? 6.59 -10.742 2.82 1 97.12 53 ASN B CA 1
ATOM 2852 C C . ASN B 1 53 ? 5.789 -9.5 3.191 1 97.12 53 ASN B C 1
ATOM 2854 O O . ASN B 1 53 ? 5.922 -8.461 2.549 1 97.12 53 ASN B O 1
ATOM 2858 N N . TYR B 1 54 ? 4.887 -9.586 4.227 1 98.62 54 TYR B N 1
ATOM 2859 C CA . TYR B 1 54 ? 4.219 -8.383 4.715 1 98.62 54 TYR B CA 1
ATOM 2860 C C . TYR B 1 54 ? 5.152 -7.559 5.594 1 98.62 54 TYR B C 1
ATOM 2862 O O . TYR B 1 54 ? 5.648 -8.047 6.613 1 98.62 54 TYR B O 1
ATOM 2870 N N . PRO B 1 55 ? 5.418 -6.246 5.203 1 98.75 55 PRO B N 1
ATOM 2871 C CA . PRO B 1 55 ? 6.414 -5.461 5.938 1 98.75 55 PRO B CA 1
ATOM 2872 C C . PRO B 1 55 ? 5.992 -5.168 7.375 1 98.75 55 PRO B C 1
ATOM 2874 O O . PRO B 1 55 ? 4.848 -4.777 7.617 1 98.75 55 PRO B O 1
ATOM 2877 N N . GLY B 1 56 ? 6.941 -5.293 8.273 1 98.69 56 GLY B N 1
ATOM 2878 C CA . GLY B 1 56 ? 6.699 -5.008 9.68 1 98.69 56 GLY B CA 1
ATOM 2879 C C . GLY B 1 56 ? 6.75 -6.242 10.555 1 98.69 56 GLY B C 1
ATOM 2880 O O . GLY B 1 56 ? 6.676 -6.145 11.781 1 98.69 56 GLY B O 1
ATOM 2881 N N . PHE B 1 57 ? 6.93 -7.402 9.906 1 98.56 57 PHE B N 1
ATOM 2882 C CA . PHE B 1 57 ? 6.988 -8.672 10.625 1 98.56 57 PHE B CA 1
ATOM 2883 C C . PHE B 1 57 ? 8.234 -9.461 10.227 1 98.56 57 PHE B C 1
ATOM 2885 O O . PHE B 1 57 ? 8.141 -10.43 9.469 1 98.56 57 PHE B O 1
ATOM 2892 N N . PRO B 1 58 ? 9.367 -9.117 10.82 1 98 58 PRO B N 1
ATOM 2893 C CA . PRO B 1 58 ? 10.633 -9.727 10.406 1 98 58 PRO B CA 1
ATOM 2894 C C . PRO B 1 58 ? 10.641 -11.242 10.586 1 98 58 PRO B C 1
ATOM 2896 O O . PRO B 1 58 ? 11.32 -11.953 9.844 1 98 58 PRO B O 1
ATOM 2899 N N . ASP B 1 59 ? 9.906 -11.734 11.5 1 96.75 59 ASP B N 1
ATOM 2900 C CA . ASP B 1 59 ? 9.906 -13.164 11.766 1 96.75 59 ASP B CA 1
ATOM 2901 C C . ASP B 1 59 ? 8.719 -13.844 11.086 1 96.75 59 ASP B C 1
ATOM 2903 O O . ASP B 1 59 ? 8.438 -15.016 11.344 1 96.75 59 ASP B O 1
ATOM 2907 N N . GLY B 1 60 ? 8.047 -13.164 10.297 1 96.44 60 GLY B N 1
ATOM 2908 C CA . GLY B 1 60 ? 6.836 -13.688 9.695 1 96.44 60 GLY B CA 1
ATOM 2909 C C . GLY B 1 60 ? 5.648 -13.688 10.633 1 96.44 60 GLY B C 1
ATOM 2910 O O . GLY B 1 60 ? 5.785 -13.344 11.812 1 96.44 60 GLY B O 1
ATOM 2911 N N . ILE B 1 61 ? 4.559 -13.922 10.086 1 96.88 61 ILE B N 1
ATOM 2912 C CA . ILE B 1 61 ? 3.32 -14.008 10.852 1 96.88 61 ILE B CA 1
ATOM 2913 C C . ILE B 1 61 ? 2.357 -14.977 10.164 1 96.88 61 ILE B C 1
ATOM 2915 O O . ILE B 1 61 ? 2.359 -15.094 8.938 1 96.88 61 ILE B O 1
ATOM 2919 N N . LEU B 1 62 ? 1.582 -15.711 10.984 1 96.5 62 LEU B N 1
ATOM 2920 C CA . LEU B 1 62 ? 0.566 -16.578 10.383 1 96.5 62 LEU B CA 1
ATOM 2921 C C . LEU B 1 62 ? -0.502 -15.742 9.688 1 96.5 62 LEU B C 1
ATOM 2923 O O . LEU B 1 62 ? -0.911 -14.688 10.188 1 96.5 62 LEU B O 1
ATOM 2927 N N . GLY B 1 63 ? -0.96 -16.203 8.508 1 95.62 63 GLY B N 1
ATOM 2928 C CA . GLY B 1 63 ? -1.994 -15.5 7.762 1 95.62 63 GLY B CA 1
ATOM 2929 C C . GLY B 1 63 ? -3.209 -15.156 8.602 1 95.62 63 GLY B C 1
ATOM 2930 O O . GLY B 1 63 ? -3.572 -13.984 8.719 1 95.62 63 GLY B O 1
ATOM 2931 N N . PRO B 1 64 ? -3.836 -16.141 9.227 1 96.31 64 PRO B N 1
ATOM 2932 C CA . PRO B 1 64 ? -5.008 -15.883 10.07 1 96.31 64 PRO B CA 1
ATOM 2933 C C . PRO B 1 64 ? -4.711 -14.898 11.203 1 96.31 64 PRO B C 1
ATOM 2935 O O . PRO B 1 64 ? -5.555 -14.062 11.531 1 96.31 64 PRO B O 1
ATOM 2938 N N . SER B 1 65 ? -3.541 -14.945 11.781 1 97.94 65 SER B N 1
ATOM 2939 C CA . SER B 1 65 ? -3.162 -14.023 12.844 1 97.94 65 SER B CA 1
ATOM 2940 C C . SER B 1 65 ? -3.055 -12.594 12.328 1 97.94 65 SER B C 1
ATOM 2942 O O . SER B 1 65 ? -3.455 -11.648 13.008 1 97.94 65 SER B O 1
ATOM 2944 N N . LEU B 1 66 ? -2.414 -12.469 11.172 1 98.25 66 LEU B N 1
ATOM 2945 C CA . LEU B 1 66 ? -2.33 -11.148 10.547 1 98.25 66 LEU B CA 1
ATOM 2946 C C . LEU B 1 66 ? -3.719 -10.57 10.312 1 98.25 66 LEU B C 1
ATOM 2948 O O . LEU B 1 66 ? -3.971 -9.398 10.617 1 98.25 66 LEU B O 1
ATOM 2952 N N . MET B 1 67 ? -4.648 -11.359 9.812 1 98.12 67 MET B N 1
ATOM 2953 C CA . MET B 1 67 ? -5.992 -10.875 9.523 1 98.12 67 MET B CA 1
ATOM 2954 C C . MET B 1 67 ? -6.754 -10.57 10.805 1 98.12 67 MET B C 1
ATOM 2956 O O . MET B 1 67 ? -7.566 -9.641 10.844 1 98.12 67 MET B O 1
ATOM 2960 N N . GLU B 1 68 ? -6.48 -11.375 11.789 1 98.12 68 GLU B N 1
ATOM 2961 C CA . GLU B 1 68 ? -7.062 -11.055 13.086 1 98.12 68 GLU B CA 1
ATOM 2962 C C . GLU B 1 68 ? -6.566 -9.711 13.602 1 98.12 68 GLU B C 1
ATOM 2964 O O . GLU B 1 68 ? -7.328 -8.945 14.195 1 98.12 68 GLU B O 1
ATOM 2969 N N . ALA B 1 69 ? -5.312 -9.445 13.445 1 98.62 69 ALA B N 1
ATOM 2970 C CA . ALA B 1 69 ? -4.762 -8.148 13.828 1 98.62 69 ALA B CA 1
ATOM 2971 C C . ALA B 1 69 ? -5.438 -7.016 13.062 1 98.62 69 ALA B C 1
ATOM 2973 O O . ALA B 1 69 ? -5.762 -5.973 13.641 1 98.62 69 ALA B O 1
ATOM 2974 N N . PHE B 1 70 ? -5.652 -7.215 11.758 1 98.75 70 PHE B N 1
ATOM 2975 C CA . PHE B 1 70 ? -6.371 -6.238 10.945 1 98.75 70 PHE B CA 1
ATOM 2976 C C . PHE B 1 70 ? -7.762 -5.98 11.516 1 98.75 70 PHE B C 1
ATOM 2978 O O . PHE B 1 70 ? -8.172 -4.828 11.672 1 98.75 70 PHE B O 1
ATOM 2985 N N . ARG B 1 71 ? -8.469 -7.055 11.797 1 98.62 71 ARG B N 1
ATOM 2986 C CA . ARG B 1 71 ? -9.836 -6.988 12.297 1 98.62 71 ARG B CA 1
ATOM 2987 C C . ARG B 1 71 ? -9.898 -6.242 13.625 1 98.62 71 ARG B C 1
ATOM 2989 O O . ARG B 1 71 ? -10.719 -5.336 13.797 1 98.62 71 ARG B O 1
ATOM 2996 N N . LYS B 1 72 ? -9.055 -6.633 14.516 1 98.75 72 LYS B N 1
ATOM 2997 C CA . LYS B 1 72 ? -9.008 -6 15.828 1 98.75 72 LYS B CA 1
ATOM 2998 C C . LYS B 1 72 ? -8.734 -4.504 15.703 1 98.75 72 LYS B C 1
ATOM 3000 O O . LYS B 1 72 ? -9.312 -3.699 16.438 1 98.75 72 LYS B O 1
ATOM 3005 N N . GLN B 1 73 ? -7.832 -4.164 14.891 1 98.69 73 GLN B N 1
ATOM 3006 C CA . GLN B 1 73 ? -7.469 -2.768 14.68 1 98.69 73 GLN B CA 1
ATOM 3007 C C . GLN B 1 73 ? -8.648 -1.972 14.125 1 98.69 73 GLN B C 1
ATOM 3009 O O . GLN B 1 73 ? -8.906 -0.847 14.562 1 98.69 73 GLN B O 1
ATOM 3014 N N . SER B 1 74 ? -9.359 -2.52 13.117 1 98.25 74 SER B N 1
ATOM 3015 C CA . SER B 1 74 ? -10.555 -1.892 12.562 1 98.25 74 SER B CA 1
ATOM 3016 C C . SER B 1 74 ? -11.602 -1.656 13.641 1 98.25 74 SER B C 1
ATOM 3018 O O . SER B 1 74 ? -12.188 -0.572 13.727 1 98.25 74 SER B O 1
ATOM 3020 N N . GLU B 1 75 ? -11.828 -2.641 14.422 1 98.5 75 GLU B N 1
ATOM 3021 C CA . GLU B 1 75 ? -12.828 -2.557 15.484 1 98.5 75 GLU B CA 1
ATOM 3022 C C . GLU B 1 75 ? -12.438 -1.514 16.531 1 98.5 75 GLU B C 1
ATOM 3024 O O . GLU B 1 75 ? -13.289 -0.77 17.016 1 98.5 75 GLU B O 1
ATOM 3029 N N . LYS B 1 76 ? -11.211 -1.493 16.844 1 97.5 76 LYS B N 1
ATOM 3030 C CA . LYS B 1 76 ? -10.703 -0.56 17.844 1 97.5 76 LYS B CA 1
ATOM 3031 C C . LYS B 1 76 ? -11.055 0.88 17.484 1 97.5 76 LYS B C 1
ATOM 3033 O O . LYS B 1 76 ? -11.359 1.689 18.359 1 97.5 76 LYS B O 1
ATOM 3038 N N . TYR B 1 77 ? -11.086 1.194 16.219 1 95.81 77 TYR B N 1
ATOM 3039 C CA . TYR B 1 77 ? -11.281 2.58 15.805 1 95.81 77 TYR B CA 1
ATOM 3040 C C . TYR B 1 77 ? -12.734 2.82 15.383 1 95.81 77 TYR B C 1
ATOM 3042 O O . TYR B 1 77 ? -13.047 3.85 14.781 1 95.81 77 TYR B O 1
ATOM 3050 N N . GLY B 1 78 ? -13.57 1.804 15.672 1 96.19 78 GLY B N 1
ATOM 3051 C CA . GLY B 1 78 ? -14.992 2.113 15.625 1 96.19 78 GLY B CA 1
ATOM 3052 C C . GLY B 1 78 ? -15.711 1.464 14.461 1 96.19 78 GLY B C 1
ATOM 3053 O O . GLY B 1 78 ? -16.906 1.668 14.273 1 96.19 78 GLY B O 1
ATOM 3054 N N . ALA B 1 79 ? -15.031 0.664 13.641 1 98.31 79 ALA B N 1
ATOM 3055 C CA . ALA B 1 79 ? -15.719 -0.041 12.562 1 98.31 79 ALA B CA 1
ATOM 3056 C C . ALA B 1 79 ? -16.734 -1.037 13.109 1 98.31 79 ALA B C 1
ATOM 3058 O O . ALA B 1 79 ? -16.469 -1.716 14.109 1 98.31 79 ALA B O 1
ATOM 3059 N N . GLN B 1 80 ? -17.875 -1.043 12.539 1 98.56 80 GLN B N 1
ATOM 3060 C CA . GLN B 1 80 ? -18.875 -2.076 12.82 1 98.56 80 GLN B CA 1
ATOM 3061 C C . GLN B 1 80 ? -18.797 -3.205 11.797 1 98.56 80 GLN B C 1
ATOM 3063 O O . GLN B 1 80 ? -19.125 -3.01 10.625 1 98.56 80 GLN B O 1
ATOM 3068 N N . ILE B 1 81 ? -18.438 -4.344 12.25 1 98.5 81 ILE B N 1
ATOM 3069 C CA . ILE B 1 81 ? -18.266 -5.484 11.359 1 98.5 81 ILE B CA 1
ATOM 3070 C C . ILE B 1 81 ? -19.5 -6.379 11.414 1 98.5 81 ILE B C 1
ATOM 3072 O O . ILE B 1 81 ? -19.875 -6.859 12.492 1 98.5 81 ILE B O 1
ATOM 3076 N N . ILE B 1 82 ? -20.078 -6.566 10.305 1 97.94 82 ILE B N 1
ATOM 3077 C CA . ILE B 1 82 ? -21.297 -7.355 10.211 1 97.94 82 ILE B CA 1
ATOM 3078 C C . ILE B 1 82 ? -21.047 -8.617 9.391 1 97.94 82 ILE B C 1
ATOM 3080 O O . ILE B 1 82 ? -20.531 -8.547 8.273 1 97.94 82 ILE B O 1
ATOM 3084 N N . THR B 1 83 ? -21.375 -9.805 10.023 1 97 83 THR B N 1
ATOM 3085 C CA . THR B 1 83 ? -21.25 -11.078 9.312 1 97 83 THR B CA 1
ATOM 3086 C C . THR B 1 83 ? -22.469 -11.32 8.43 1 97 83 THR B C 1
ATOM 3088 O O . THR B 1 83 ? -23.422 -11.992 8.844 1 97 83 THR B O 1
ATOM 3091 N N . ASP B 1 84 ? -22.484 -10.758 7.359 1 96.5 84 ASP B N 1
ATOM 3092 C CA . ASP B 1 84 ? -23.516 -10.883 6.328 1 96.5 84 ASP B CA 1
ATOM 3093 C C . ASP B 1 84 ? -22.953 -10.562 4.945 1 96.5 84 ASP B C 1
ATOM 3095 O O . ASP B 1 84 ? -21.875 -9.961 4.832 1 96.5 84 ASP B O 1
ATOM 3099 N N . THR B 1 85 ? -23.578 -11.141 3.949 1 96.69 85 THR B N 1
ATOM 3100 C CA . THR B 1 85 ? -23.156 -10.914 2.572 1 96.69 85 THR B CA 1
ATOM 3101 C C . THR B 1 85 ? -24.062 -9.922 1.873 1 96.69 85 THR B C 1
ATOM 3103 O O . THR B 1 85 ? -25.297 -10.086 1.88 1 96.69 85 THR B O 1
ATOM 3106 N N . VAL B 1 86 ? -23.484 -8.859 1.311 1 97.69 86 VAL B N 1
ATOM 3107 C CA . VAL B 1 86 ? -24.281 -7.965 0.478 1 97.69 86 VAL B CA 1
ATOM 3108 C C . VAL B 1 86 ? -24.656 -8.672 -0.824 1 97.69 86 VAL B C 1
ATOM 3110 O O . VAL B 1 86 ? -23.781 -9.047 -1.607 1 97.69 86 VAL B O 1
ATOM 3113 N N . SER B 1 87 ? -25.922 -8.82 -1.026 1 96.81 87 SER B N 1
ATOM 3114 C CA . SER B 1 87 ? -26.375 -9.625 -2.156 1 96.81 87 SER B CA 1
ATOM 3115 C C . SER B 1 87 ? -26.75 -8.75 -3.344 1 96.81 87 SER B C 1
ATOM 3117 O O . SER B 1 87 ? -26.688 -9.188 -4.492 1 96.81 87 SER B O 1
ATOM 3119 N N . LYS B 1 88 ? -27.203 -7.605 -3.047 1 97.81 88 LYS B N 1
ATOM 3120 C CA . LYS B 1 88 ? -27.562 -6.637 -4.078 1 97.81 88 LYS B CA 1
ATOM 3121 C C . LYS B 1 88 ? -27.031 -5.246 -3.738 1 97.81 88 LYS B C 1
ATOM 3123 O O . LYS B 1 88 ? -26.969 -4.867 -2.566 1 97.81 88 LYS B O 1
ATOM 3128 N N . LEU B 1 89 ? -26.625 -4.516 -4.762 1 98.75 89 LEU B N 1
ATOM 3129 C CA . LEU B 1 89 ? -26.125 -3.145 -4.652 1 98.75 89 LEU B CA 1
ATOM 3130 C C . LEU B 1 89 ? -26.516 -2.328 -5.879 1 98.75 89 LEU B C 1
ATOM 3132 O O . LEU B 1 89 ? -26.172 -2.691 -7.008 1 98.75 89 LEU B O 1
ATOM 3136 N N . ASP B 1 90 ? -27.297 -1.328 -5.703 1 98.69 90 ASP B N 1
ATOM 3137 C CA . ASP B 1 90 ? -27.734 -0.439 -6.773 1 98.69 90 ASP B CA 1
ATOM 3138 C C . ASP B 1 90 ? -26.891 0.834 -6.809 1 98.69 90 ASP B C 1
ATOM 3140 O O . ASP B 1 90 ? -27 1.681 -5.918 1 98.69 90 ASP B O 1
ATOM 3144 N N . LEU B 1 91 ? -26.078 1.007 -7.891 1 98.75 91 LEU B N 1
ATOM 3145 C CA . LEU B 1 91 ? -25.141 2.123 -7.996 1 98.75 91 LEU B CA 1
ATOM 3146 C C . LEU B 1 91 ? -25.703 3.227 -8.875 1 98.75 91 LEU B C 1
ATOM 3148 O O . LEU B 1 91 ? -25 4.172 -9.227 1 98.75 91 LEU B O 1
ATOM 3152 N N . SER B 1 92 ? -26.969 3.188 -9.242 1 98.19 92 SER B N 1
ATOM 3153 C CA . SER B 1 92 ? -27.547 4.09 -10.227 1 98.19 92 SER B CA 1
ATOM 3154 C C . SER B 1 92 ? -27.75 5.488 -9.648 1 98.19 92 SER B C 1
ATOM 3156 O O . SER B 1 92 ? -27.797 6.473 -10.398 1 98.19 92 SER B O 1
ATOM 3158 N N . LYS B 1 93 ? -27.922 5.578 -8.32 1 97.62 93 LYS B N 1
ATOM 3159 C CA . LYS B 1 93 ? -28.156 6.871 -7.684 1 97.62 93 LYS B CA 1
ATOM 3160 C C . LYS B 1 93 ? -27.703 6.848 -6.227 1 97.62 93 LYS B C 1
ATOM 3162 O O . LYS B 1 93 ? -27.828 5.824 -5.551 1 97.62 93 LYS B O 1
ATOM 3167 N N . ARG B 1 94 ? -27.203 8.016 -5.73 1 97.81 94 ARG B N 1
ATOM 3168 C CA . ARG B 1 94 ? -26.828 8.172 -4.328 1 97.81 94 ARG B CA 1
ATOM 3169 C C . ARG B 1 94 ? -27.953 8.805 -3.533 1 97.81 94 ARG B C 1
ATOM 3171 O O . ARG B 1 94 ? -28.672 9.672 -4.043 1 97.81 94 ARG B O 1
ATOM 3178 N N . PRO B 1 95 ? -28.172 8.414 -2.273 1 98.38 95 PRO B N 1
ATOM 3179 C CA . PRO B 1 95 ? -27.391 7.352 -1.639 1 98.38 95 PRO B CA 1
ATOM 3180 C C . PRO B 1 95 ? -27.641 5.98 -2.254 1 98.38 95 PRO B C 1
ATOM 3182 O O . PRO B 1 95 ? -28.766 5.695 -2.689 1 98.38 95 PRO B O 1
ATOM 3185 N N . PHE B 1 96 ? -26.609 5.141 -2.314 1 98.88 96 PHE B N 1
ATOM 3186 C CA . PHE B 1 96 ? -26.719 3.816 -2.912 1 98.88 96 PHE B CA 1
ATOM 3187 C C . PHE B 1 96 ? -27.625 2.916 -2.086 1 98.88 96 PHE B C 1
ATOM 3189 O O . PHE B 1 96 ? -27.641 3.004 -0.857 1 98.88 96 PHE B O 1
ATOM 3196 N N . LYS B 1 97 ? -28.344 2.113 -2.73 1 98.69 97 LYS B N 1
ATOM 3197 C CA . LYS B 1 97 ? -29.219 1.144 -2.074 1 98.69 97 LYS B CA 1
ATOM 3198 C C . LYS B 1 97 ? -28.625 -0.261 -2.139 1 98.69 97 LYS B C 1
ATOM 3200 O O . LYS B 1 97 ? -28.078 -0.664 -3.168 1 98.69 97 LYS B O 1
ATOM 3205 N N . TYR B 1 98 ? -28.688 -0.984 -1.007 1 98.75 98 TYR B N 1
ATOM 3206 C CA . TYR B 1 98 ? -28.172 -2.35 -0.985 1 98.75 98 TYR B CA 1
ATOM 3207 C C . TYR B 1 98 ? -28.953 -3.211 -0.001 1 98.75 98 TYR B C 1
ATOM 3209 O O . TYR B 1 98 ? -29.656 -2.688 0.861 1 98.75 98 TYR B O 1
ATOM 3217 N N . CYS B 1 99 ? -28.938 -4.531 -0.167 1 98.06 99 CYS B N 1
ATOM 3218 C CA . CYS B 1 99 ? -29.5 -5.469 0.799 1 98.06 99 CYS B CA 1
ATOM 3219 C C . CYS B 1 99 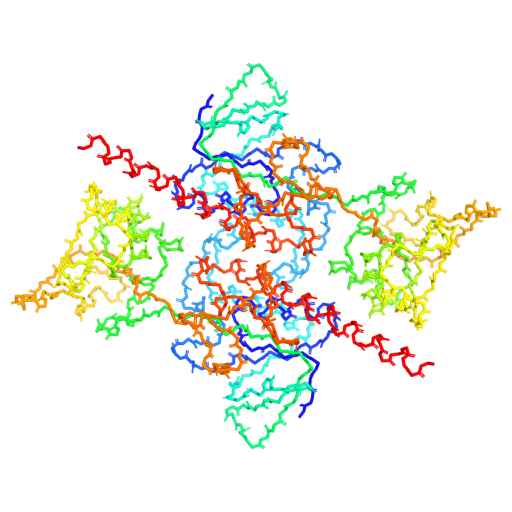? -28.562 -6.66 1.001 1 98.06 99 CYS B C 1
ATOM 3221 O O . CYS B 1 99 ? -27.562 -6.789 0.311 1 98.06 99 CYS B O 1
ATOM 3223 N N . CYS B 1 100 ? -28.797 -7.422 2.027 1 97.38 100 CYS B N 1
ATOM 3224 C CA . CYS B 1 100 ? -27.922 -8.531 2.404 1 97.38 100 CYS B CA 1
ATOM 3225 C C . CYS B 1 100 ? -28.625 -9.867 2.195 1 97.38 100 CYS B C 1
ATOM 3227 O O . CYS B 1 100 ? -29.844 -9.922 2.074 1 97.38 100 CYS B O 1
ATOM 3229 N N . GLU B 1 101 ? -27.875 -10.852 2.09 1 95.31 101 GLU B N 1
ATOM 3230 C CA . GLU B 1 101 ? -28.375 -12.203 1.886 1 95.31 101 GLU B CA 1
ATOM 3231 C C . GLU B 1 101 ? -29.297 -12.625 3.031 1 95.31 101 GLU B C 1
ATOM 3233 O O . GLU B 1 101 ? -30.266 -13.359 2.82 1 95.31 101 GLU B O 1
ATOM 3238 N N . SER B 1 102 ? -29.016 -12.195 4.258 1 94.19 102 SER B N 1
ATOM 3239 C CA . SER B 1 102 ? -29.812 -12.578 5.418 1 94.19 102 SER B CA 1
ATOM 3240 C C . SER B 1 102 ? -31.25 -12.086 5.293 1 94.19 102 SER B C 1
ATOM 3242 O O . SER B 1 102 ? -32.156 -12.672 5.871 1 94.19 102 SER B O 1
ATOM 3244 N N . ASN B 1 103 ? -31.438 -10.938 4.699 1 94.56 103 ASN B N 1
ATOM 3245 C CA . ASN B 1 103 ? -32.75 -10.367 4.445 1 94.56 103 ASN B CA 1
ATOM 3246 C C . ASN B 1 103 ? -32.781 -9.5 3.189 1 94.56 103 ASN B C 1
ATOM 3248 O O . ASN B 1 103 ? -32.5 -8.305 3.256 1 94.56 103 ASN B O 1
ATOM 3252 N N . GLU B 1 104 ? -33.219 -10.031 2.174 1 94.06 104 GLU B N 1
ATOM 3253 C CA . GLU B 1 104 ? -33.188 -9.352 0.883 1 94.06 104 GLU B CA 1
ATOM 3254 C C . GLU B 1 104 ? -34.375 -8.422 0.71 1 94.06 104 GLU B C 1
ATOM 3256 O O . GLU B 1 104 ? -34.438 -7.645 -0.247 1 94.06 104 GLU B O 1
ATOM 3261 N N . GLU B 1 105 ? -35.281 -8.383 1.661 1 94.31 105 GLU B N 1
ATOM 3262 C CA . GLU B 1 105 ? -36.469 -7.531 1.588 1 94.31 105 GLU B CA 1
ATOM 3263 C C . GLU B 1 105 ? -36.188 -6.164 2.211 1 94.31 105 GLU B C 1
ATOM 3265 O O . GLU B 1 105 ? -36.938 -5.215 1.975 1 94.31 105 GLU B O 1
ATOM 3270 N N . VAL B 1 106 ? -35.219 -6.176 3.006 1 95.88 106 VAL B N 1
ATOM 3271 C CA . VAL B 1 106 ? -34.906 -4.926 3.691 1 95.88 106 VAL B CA 1
ATOM 3272 C C . VAL B 1 106 ? -33.719 -4.238 3.008 1 95.88 106 VAL B C 1
ATOM 3274 O O . VAL B 1 106 ? -32.594 -4.777 2.99 1 95.88 106 VAL B O 1
ATOM 3277 N N . PHE B 1 107 ? -33.969 -3.092 2.52 1 97.25 107 PHE B N 1
ATOM 3278 C CA . PHE B 1 107 ? -32.906 -2.324 1.861 1 97.25 107 PHE B CA 1
ATOM 3279 C C . PHE B 1 107 ? -32.344 -1.275 2.805 1 97.25 107 PHE B C 1
ATOM 3281 O O . PHE B 1 107 ? -33.062 -0.659 3.58 1 97.25 107 PHE B O 1
ATOM 3288 N N . HIS B 1 108 ? -31.016 -1.195 2.703 1 98.38 108 HIS B N 1
ATOM 3289 C CA . HIS B 1 108 ? -30.266 -0.154 3.387 1 98.38 108 HIS B CA 1
ATOM 3290 C C . HIS B 1 108 ? -29.688 0.854 2.395 1 98.38 108 HIS B C 1
ATOM 3292 O O . HIS B 1 108 ? -29.734 0.631 1.183 1 98.38 108 HIS B O 1
ATOM 3298 N N . THR B 1 109 ? -29.25 1.976 2.863 1 98.69 109 THR B N 1
ATOM 3299 C CA . THR B 1 109 ? -28.656 2.984 1.988 1 98.69 109 THR B CA 1
ATOM 3300 C C . THR B 1 109 ? -27.297 3.414 2.504 1 98.69 109 THR B C 1
ATOM 3302 O O . THR B 1 109 ? -26.984 3.264 3.691 1 98.69 109 THR B O 1
ATOM 3305 N N . ALA B 1 110 ? -26.375 3.809 1.618 1 98.81 110 ALA B N 1
ATOM 3306 C CA . ALA B 1 110 ? -25.047 4.297 1.947 1 98.81 110 ALA B CA 1
ATOM 3307 C C . ALA B 1 110 ? -24.656 5.488 1.072 1 98.81 110 ALA B C 1
ATOM 3309 O O . ALA B 1 110 ? -24.938 5.496 -0.13 1 98.81 110 ALA B O 1
ATOM 3310 N N . ASP B 1 111 ? -24.047 6.543 1.675 1 98.69 111 ASP B N 1
ATOM 3311 C CA . ASP B 1 111 ? -23.562 7.68 0.894 1 98.69 111 ASP B CA 1
ATOM 3312 C C . ASP B 1 111 ? -22.375 7.285 0.033 1 98.69 111 ASP B C 1
ATOM 3314 O O . ASP B 1 111 ? -22.234 7.754 -1.098 1 98.69 111 ASP B O 1
ATOM 3318 N N . VAL B 1 112 ? -21.484 6.488 0.588 1 98.81 112 VAL B N 1
ATOM 3319 C CA . VAL B 1 112 ? -20.266 6.031 -0.069 1 98.81 112 VAL B CA 1
ATOM 3320 C C . VAL B 1 112 ? -20.094 4.527 0.128 1 98.81 112 VAL B C 1
ATOM 3322 O O . VAL B 1 112 ? -20.438 3.992 1.186 1 98.81 112 VAL B O 1
ATOM 3325 N N . VAL B 1 113 ? -19.672 3.824 -0.925 1 98.94 113 VAL B N 1
ATOM 3326 C CA . VAL B 1 113 ? -19.391 2.395 -0.845 1 98.94 113 VAL B CA 1
ATOM 3327 C C . VAL B 1 113 ? -17.969 2.113 -1.321 1 98.94 113 VAL B C 1
ATOM 3329 O O . VAL B 1 113 ? -17.531 2.648 -2.344 1 98.94 113 VAL B O 1
ATOM 3332 N N . ILE B 1 114 ? -17.203 1.372 -0.554 1 98.94 114 ILE B N 1
ATOM 3333 C CA . ILE B 1 114 ? -15.898 0.848 -0.955 1 98.94 114 ILE B CA 1
ATOM 3334 C C . ILE B 1 114 ? -16.016 -0.652 -1.222 1 98.94 114 ILE B C 1
ATOM 3336 O O . ILE B 1 114 ? -16.359 -1.425 -0.326 1 98.94 114 ILE B O 1
ATOM 3340 N N . LEU B 1 115 ? -15.812 -1.016 -2.451 1 98.94 115 LEU B N 1
ATOM 3341 C CA . LEU B 1 115 ? -15.805 -2.432 -2.801 1 98.94 115 LEU B CA 1
ATOM 3342 C C . LEU B 1 115 ? -14.406 -3.023 -2.631 1 98.94 115 LEU B C 1
ATOM 3344 O O . LEU B 1 115 ? -13.477 -2.645 -3.348 1 98.94 115 LEU B O 1
ATOM 3348 N N . ALA B 1 116 ? -14.234 -3.918 -1.702 1 98.69 116 ALA B N 1
ATOM 3349 C CA . ALA B 1 116 ? -12.977 -4.57 -1.356 1 98.69 116 ALA B CA 1
ATOM 3350 C C . ALA B 1 116 ? -13.141 -6.09 -1.306 1 98.69 116 ALA B C 1
ATOM 3352 O O . ALA B 1 116 ? -12.641 -6.742 -0.39 1 98.69 116 ALA B O 1
ATOM 3353 N N . THR B 1 117 ? -13.805 -6.625 -2.275 1 97.56 117 THR B N 1
ATOM 3354 C CA . THR B 1 117 ? -14.195 -8.031 -2.271 1 97.56 117 THR B CA 1
ATOM 3355 C C . THR B 1 117 ? -13.062 -8.914 -2.793 1 97.56 117 THR B C 1
ATOM 3357 O O . THR B 1 117 ? -13.117 -10.133 -2.668 1 97.56 117 THR B O 1
ATOM 3360 N N . GLY B 1 118 ? -12.07 -8.32 -3.379 1 96.81 118 GLY B N 1
ATOM 3361 C CA . GLY B 1 118 ? -10.859 -9.039 -3.764 1 96.81 118 GLY B CA 1
ATOM 3362 C C . GLY B 1 118 ? -11.039 -9.867 -5.023 1 96.81 118 GLY B C 1
ATOM 3363 O O . GLY B 1 118 ? -11.891 -9.555 -5.859 1 96.81 118 GLY B O 1
ATOM 3364 N N . ALA B 1 119 ? -10.086 -10.719 -5.301 1 96.44 119 ALA B N 1
ATOM 3365 C CA . ALA B 1 119 ? -10.062 -11.711 -6.371 1 96.44 119 ALA B CA 1
ATOM 3366 C C . ALA B 1 119 ? -9.617 -13.07 -5.852 1 96.44 119 ALA B C 1
ATOM 3368 O O . ALA B 1 119 ? -8.969 -13.164 -4.805 1 96.44 119 ALA B O 1
ATOM 3369 N N . TYR B 1 120 ? -10.016 -14.117 -6.465 1 93.62 120 TYR B N 1
ATOM 3370 C CA . TYR B 1 120 ? -9.594 -15.438 -6.027 1 93.62 120 TYR B CA 1
ATOM 3371 C C . TYR B 1 120 ? -8.883 -16.188 -7.152 1 93.62 120 TYR B C 1
ATOM 3373 O O . TYR B 1 120 ? -9.258 -16.062 -8.32 1 93.62 120 TYR B O 1
ATOM 3381 N N . ALA B 1 121 ? -7.859 -16.953 -6.742 1 92.31 121 ALA B N 1
ATOM 3382 C CA . ALA B 1 121 ? -7.16 -17.797 -7.707 1 92.31 121 ALA B CA 1
ATOM 3383 C C . ALA B 1 121 ? -8.07 -18.906 -8.242 1 92.31 121 ALA B C 1
ATOM 3385 O O . ALA B 1 121 ? -8.781 -19.562 -7.473 1 92.31 121 ALA B O 1
ATOM 3386 N N . ARG B 1 122 ? -8.047 -19.078 -9.547 1 94.12 122 ARG B N 1
ATOM 3387 C CA . ARG B 1 122 ? -8.781 -20.203 -10.102 1 94.12 122 ARG B CA 1
ATOM 3388 C C . ARG B 1 122 ? -8.188 -21.531 -9.641 1 94.12 122 ARG B C 1
ATOM 3390 O O . ARG B 1 122 ? -6.973 -21.656 -9.484 1 94.12 122 ARG B O 1
ATOM 3397 N N . ARG B 1 123 ? -9.062 -22.531 -9.391 1 94.12 123 ARG B N 1
ATOM 3398 C CA . ARG B 1 123 ? -8.648 -23.844 -8.891 1 94.12 123 ARG B CA 1
ATOM 3399 C C . ARG B 1 123 ? -8.891 -24.922 -9.938 1 94.12 123 ARG B C 1
ATOM 3401 O O . ARG B 1 123 ? -9.703 -24.766 -10.844 1 94.12 123 ARG B O 1
ATOM 3408 N N . LEU B 1 124 ? -8.164 -25.969 -9.828 1 96.75 124 LEU B N 1
ATOM 3409 C CA . LEU B 1 124 ? -8.297 -27.078 -10.75 1 96.75 124 LEU B CA 1
ATOM 3410 C C . LEU B 1 124 ? -9.391 -28.047 -10.281 1 96.75 124 LEU B C 1
ATOM 3412 O O . LEU B 1 124 ? -9.938 -28.797 -11.086 1 96.75 124 LEU B O 1
ATOM 3416 N N . ASN B 1 125 ? -9.695 -28.047 -9 1 96 125 ASN B N 1
ATOM 3417 C CA . ASN B 1 125 ? -10.672 -28.938 -8.383 1 96 125 ASN B CA 1
ATOM 3418 C C . ASN B 1 125 ? -10.344 -30.406 -8.633 1 96 125 ASN B C 1
ATOM 3420 O O . ASN B 1 125 ? -11.219 -31.188 -8.984 1 96 125 ASN B O 1
ATOM 3424 N N . ILE B 1 126 ? -9.156 -30.75 -8.484 1 98 126 ILE B N 1
ATOM 3425 C CA . ILE B 1 126 ? -8.711 -32.125 -8.625 1 98 126 ILE B CA 1
ATOM 3426 C C . ILE B 1 126 ? -8.641 -32.812 -7.258 1 98 126 ILE B C 1
ATOM 3428 O O . ILE B 1 126 ? -8.523 -32.125 -6.234 1 98 126 ILE B O 1
ATOM 3432 N N . PRO B 1 127 ? -8.789 -34.125 -7.266 1 97.94 127 PRO B N 1
ATOM 3433 C CA . PRO B 1 127 ? -8.617 -34.844 -5.992 1 97.94 127 PRO B CA 1
ATOM 3434 C C . PRO B 1 127 ? -7.285 -34.5 -5.32 1 97.94 127 PRO B C 1
ATOM 3436 O O . PRO B 1 127 ? -6.254 -34.406 -5.992 1 97.94 127 PRO B O 1
ATOM 3439 N N . GLY B 1 128 ? -7.332 -34.281 -4.004 1 97.38 128 GLY B N 1
ATOM 3440 C CA . GLY B 1 128 ? -6.133 -33.969 -3.244 1 97.38 128 GLY B CA 1
ATOM 3441 C C . GLY B 1 128 ? -5.918 -32.5 -3.045 1 97.38 128 GLY B C 1
ATOM 3442 O O . GLY B 1 128 ? -5.156 -32.094 -2.168 1 97.38 128 GLY B O 1
ATOM 3443 N N . GLU B 1 129 ? -6.574 -31.656 -3.863 1 96.12 129 GLU B N 1
ATOM 3444 C CA . GLU B 1 129 ? -6.379 -30.203 -3.832 1 96.12 129 GLU B CA 1
ATOM 3445 C C . GLU B 1 129 ? -6.672 -29.641 -2.443 1 96.12 129 GLU B C 1
ATOM 3447 O O . GLU B 1 129 ? -5.891 -28.844 -1.912 1 96.12 129 GLU B O 1
ATOM 3452 N N . GLU B 1 130 ? -7.75 -30.047 -1.818 1 92.62 130 GLU B N 1
ATOM 3453 C CA . GLU B 1 130 ? -8.148 -29.531 -0.517 1 92.62 130 GLU B CA 1
ATOM 3454 C C . GLU B 1 130 ? -7.156 -29.922 0.569 1 92.62 130 GLU B C 1
ATOM 3456 O O . GLU B 1 130 ? -6.887 -29.141 1.489 1 92.62 130 GLU B O 1
ATOM 3461 N N . ILE B 1 131 ? -6.621 -31.094 0.417 1 94.69 131 ILE B N 1
ATOM 3462 C CA . ILE B 1 131 ? -5.691 -31.625 1.406 1 94.69 131 ILE B CA 1
ATOM 3463 C C . ILE B 1 131 ? -4.367 -30.875 1.322 1 94.69 131 ILE B C 1
ATOM 3465 O O . ILE B 1 131 ? -3.77 -30.531 2.348 1 94.69 131 ILE B O 1
ATOM 3469 N N . TYR B 1 132 ? -3.941 -30.562 0.163 1 96.12 132 TYR B N 1
ATOM 3470 C CA . TYR B 1 132 ? -2.562 -30.109 0.001 1 96.12 132 TYR B CA 1
ATOM 3471 C C . TYR B 1 132 ? -2.508 -28.625 -0.321 1 96.12 132 TYR B C 1
ATOM 3473 O O . TYR B 1 132 ? -1.432 -28.062 -0.564 1 96.12 132 TYR B O 1
ATOM 3481 N N . TRP B 1 133 ? -3.689 -27.969 -0.279 1 93.19 133 TRP B N 1
ATOM 3482 C CA . TRP B 1 133 ? -3.682 -26.516 -0.429 1 93.19 133 TRP B CA 1
ATOM 3483 C C . TRP B 1 133 ? -2.818 -25.875 0.646 1 93.19 133 TRP B C 1
ATOM 3485 O O . TRP B 1 133 ? -3.01 -26.109 1.839 1 93.19 133 TRP B O 1
ATOM 3495 N N . GLN B 1 134 ? -1.805 -25.109 0.262 1 91.38 134 GLN B N 1
ATOM 3496 C CA . GLN B 1 134 ? -0.822 -24.453 1.12 1 91.38 134 GLN B CA 1
ATOM 3497 C C . GLN B 1 134 ? 0.099 -25.469 1.78 1 91.38 134 GLN B C 1
ATOM 3499 O O . GLN B 1 134 ? 0.792 -25.156 2.75 1 91.38 134 GLN B O 1
ATOM 3504 N N . ARG B 1 135 ? 0.05 -26.719 1.378 1 94.25 135 ARG B N 1
ATOM 3505 C CA . ARG B 1 135 ? 0.913 -27.812 1.806 1 94.25 135 ARG B CA 1
ATOM 3506 C C . ARG B 1 135 ? 1.559 -28.5 0.607 1 94.25 135 ARG B C 1
ATOM 3508 O O . ARG B 1 135 ? 1.675 -29.734 0.577 1 94.25 135 ARG B O 1
ATOM 3515 N N . GLY B 1 136 ? 1.813 -27.672 -0.323 1 96.56 136 GLY B N 1
ATOM 3516 C CA . GLY B 1 136 ? 2.389 -28.109 -1.58 1 96.56 136 GLY B CA 1
ATOM 3517 C C . GLY B 1 136 ? 1.741 -27.484 -2.795 1 96.56 136 GLY B C 1
ATOM 3518 O O . GLY B 1 136 ? 2.393 -27.297 -3.824 1 96.56 136 GLY B O 1
ATOM 3519 N N . ILE B 1 137 ? 0.475 -27.203 -2.691 1 96.94 137 ILE B N 1
ATOM 3520 C CA . ILE B 1 137 ? -0.222 -26.469 -3.742 1 96.94 137 ILE B CA 1
ATOM 3521 C C . ILE B 1 137 ? -0.281 -24.984 -3.383 1 96.94 137 ILE B C 1
ATOM 3523 O O . ILE B 1 137 ? -0.575 -24.625 -2.238 1 96.94 137 ILE B O 1
ATOM 3527 N N . SER B 1 138 ? 0.087 -24.094 -4.324 1 96 138 SER B N 1
ATOM 3528 C CA . SER B 1 138 ? 0.066 -22.656 -4.117 1 96 138 SER B CA 1
ATOM 3529 C C . SER B 1 138 ? -0.361 -21.922 -5.383 1 96 138 SER B C 1
ATOM 3531 O O . SER B 1 138 ? -0.239 -22.453 -6.488 1 96 138 SER B O 1
ATOM 3533 N N . ALA B 1 139 ? -0.929 -20.781 -5.223 1 94.31 139 ALA B N 1
ATOM 3534 C CA . ALA B 1 139 ? -1.301 -19.953 -6.367 1 94.31 139 ALA B CA 1
ATOM 3535 C C . ALA B 1 139 ? -0.468 -18.672 -6.41 1 94.31 139 ALA B C 1
ATOM 3537 O O . ALA B 1 139 ? -0.791 -17.734 -7.148 1 94.31 139 ALA B O 1
ATOM 3538 N N . CYS B 1 140 ? 0.591 -18.562 -5.625 1 95 140 CYS B N 1
ATOM 3539 C CA . CYS B 1 140 ? 1.41 -17.359 -5.566 1 95 140 CYS B CA 1
ATOM 3540 C C . CYS B 1 140 ? 2.889 -17.703 -5.445 1 95 140 CYS B C 1
ATOM 3542 O O . CYS B 1 140 ? 3.398 -17.875 -4.336 1 95 140 CYS B O 1
ATOM 3544 N N . ALA B 1 141 ? 3.566 -17.672 -6.57 1 96.5 141 ALA B N 1
ATOM 3545 C CA . ALA B 1 141 ? 4.992 -18 -6.594 1 96.5 141 ALA B CA 1
ATOM 3546 C C . ALA B 1 141 ? 5.797 -16.969 -5.789 1 96.5 141 ALA B C 1
ATOM 3548 O O . ALA B 1 141 ? 6.719 -17.344 -5.055 1 96.5 141 ALA B O 1
ATOM 3549 N N . VAL B 1 142 ? 5.398 -15.664 -5.855 1 94.5 142 VAL B N 1
ATOM 3550 C CA . VAL B 1 142 ? 6.109 -14.578 -5.188 1 94.5 142 VAL B CA 1
ATOM 3551 C C . VAL B 1 142 ? 5.918 -14.688 -3.678 1 94.5 142 VAL B C 1
ATOM 3553 O O . VAL B 1 142 ? 6.809 -14.328 -2.904 1 94.5 142 VAL B O 1
ATOM 3556 N N . CYS B 1 143 ? 4.844 -15.227 -3.264 1 95 143 CYS B N 1
ATOM 3557 C CA . CYS B 1 143 ? 4.504 -15.344 -1.851 1 95 143 CYS B CA 1
ATOM 3558 C C . CYS B 1 143 ? 5.145 -16.578 -1.236 1 95 143 CYS B C 1
ATOM 3560 O O . CYS B 1 143 ? 5.703 -16.516 -0.141 1 95 143 CYS B O 1
ATOM 3562 N N . ASP B 1 144 ? 5.168 -17.719 -2.053 1 94.56 144 ASP B N 1
ATOM 3563 C CA . ASP B 1 144 ? 5.438 -19 -1.409 1 94.56 144 ASP B CA 1
ATOM 3564 C C . ASP B 1 144 ? 6.699 -19.641 -1.978 1 94.56 144 ASP B C 1
ATOM 3566 O O . ASP B 1 144 ? 7.242 -20.578 -1.388 1 94.56 144 ASP B O 1
ATOM 3570 N N . GLY B 1 145 ? 7.105 -19.141 -3.104 1 94.62 145 GLY B N 1
ATOM 3571 C CA . GLY B 1 145 ? 8.141 -19.828 -3.846 1 94.62 145 GLY B CA 1
ATOM 3572 C C . GLY B 1 145 ? 9.414 -20.031 -3.049 1 94.62 145 GLY B C 1
ATOM 3573 O O . GLY B 1 145 ? 10.133 -21.016 -3.24 1 94.62 145 GLY B O 1
ATOM 3574 N N . ALA B 1 146 ? 9.68 -19.141 -2.117 1 92.38 146 ALA B N 1
ATOM 3575 C CA . ALA B 1 146 ? 10.922 -19.156 -1.356 1 92.38 146 ALA B CA 1
ATOM 3576 C C . ALA B 1 146 ? 10.805 -20.031 -0.114 1 92.38 146 ALA B C 1
ATOM 3578 O O . ALA B 1 146 ? 11.781 -20.25 0.6 1 92.38 146 ALA B O 1
ATOM 3579 N N . ALA B 1 147 ? 9.656 -20.578 0.138 1 93.12 147 ALA B N 1
ATOM 3580 C CA . ALA B 1 147 ? 9.43 -21.375 1.337 1 93.12 147 ALA B CA 1
ATOM 3581 C C . ALA B 1 147 ? 10.32 -22.625 1.337 1 93.12 147 ALA B C 1
ATOM 3583 O O . ALA B 1 147 ? 10.586 -23.203 0.282 1 93.12 147 ALA B O 1
ATOM 3584 N N . PRO B 1 148 ? 10.711 -23.109 2.482 1 92.75 148 PRO B N 1
ATOM 3585 C CA . PRO B 1 148 ? 11.602 -24.266 2.596 1 92.75 148 PRO B CA 1
ATOM 3586 C C . PRO B 1 148 ? 11.039 -25.516 1.933 1 92.75 148 PRO B C 1
ATOM 3588 O O . PRO B 1 148 ? 11.789 -26.328 1.395 1 92.75 148 PRO B O 1
ATOM 3591 N N . ILE B 1 149 ? 9.797 -25.688 1.891 1 93.94 149 ILE B N 1
ATOM 3592 C CA . ILE B 1 149 ? 9.188 -26.906 1.373 1 93.94 149 ILE B CA 1
ATOM 3593 C C . ILE B 1 149 ? 9.367 -26.969 -0.143 1 93.94 149 ILE B C 1
ATOM 3595 O O . ILE B 1 149 ? 9.227 -28.047 -0.748 1 93.94 149 ILE B O 1
ATOM 3599 N N . PHE B 1 150 ? 9.664 -25.828 -0.765 1 96.5 150 PHE B N 1
ATOM 3600 C CA . PHE B 1 150 ? 9.766 -25.781 -2.219 1 96.5 150 PHE B CA 1
ATOM 3601 C C . PHE B 1 150 ? 11.219 -25.656 -2.656 1 96.5 150 PHE B C 1
ATOM 3603 O O . PHE B 1 150 ? 11.555 -25.953 -3.807 1 96.5 150 PHE B O 1
ATOM 3610 N N . ARG B 1 151 ? 12.109 -25.188 -1.806 1 95.81 151 ARG B N 1
ATOM 3611 C CA . ARG B 1 151 ? 13.492 -24.875 -2.158 1 95.81 151 ARG B CA 1
ATOM 3612 C C . ARG B 1 151 ? 14.281 -26.141 -2.482 1 95.81 151 ARG B C 1
ATOM 3614 O O . ARG B 1 151 ? 14.258 -27.094 -1.719 1 95.81 151 ARG B O 1
ATOM 3621 N N . GLY B 1 152 ? 14.969 -26.031 -3.537 1 97.12 152 GLY B N 1
ATOM 3622 C CA . GLY B 1 152 ? 15.812 -27.141 -3.93 1 97.12 152 GLY B CA 1
ATOM 3623 C C . GLY B 1 152 ? 15.016 -28.375 -4.34 1 97.12 152 GLY B C 1
ATOM 3624 O O . GLY B 1 152 ? 15.492 -29.5 -4.188 1 97.12 152 GLY B O 1
ATOM 3625 N N . LYS B 1 153 ? 13.812 -28.219 -4.754 1 98 153 LYS B N 1
ATOM 3626 C CA . LYS B 1 153 ? 12.93 -29.312 -5.156 1 98 153 LYS B CA 1
ATOM 3627 C C . LYS B 1 153 ? 12.398 -29.094 -6.566 1 98 153 LYS B C 1
ATOM 3629 O O . LYS B 1 153 ? 12.375 -27.969 -7.062 1 98 153 LYS B O 1
ATOM 3634 N N . PRO B 1 154 ? 12.039 -30.203 -7.277 1 98.69 154 PRO B N 1
ATOM 3635 C CA . PRO B 1 154 ? 11.289 -30.016 -8.516 1 98.69 154 PRO B CA 1
ATOM 3636 C C . PRO B 1 154 ? 9.859 -29.516 -8.273 1 98.69 154 PRO B C 1
ATOM 3638 O O . PRO B 1 154 ? 9.211 -29.953 -7.32 1 98.69 154 PRO B O 1
ATOM 3641 N N . LEU B 1 155 ? 9.414 -28.562 -9.039 1 98.81 155 LEU B N 1
ATOM 3642 C CA . LEU B 1 155 ? 8.094 -27.953 -8.906 1 98.81 155 LEU B CA 1
ATOM 3643 C C . LEU B 1 155 ? 7.332 -28.016 -10.227 1 98.81 155 LEU B C 1
ATOM 3645 O O . LEU B 1 155 ? 7.934 -28.188 -11.289 1 98.81 155 LEU B O 1
ATOM 3649 N N . ALA B 1 156 ? 6.016 -27.969 -10.172 1 98.88 156 ALA B N 1
ATOM 3650 C CA . ALA B 1 156 ? 5.16 -27.891 -11.359 1 98.88 156 ALA B CA 1
ATOM 3651 C C . ALA B 1 156 ? 4.324 -26.609 -11.352 1 98.88 156 ALA B C 1
ATOM 3653 O O . ALA B 1 156 ? 3.941 -26.125 -10.297 1 98.88 156 ALA B O 1
ATOM 3654 N N . VAL B 1 157 ? 4.148 -26.031 -12.461 1 98.81 157 VAL B N 1
ATOM 3655 C CA . VAL B 1 157 ? 3.26 -24.891 -12.68 1 98.81 157 VAL B CA 1
ATOM 3656 C C . VAL B 1 157 ? 2.189 -25.266 -13.703 1 98.81 157 VAL B C 1
ATOM 3658 O O . VAL B 1 157 ? 2.48 -25.906 -14.711 1 98.81 157 VAL B O 1
ATOM 3661 N N . VAL B 1 158 ? 0.98 -24.984 -13.391 1 98.75 158 VAL B N 1
ATOM 3662 C CA . VAL B 1 158 ? -0.104 -25.203 -14.344 1 98.75 158 VAL B CA 1
ATOM 3663 C C . VAL B 1 158 ? -0.518 -23.875 -14.977 1 98.75 158 VAL B C 1
ATOM 3665 O O . VAL B 1 158 ? -0.82 -22.922 -14.266 1 98.75 158 VAL B O 1
ATOM 3668 N N . GLY B 1 159 ? -0.533 -23.797 -16.266 1 97.69 159 GLY B N 1
ATOM 3669 C CA . GLY B 1 159 ? -0.928 -22.594 -17 1 97.69 159 GLY B CA 1
ATOM 3670 C C . GLY B 1 159 ? -0.163 -22.422 -18.297 1 97.69 159 GLY B C 1
ATOM 3671 O O . GLY B 1 159 ? 0.796 -23.141 -18.562 1 97.69 159 GLY B O 1
ATOM 3672 N N . GLY B 1 160 ? -0.616 -21.484 -19.156 1 97.38 160 GLY B N 1
ATOM 3673 C CA . GLY B 1 160 ? 0.046 -21.312 -20.438 1 97.38 160 GLY B CA 1
ATOM 3674 C C . GLY B 1 160 ? 0.138 -19.859 -20.859 1 97.38 160 GLY B C 1
ATOM 3675 O O . GLY B 1 160 ? 0.609 -19.547 -21.953 1 97.38 160 GLY B O 1
ATOM 3676 N N . GLY B 1 161 ? -0.326 -18.969 -20.062 1 96.31 161 GLY B N 1
ATOM 3677 C CA . GLY B 1 161 ? -0.275 -17.547 -20.375 1 96.31 161 GLY B CA 1
ATOM 3678 C C . GLY B 1 161 ? 0.933 -16.844 -19.781 1 96.31 161 GLY B C 1
ATOM 3679 O O . GLY B 1 161 ? 1.867 -17.5 -19.312 1 96.31 161 GLY B O 1
ATOM 3680 N N . ASP B 1 162 ? 0.912 -15.492 -19.875 1 94.56 162 ASP B N 1
ATOM 3681 C CA . ASP B 1 162 ? 2.023 -14.695 -19.375 1 94.56 162 ASP B CA 1
ATOM 3682 C C . ASP B 1 162 ? 2.203 -14.891 -17.875 1 94.56 162 ASP B C 1
ATOM 3684 O O . ASP B 1 162 ? 3.33 -14.922 -17.375 1 94.56 162 ASP B O 1
ATOM 3688 N N . SER B 1 163 ? 1.114 -15.016 -17.109 1 93.75 163 SER B N 1
ATOM 3689 C CA . SER B 1 163 ? 1.192 -15.258 -15.664 1 93.75 163 SER B CA 1
ATOM 3690 C C . SER B 1 163 ? 1.943 -16.547 -15.367 1 93.75 163 SER B C 1
ATOM 3692 O O . SER B 1 163 ? 2.789 -16.594 -14.469 1 93.75 163 SER B O 1
ATOM 3694 N N . ALA B 1 164 ? 1.603 -17.578 -16.078 1 97.06 164 ALA B N 1
ATOM 3695 C CA . ALA B 1 164 ? 2.27 -18.859 -15.883 1 97.06 164 ALA B CA 1
ATOM 3696 C C . A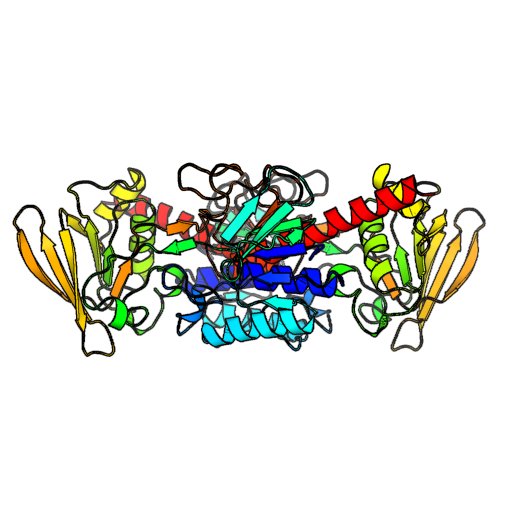LA B 1 164 ? 3.752 -18.766 -16.234 1 97.06 164 ALA B C 1
ATOM 3698 O O . ALA B 1 164 ? 4.594 -19.359 -15.555 1 97.06 164 ALA B O 1
ATOM 3699 N N . ALA B 1 165 ? 4.004 -18.078 -17.344 1 96.44 165 ALA B N 1
ATOM 3700 C CA . ALA B 1 165 ? 5.395 -17.875 -17.734 1 96.44 165 ALA B CA 1
ATOM 3701 C C . ALA B 1 165 ? 6.184 -17.156 -16.656 1 96.44 165 ALA B C 1
ATOM 3703 O O . ALA B 1 165 ? 7.262 -17.609 -16.25 1 96.44 165 ALA B O 1
ATOM 3704 N N . GLU B 1 166 ? 5.652 -16.094 -16.109 1 95.06 166 GLU B N 1
ATOM 3705 C CA . GLU B 1 166 ? 6.312 -15.305 -15.062 1 95.06 166 GLU B CA 1
ATOM 3706 C C . GLU B 1 166 ? 6.523 -16.125 -13.797 1 95.06 166 GLU B C 1
ATOM 3708 O O . GLU B 1 166 ? 7.605 -16.109 -13.211 1 95.06 166 GLU B O 1
ATOM 3713 N N . GLU B 1 167 ? 5.527 -16.844 -13.422 1 96.19 167 GLU B N 1
ATOM 3714 C CA . GLU B 1 167 ? 5.613 -17.656 -12.219 1 96.19 167 GLU B CA 1
ATOM 3715 C C . GLU B 1 167 ? 6.652 -18.766 -12.383 1 96.19 167 GLU B C 1
ATOM 3717 O O . GLU B 1 167 ? 7.438 -19.031 -11.469 1 96.19 167 GLU B O 1
ATOM 3722 N N . SER B 1 168 ? 6.641 -19.406 -13.555 1 97.75 168 SER B N 1
ATOM 3723 C CA . SER B 1 168 ? 7.609 -20.453 -13.828 1 97.75 168 SER B CA 1
ATOM 3724 C C . SER B 1 168 ? 9.039 -19.938 -13.75 1 97.75 168 SER B C 1
ATOM 3726 O O . SER B 1 168 ? 9.891 -20.531 -13.086 1 97.75 168 SER B O 1
ATOM 3728 N N . LEU B 1 169 ? 9.242 -18.859 -14.445 1 95.88 169 LEU B N 1
ATOM 3729 C CA . LEU B 1 169 ? 10.578 -18.266 -14.469 1 95.88 169 LEU B CA 1
ATOM 3730 C C . LEU B 1 169 ? 11.008 -17.859 -13.062 1 95.88 169 LEU B C 1
ATOM 3732 O O . LEU B 1 169 ? 12.156 -18.078 -12.672 1 95.88 169 LEU B O 1
ATOM 3736 N N . PHE B 1 170 ? 10.156 -17.297 -12.305 1 96.38 170 PHE B N 1
ATOM 3737 C CA . PHE B 1 170 ? 10.445 -16.875 -10.945 1 96.38 170 PHE B CA 1
ATOM 3738 C C . PHE B 1 170 ? 10.852 -18.078 -10.086 1 96.38 170 PHE B C 1
ATOM 3740 O O . PHE B 1 170 ? 11.805 -18 -9.312 1 96.38 170 PHE B O 1
ATOM 3747 N N . LEU B 1 171 ? 10.156 -19.156 -10.242 1 97.94 171 LEU B N 1
ATOM 3748 C CA . LEU B 1 171 ? 10.344 -20.328 -9.398 1 97.94 171 LEU B CA 1
ATOM 3749 C C . LEU B 1 171 ? 11.68 -21 -9.695 1 97.94 171 LEU B C 1
ATOM 3751 O O . LEU B 1 171 ? 12.188 -21.766 -8.875 1 97.94 171 LEU B O 1
ATOM 3755 N N . THR B 1 172 ? 12.258 -20.75 -10.867 1 96.5 172 THR B N 1
ATOM 3756 C CA . THR B 1 172 ? 13.531 -21.375 -11.219 1 96.5 172 THR B CA 1
ATOM 3757 C C . THR B 1 172 ? 14.633 -20.906 -10.273 1 96.5 172 THR B C 1
ATOM 3759 O O . THR B 1 172 ? 15.695 -21.531 -10.195 1 96.5 172 THR B O 1
ATOM 3762 N N . ARG B 1 173 ? 14.422 -19.828 -9.562 1 94 173 ARG B N 1
ATOM 3763 C CA . ARG B 1 173 ? 15.398 -19.297 -8.617 1 94 173 ARG B CA 1
ATOM 3764 C C . ARG B 1 173 ? 15.57 -20.234 -7.422 1 94 173 ARG B C 1
ATOM 3766 O O . ARG B 1 173 ? 16.609 -20.234 -6.77 1 94 173 ARG B O 1
ATOM 3773 N N . TYR B 1 174 ? 14.594 -21.031 -7.184 1 96.19 174 TYR B N 1
ATOM 3774 C CA . TYR B 1 174 ? 14.594 -21.859 -5.98 1 96.19 174 TYR B CA 1
ATOM 3775 C C . TYR B 1 174 ? 14.523 -23.328 -6.332 1 96.19 174 TYR B C 1
ATOM 3777 O O . TYR B 1 174 ? 15.039 -24.188 -5.602 1 96.19 174 TYR B O 1
ATOM 3785 N N . ALA B 1 175 ? 13.891 -23.641 -7.461 1 98 175 ALA B N 1
ATOM 3786 C CA . ALA B 1 175 ? 13.578 -25.016 -7.832 1 98 175 ALA B CA 1
ATOM 3787 C C . ALA B 1 175 ? 14.766 -25.688 -8.539 1 98 175 ALA B C 1
ATOM 3789 O O . ALA B 1 175 ? 15.57 -25 -9.18 1 98 175 ALA B O 1
ATOM 3790 N N . THR B 1 176 ? 14.883 -26.984 -8.398 1 98.31 176 THR B N 1
ATOM 3791 C CA . THR B 1 176 ? 15.852 -27.719 -9.203 1 98.31 176 THR B CA 1
ATOM 3792 C C . THR B 1 176 ? 15.383 -27.844 -10.648 1 98.31 176 THR B C 1
ATOM 3794 O O . THR B 1 176 ? 16.188 -27.844 -11.57 1 98.31 176 THR B O 1
ATOM 3797 N N . LYS B 1 177 ? 14.148 -27.938 -10.766 1 98.56 177 LYS B N 1
ATOM 3798 C CA . LYS B 1 177 ? 13.477 -28.094 -12.055 1 98.56 177 LYS B CA 1
ATOM 3799 C C . LYS B 1 177 ? 12.031 -27.609 -11.977 1 98.56 177 LYS B C 1
ATOM 3801 O O . LYS B 1 177 ? 11.383 -27.75 -10.938 1 98.56 177 LYS B O 1
ATOM 3806 N N . VAL B 1 178 ? 11.562 -26.906 -13.055 1 98.81 178 VAL B N 1
ATOM 3807 C CA . VAL B 1 178 ? 10.172 -26.469 -13.133 1 98.81 178 VAL B CA 1
ATOM 3808 C C . VAL B 1 178 ? 9.492 -27.125 -14.336 1 98.81 178 VAL B C 1
ATOM 3810 O O . VAL B 1 178 ? 9.945 -26.953 -15.477 1 98.81 178 VAL B O 1
ATOM 3813 N N . TYR B 1 179 ? 8.438 -27.906 -14.078 1 98.88 179 TYR B N 1
ATOM 3814 C CA . TYR B 1 179 ? 7.605 -28.484 -15.133 1 98.88 179 TYR B CA 1
ATOM 3815 C C . TYR B 1 179 ? 6.379 -27.609 -15.391 1 98.88 179 TYR B C 1
ATOM 3817 O O . TYR B 1 179 ? 5.566 -27.391 -14.484 1 98.88 179 TYR B O 1
ATOM 3825 N N . LEU B 1 180 ? 6.262 -27.094 -16.547 1 98.81 180 LEU B N 1
ATOM 3826 C CA . LEU B 1 180 ? 5.086 -26.297 -16.906 1 98.81 180 LEU B CA 1
ATOM 3827 C C . LEU B 1 180 ? 4.055 -27.172 -17.625 1 98.81 180 LEU B C 1
ATOM 3829 O O . LEU B 1 180 ? 4.289 -27.625 -18.75 1 98.81 180 LEU B O 1
ATOM 3833 N N . LEU B 1 181 ? 2.965 -27.438 -16.969 1 98.88 181 LEU B N 1
ATOM 3834 C CA . LEU B 1 181 ? 1.869 -28.219 -17.547 1 98.88 181 LEU B CA 1
ATOM 3835 C C . LEU B 1 181 ? 0.975 -27.328 -18.406 1 98.88 181 LEU B C 1
ATOM 3837 O O . LEU B 1 181 ? 0.326 -26.406 -17.891 1 98.88 181 LEU B O 1
ATOM 3841 N N . VAL B 1 182 ? 0.931 -27.609 -19.703 1 98.69 182 VAL B N 1
ATOM 3842 C CA . VAL B 1 182 ? 0.115 -26.859 -20.641 1 98.69 182 VAL B CA 1
ATOM 3843 C C . VAL B 1 182 ? -0.945 -27.766 -21.266 1 98.69 182 VAL B C 1
ATOM 3845 O O . VAL B 1 182 ? -0.62 -28.797 -21.859 1 98.69 182 VAL B O 1
ATOM 3848 N N . ARG B 1 183 ? -2.172 -27.375 -21.125 1 97.94 183 ARG B N 1
ATOM 3849 C CA . ARG B 1 183 ? -3.275 -28.219 -21.547 1 97.94 183 ARG B CA 1
ATOM 3850 C C . ARG B 1 183 ? -3.328 -28.328 -23.078 1 97.94 183 ARG B C 1
ATOM 3852 O O . ARG B 1 183 ? -3.883 -29.297 -23.609 1 97.94 183 ARG B O 1
ATOM 3859 N N . ARG B 1 184 ? -2.74 -27.391 -23.781 1 97.56 184 ARG B N 1
ATOM 3860 C CA . ARG B 1 184 ? -2.73 -27.359 -25.25 1 97.56 184 ARG B CA 1
ATOM 3861 C C . ARG B 1 184 ? -1.329 -27.609 -25.781 1 97.56 184 ARG B C 1
ATOM 3863 O O . ARG B 1 184 ? -0.431 -28.016 -25.047 1 97.56 184 ARG B O 1
ATOM 3870 N N . ASP B 1 185 ? -1.234 -27.484 -27.125 1 97.25 185 ASP B N 1
ATOM 3871 C CA . ASP B 1 185 ? 0.047 -27.703 -27.797 1 97.25 185 ASP B CA 1
ATOM 3872 C C . ASP B 1 185 ? 0.719 -26.375 -28.141 1 97.25 185 ASP B C 1
ATOM 3874 O O . ASP B 1 185 ? 1.613 -26.312 -28.984 1 97.25 185 ASP B O 1
ATOM 3878 N N . LYS B 1 186 ? 0.153 -25.344 -27.531 1 96.81 186 LYS B N 1
ATOM 3879 C CA . LYS B 1 186 ? 0.72 -24.016 -27.719 1 96.81 186 LYS B CA 1
ATOM 3880 C C . LYS B 1 186 ? 0.541 -23.156 -26.484 1 96.81 186 LYS B C 1
ATOM 3882 O O . LYS B 1 186 ? -0.333 -23.422 -25.656 1 96.81 186 LYS B O 1
ATOM 3887 N N . LEU B 1 187 ? 1.408 -22.125 -26.328 1 97.56 187 LEU B N 1
ATOM 3888 C CA . LEU B 1 187 ? 1.309 -21.188 -25.234 1 97.56 187 LEU B CA 1
ATOM 3889 C C . LEU B 1 187 ? 0.432 -20 -25.609 1 97.56 187 LEU B C 1
ATOM 3891 O O . LEU B 1 187 ? 0.461 -19.531 -26.75 1 97.56 187 LEU B O 1
ATOM 3895 N N . ARG B 1 188 ? -0.318 -19.609 -24.688 1 95.5 188 ARG B N 1
ATOM 3896 C CA . ARG B 1 188 ? -1.036 -18.359 -24.859 1 95.5 188 ARG B CA 1
ATOM 3897 C C . ARG B 1 188 ? -0.15 -17.172 -24.5 1 95.5 188 ARG B C 1
ATOM 3899 O O . ARG B 1 188 ? -0.48 -16.016 -24.797 1 95.5 188 ARG B O 1
ATOM 3906 N N . ALA B 1 189 ? 0.939 -17.406 -23.812 1 96.12 189 ALA B N 1
ATOM 3907 C CA . ALA B 1 189 ? 1.893 -16.375 -23.391 1 96.12 189 ALA B CA 1
ATOM 3908 C C . ALA B 1 189 ? 2.416 -15.594 -24.594 1 96.12 189 ALA B C 1
ATOM 3910 O O . ALA B 1 189 ? 2.43 -16.094 -25.719 1 96.12 189 ALA B O 1
ATOM 3911 N N . SER B 1 190 ? 2.809 -14.367 -24.344 1 94 190 SER B N 1
ATOM 3912 C CA . SER B 1 190 ? 3.445 -13.555 -25.375 1 94 190 SER B CA 1
ATOM 3913 C C . SER B 1 190 ? 4.664 -14.266 -25.969 1 94 190 SER B C 1
ATOM 3915 O O . SER B 1 190 ? 5.273 -15.109 -25.312 1 94 190 SER B O 1
ATOM 3917 N N . PRO B 1 191 ? 4.91 -13.906 -27.234 1 92.75 191 PRO B N 1
ATOM 3918 C CA . PRO B 1 191 ? 6.027 -14.578 -27.906 1 92.75 191 PRO B CA 1
ATOM 3919 C C . PRO B 1 191 ? 7.336 -14.461 -27.125 1 92.75 191 PRO B C 1
ATOM 3921 O O . PRO B 1 191 ? 8.102 -15.43 -27.047 1 92.75 191 PRO B O 1
ATOM 3924 N N . ILE B 1 192 ? 7.527 -13.359 -26.672 1 90.44 192 ILE B N 1
ATOM 3925 C CA . ILE B 1 192 ? 8.758 -13.141 -25.922 1 90.44 192 ILE B CA 1
ATOM 3926 C C . ILE B 1 192 ? 8.789 -14.047 -24.688 1 90.44 192 ILE B C 1
ATOM 3928 O O . ILE B 1 192 ? 9.82 -14.641 -24.375 1 90.44 192 ILE B O 1
ATOM 3932 N N . MET B 1 193 ? 7.719 -14.156 -23.938 1 92.94 193 MET B N 1
ATOM 3933 C CA . MET B 1 193 ? 7.629 -15.008 -22.766 1 92.94 193 MET B CA 1
ATOM 3934 C C . MET B 1 193 ? 7.75 -16.484 -23.141 1 92.94 193 MET B C 1
ATOM 3936 O O . MET B 1 193 ? 8.383 -17.266 -22.438 1 92.94 193 MET B O 1
ATOM 3940 N N . ALA B 1 194 ? 7.129 -16.797 -24.234 1 94.94 194 ALA B N 1
ATOM 3941 C CA . ALA B 1 194 ? 7.223 -18.172 -24.734 1 94.94 194 ALA B CA 1
ATOM 3942 C C . ALA B 1 194 ? 8.672 -18.547 -25.031 1 94.94 194 ALA B C 1
ATOM 3944 O O . ALA B 1 194 ? 9.117 -19.641 -24.672 1 94.94 194 ALA B O 1
ATOM 3945 N N . LYS B 1 195 ? 9.32 -17.672 -25.688 1 93.25 195 LYS B N 1
ATOM 3946 C CA . LYS B 1 195 ? 10.727 -17.906 -26.016 1 93.25 195 LYS B CA 1
ATOM 3947 C C . LYS B 1 195 ? 11.555 -18.109 -24.766 1 93.25 195 LYS B C 1
ATOM 3949 O O . LYS B 1 195 ? 12.422 -19 -24.719 1 93.25 195 LYS B O 1
ATOM 3954 N N . ARG B 1 196 ? 11.281 -17.391 -23.766 1 92.38 196 ARG B N 1
ATOM 3955 C CA . ARG B 1 196 ? 12 -17.5 -22.5 1 92.38 196 ARG B CA 1
ATOM 3956 C C . ARG B 1 196 ? 11.766 -18.859 -21.859 1 92.38 196 ARG B C 1
ATOM 3958 O O . ARG B 1 196 ? 12.695 -19.469 -21.344 1 92.38 196 ARG B O 1
ATOM 3965 N N . LEU B 1 197 ? 10.57 -19.25 -21.859 1 95 197 LEU B N 1
ATOM 3966 C CA . LEU B 1 197 ? 10.211 -20.547 -21.281 1 95 197 LEU B CA 1
ATOM 3967 C C . LEU B 1 197 ? 10.93 -21.688 -22 1 95 197 LEU B C 1
ATOM 3969 O O . LEU B 1 197 ? 11.5 -22.562 -21.359 1 95 197 LEU B O 1
ATOM 3973 N N . LEU B 1 198 ? 10.922 -21.594 -23.266 1 94.12 198 LEU B N 1
ATOM 3974 C CA . LEU B 1 198 ? 11.414 -22.688 -24.109 1 94.12 198 LEU B CA 1
ATOM 3975 C C . LEU B 1 198 ? 12.93 -22.812 -24.016 1 94.12 198 LEU B C 1
ATOM 3977 O O . LEU B 1 198 ? 13.484 -23.891 -24.203 1 94.12 198 LEU B O 1
ATOM 3981 N N . HIS B 1 199 ? 13.578 -21.766 -23.656 1 93.06 199 HIS B N 1
ATOM 3982 C CA . HIS B 1 199 ? 15.039 -21.766 -23.703 1 93.06 199 HIS B CA 1
ATOM 3983 C C . HIS B 1 199 ? 15.633 -21.828 -22.297 1 93.06 199 HIS B C 1
ATOM 3985 O O . HIS B 1 199 ? 16.859 -21.891 -22.141 1 93.06 199 HIS B O 1
ATOM 3991 N N . HIS B 1 200 ? 14.852 -21.766 -21.328 1 94.56 200 HIS B N 1
ATOM 3992 C CA . HIS B 1 200 ? 15.383 -21.828 -19.969 1 94.56 200 HIS B CA 1
ATOM 3993 C C . HIS B 1 200 ? 15.82 -23.234 -19.594 1 94.56 200 HIS B C 1
ATOM 3995 O O . HIS B 1 200 ? 15.039 -24.188 -19.734 1 94.56 200 HIS B O 1
ATOM 4001 N N . PRO B 1 201 ? 16.953 -23.422 -19.047 1 94.25 201 PRO B N 1
ATOM 4002 C CA . PRO B 1 201 ? 17.484 -24.766 -18.828 1 94.25 201 PRO B CA 1
ATOM 4003 C C . PRO B 1 201 ? 16.75 -25.516 -17.719 1 94.25 201 PRO B C 1
ATOM 4005 O O . PRO B 1 201 ? 16.734 -26.75 -17.719 1 94.25 201 PRO B O 1
ATOM 4008 N N . LYS B 1 202 ? 16.141 -24.812 -16.797 1 96.56 202 LYS B N 1
ATOM 4009 C CA . LYS B 1 202 ? 15.477 -25.469 -15.664 1 96.56 202 LYS B CA 1
ATOM 4010 C C . LYS B 1 202 ? 13.992 -25.688 -15.945 1 96.56 202 LYS B C 1
ATOM 4012 O O . LYS B 1 202 ? 13.273 -26.219 -15.094 1 96.56 202 LYS B O 1
ATOM 4017 N N . ILE B 1 203 ? 13.508 -25.281 -17.078 1 97.88 203 ILE B N 1
ATOM 4018 C CA . ILE B 1 203 ? 12.07 -25.375 -17.344 1 97.88 203 ILE B CA 1
ATOM 4019 C C . ILE B 1 203 ? 11.805 -26.422 -18.422 1 97.88 203 ILE B C 1
ATOM 4021 O O . ILE B 1 203 ? 12.484 -26.453 -19.453 1 97.88 203 ILE B O 1
ATOM 4025 N N . GLU B 1 204 ? 10.992 -27.281 -18.172 1 98.56 204 GLU B N 1
ATOM 4026 C CA . GLU B 1 204 ? 10.484 -28.25 -19.141 1 98.56 204 GLU B CA 1
ATOM 4027 C C . GLU B 1 204 ? 8.977 -28.094 -19.344 1 98.56 204 GLU B C 1
ATOM 4029 O O . GLU B 1 204 ? 8.203 -28.172 -18.375 1 98.56 204 GLU B O 1
ATOM 4034 N N . ILE B 1 205 ? 8.57 -27.875 -20.562 1 98.69 205 ILE B N 1
ATOM 4035 C CA . ILE B 1 205 ? 7.152 -27.734 -20.875 1 98.69 205 ILE B CA 1
ATOM 4036 C C . ILE B 1 205 ? 6.562 -29.109 -21.203 1 98.69 205 ILE B C 1
ATOM 4038 O O . ILE B 1 205 ? 7.09 -29.828 -22.047 1 98.69 205 ILE B O 1
ATOM 4042 N N . LEU B 1 206 ? 5.574 -29.5 -20.484 1 98.69 206 LEU B N 1
ATOM 4043 C CA . LEU B 1 206 ? 4.793 -30.688 -20.797 1 98.69 206 LEU B CA 1
ATOM 4044 C C . LEU B 1 206 ? 3.518 -30.312 -21.547 1 98.69 206 LEU B C 1
ATOM 4046 O O . LEU B 1 206 ? 2.521 -29.938 -20.938 1 98.69 206 LEU B O 1
ATOM 4050 N N . TRP B 1 207 ? 3.545 -30.484 -22.844 1 98.44 207 TRP B N 1
ATOM 4051 C CA . TRP B 1 207 ? 2.445 -30.094 -23.719 1 98.44 207 TRP B CA 1
ATOM 4052 C C . TRP B 1 207 ? 1.283 -31.078 -23.609 1 98.44 207 TRP B C 1
ATOM 4054 O O . TRP B 1 207 ? 1.479 -32.25 -23.25 1 98.44 207 TRP B O 1
ATOM 4064 N N . ASN B 1 208 ? 0.077 -30.594 -23.922 1 98.56 208 ASN B N 1
ATOM 4065 C CA . ASN B 1 208 ? -1.128 -31.422 -23.922 1 98.56 208 ASN B CA 1
ATOM 4066 C C . ASN B 1 208 ? -1.277 -32.188 -22.609 1 98.56 208 ASN B C 1
ATOM 4068 O O . ASN B 1 208 ? -1.631 -33.375 -22.641 1 98.56 208 ASN B O 1
ATOM 4072 N N . THR B 1 209 ? -0.955 -31.594 -21.531 1 98.75 209 THR B N 1
ATOM 4073 C CA . THR B 1 209 ? -0.89 -32.281 -20.25 1 98.75 209 THR B CA 1
ATOM 4074 C C . THR B 1 209 ? -1.725 -31.578 -19.203 1 98.75 209 THR B C 1
ATOM 4076 O O . THR B 1 209 ? -1.662 -30.359 -19.078 1 98.75 209 THR B O 1
ATOM 4079 N N . VAL B 1 210 ? -2.516 -32.281 -18.484 1 98.69 210 VAL B N 1
ATOM 4080 C CA . VAL B 1 210 ? -3.328 -31.734 -17.406 1 98.69 210 VAL B CA 1
ATOM 4081 C C . VAL B 1 210 ? -3.033 -32.469 -16.109 1 98.69 210 VAL B C 1
ATOM 4083 O O . VAL B 1 210 ? -2.596 -33.625 -16.125 1 98.69 210 VAL B O 1
ATOM 4086 N N . ALA B 1 211 ? -3.135 -31.812 -14.969 1 98.75 211 ALA B N 1
ATOM 4087 C CA . ALA B 1 211 ? -3.055 -32.438 -13.656 1 98.75 211 ALA B CA 1
ATOM 4088 C C . ALA B 1 211 ? -4.348 -33.188 -13.32 1 98.75 211 ALA B C 1
ATOM 4090 O O . ALA B 1 211 ? -5.441 -32.656 -13.531 1 98.75 211 ALA B O 1
ATOM 4091 N N . LEU B 1 212 ? -4.199 -34.375 -12.758 1 98.44 212 LEU B N 1
ATOM 4092 C CA . LEU B 1 212 ? -5.371 -35.188 -12.469 1 98.44 212 LEU B CA 1
ATOM 4093 C C . LEU B 1 212 ? -5.617 -35.281 -10.969 1 98.44 212 LEU B C 1
ATOM 4095 O O . LEU B 1 212 ? -6.766 -35.344 -10.523 1 98.44 212 LEU B O 1
ATOM 4099 N N . GLU B 1 213 ? -4.586 -35.406 -10.273 1 98.38 213 GLU B N 1
ATOM 4100 C CA . GLU B 1 213 ? -4.664 -35.656 -8.844 1 98.38 213 GLU B CA 1
ATOM 4101 C C . GLU B 1 213 ? -3.379 -35.219 -8.133 1 98.38 213 GLU B C 1
ATOM 4103 O O . GLU B 1 213 ? -2.283 -35.406 -8.664 1 98.38 213 GLU B O 1
ATOM 4108 N N . SER B 1 214 ? -3.568 -34.562 -7.02 1 98.19 214 SER B N 1
ATOM 4109 C CA . SER B 1 214 ? -2.418 -34.281 -6.164 1 98.19 214 SER B CA 1
ATOM 4110 C C . SER B 1 214 ? -2.25 -35.375 -5.102 1 98.19 214 SER B C 1
ATOM 4112 O O . SER B 1 214 ? -3.215 -35.75 -4.43 1 98.19 214 SER B O 1
ATOM 4114 N N . LEU B 1 215 ? -1.074 -35.844 -5.008 1 97.81 215 LEU B N 1
ATOM 4115 C CA . LEU B 1 215 ? -0.755 -36.938 -4.09 1 97.81 215 LEU B CA 1
ATOM 4116 C C . LEU B 1 215 ? 0.334 -36.5 -3.109 1 97.81 215 LEU B C 1
ATOM 4118 O O . LEU B 1 215 ? 1.062 -35.531 -3.357 1 97.81 215 LEU B O 1
ATOM 4122 N N . GLY B 1 216 ? 0.458 -37.219 -1.917 1 96.5 216 GLY B N 1
ATOM 4123 C CA . GLY B 1 216 ? 1.461 -36.938 -0.902 1 96.5 216 GLY B CA 1
ATOM 4124 C C . GLY B 1 216 ? 1.33 -37.844 0.323 1 96.5 216 GLY B C 1
ATOM 4125 O O . GLY B 1 216 ? 0.826 -38.938 0.234 1 96.5 216 GLY B O 1
ATOM 4126 N N . ASP B 1 217 ? 1.932 -37.406 1.44 1 94.38 217 ASP B N 1
ATOM 4127 C CA . ASP B 1 217 ? 1.916 -38.188 2.676 1 94.38 217 ASP B CA 1
ATOM 4128 C C . ASP B 1 217 ? 0.852 -37.656 3.639 1 94.38 217 ASP B C 1
ATOM 4130 O O . ASP B 1 217 ? 1.046 -37.688 4.855 1 94.38 217 ASP B O 1
ATOM 4134 N N . ASN B 1 218 ? -0.172 -37.094 3.166 1 90.94 218 ASN B N 1
ATOM 4135 C CA . ASN B 1 218 ? -1.278 -36.531 3.914 1 90.94 218 ASN B CA 1
ATOM 4136 C C . ASN B 1 218 ? -0.842 -35.25 4.664 1 90.94 218 ASN B C 1
ATOM 4138 O O . ASN B 1 218 ? -1.653 -34.625 5.34 1 90.94 218 ASN B O 1
ATOM 4142 N N . ASN B 1 219 ? 0.413 -34.969 4.594 1 92.19 219 ASN B N 1
ATOM 4143 C CA . ASN B 1 219 ? 0.923 -33.719 5.164 1 92.19 219 ASN B CA 1
ATOM 4144 C C . ASN B 1 219 ? 1.43 -32.781 4.078 1 92.19 219 ASN B C 1
ATOM 4146 O O . ASN B 1 219 ? 0.967 -31.641 3.975 1 92.19 219 ASN B O 1
ATOM 4150 N N . LEU B 1 220 ? 2.352 -33.281 3.268 1 96.69 220 LEU B N 1
ATOM 4151 C CA . LEU B 1 220 ? 2.896 -32.469 2.17 1 96.69 220 LEU B CA 1
ATOM 4152 C C . LEU B 1 220 ? 2.717 -33.219 0.839 1 96.69 220 LEU B C 1
ATOM 4154 O O . LEU B 1 220 ? 2.832 -34.438 0.774 1 96.69 220 LEU B O 1
ATOM 4158 N N . MET B 1 221 ? 2.459 -32.406 -0.171 1 97.81 221 MET B N 1
ATOM 4159 C CA . MET B 1 221 ? 2.395 -32.938 -1.527 1 97.81 221 MET B CA 1
ATOM 4160 C C . MET B 1 221 ? 3.775 -33.375 -2.002 1 97.81 221 MET B C 1
ATOM 4162 O O . MET B 1 221 ? 4.773 -32.719 -1.723 1 97.81 221 MET B O 1
ATOM 4166 N N . ASN B 1 222 ? 3.822 -34.531 -2.697 1 98 222 ASN B N 1
ATOM 4167 C CA . ASN B 1 222 ? 5.117 -34.938 -3.234 1 98 222 ASN B CA 1
ATOM 4168 C C . ASN B 1 222 ? 4.98 -35.531 -4.625 1 98 222 ASN B C 1
ATOM 4170 O O . ASN B 1 222 ? 5.957 -36.031 -5.188 1 98 222 ASN B O 1
ATOM 4174 N N . CYS B 1 223 ? 3.783 -35.5 -5.133 1 98.38 223 CYS B N 1
ATOM 4175 C CA . CYS B 1 223 ? 3.541 -36.094 -6.441 1 98.38 223 CYS B CA 1
ATOM 4176 C C . CYS B 1 223 ? 2.266 -35.531 -7.066 1 98.38 223 CYS B C 1
ATOM 4178 O O . CYS B 1 223 ? 1.337 -35.156 -6.352 1 98.38 223 CYS B O 1
ATOM 4180 N N . VAL B 1 224 ? 2.248 -35.406 -8.359 1 98.75 224 VAL B N 1
ATOM 4181 C CA . VAL B 1 224 ? 1.046 -35.062 -9.109 1 98.75 224 VAL B CA 1
ATOM 4182 C C . VAL B 1 224 ? 0.794 -36.094 -10.211 1 98.75 224 VAL B C 1
ATOM 4184 O O . VAL B 1 224 ? 1.697 -36.406 -10.992 1 98.75 224 VAL B O 1
ATOM 4187 N N . LYS B 1 225 ? -0.381 -36.656 -10.18 1 98.81 225 LYS B N 1
ATOM 4188 C CA . LYS B 1 225 ? -0.789 -37.469 -11.328 1 98.81 225 LYS B CA 1
ATOM 4189 C C . LYS B 1 225 ? -1.178 -36.594 -12.508 1 98.81 225 LYS B C 1
ATOM 4191 O O . LYS B 1 225 ? -1.982 -35.688 -12.367 1 98.81 225 LYS B O 1
ATOM 4196 N N . ILE B 1 226 ? -0.578 -36.875 -13.656 1 98.81 226 ILE B N 1
ATOM 4197 C CA . ILE B 1 226 ? -0.838 -36.062 -14.828 1 98.81 226 ILE B CA 1
ATOM 4198 C C . ILE B 1 226 ? -1.338 -36.938 -15.977 1 98.81 226 ILE B C 1
ATOM 4200 O O . ILE B 1 226 ? -1.141 -38.156 -15.969 1 98.81 226 ILE B O 1
ATOM 4204 N N . LYS B 1 227 ? -2.018 -36.312 -16.891 1 98.75 227 LYS B N 1
ATOM 4205 C CA . LYS B 1 227 ? -2.553 -37 -18.062 1 98.75 227 LYS B CA 1
ATOM 4206 C C . LYS B 1 227 ? -2.275 -36.188 -19.328 1 98.75 227 LYS B C 1
ATOM 4208 O O . LYS B 1 227 ? -2.521 -35 -19.391 1 98.75 227 LYS B O 1
ATOM 4213 N N . ASN B 1 228 ? -1.722 -36.844 -20.281 1 98.5 228 ASN B N 1
ATOM 4214 C CA . ASN B 1 228 ? -1.678 -36.281 -21.625 1 98.5 228 ASN B CA 1
ATOM 4215 C C . ASN B 1 228 ? -3.027 -36.406 -22.328 1 98.5 228 ASN B C 1
ATOM 4217 O O . ASN B 1 228 ? -3.516 -37.5 -22.562 1 98.5 228 ASN B O 1
ATOM 4221 N N . VAL B 1 229 ? -3.574 -35.344 -22.703 1 97.81 229 VAL B N 1
ATOM 4222 C CA . VAL B 1 229 ? -4.957 -35.344 -23.172 1 97.81 229 VAL B CA 1
ATOM 4223 C C . VAL B 1 229 ? -5.016 -35.812 -24.625 1 97.81 229 VAL B C 1
ATOM 4225 O O . VAL B 1 229 ? -6.09 -36.156 -25.125 1 97.81 229 VAL B O 1
ATOM 4228 N N . LYS B 1 230 ? -3.914 -35.906 -25.328 1 97.62 230 LYS B N 1
ATOM 4229 C CA . LYS B 1 230 ? -3.865 -36.406 -26.703 1 97.62 230 LYS B CA 1
ATOM 4230 C C . LYS B 1 230 ? -3.66 -37.938 -26.688 1 97.62 230 LYS B C 1
ATOM 4232 O O . LYS B 1 230 ? -4.398 -38.656 -27.359 1 97.62 230 LYS B O 1
ATOM 4237 N N . THR B 1 231 ? -2.725 -38.406 -25.953 1 97.69 231 THR B N 1
ATOM 4238 C CA . THR B 1 231 ? -2.389 -39.812 -25.922 1 97.69 231 THR B CA 1
ATOM 4239 C C . THR B 1 231 ? -3.189 -40.562 -24.859 1 97.69 231 THR B C 1
ATOM 4241 O O . THR B 1 231 ? -3.258 -41.781 -24.859 1 97.69 231 THR B O 1
ATOM 4244 N N . GLN B 1 232 ? -3.686 -39.875 -23.906 1 97.81 232 GLN B N 1
ATOM 4245 C CA . GLN B 1 232 ? -4.484 -40.375 -22.812 1 97.81 232 GLN B CA 1
ATOM 4246 C C . GLN B 1 232 ? -3.609 -41.125 -21.797 1 97.81 232 GLN B C 1
ATOM 4248 O O . GLN B 1 232 ? -4.121 -41.781 -20.875 1 97.81 232 GLN B O 1
ATOM 4253 N N . GLU B 1 233 ? -2.389 -41 -21.953 1 98.12 233 GLU B N 1
ATOM 4254 C CA . GLU B 1 233 ? -1.452 -41.625 -21.031 1 98.12 233 GLU B CA 1
ATOM 4255 C C . GLU B 1 233 ? -1.452 -40.906 -19.672 1 98.12 233 GLU B C 1
ATOM 4257 O O . GLU B 1 233 ? -1.45 -39.688 -19.609 1 98.12 233 GLU B O 1
ATOM 4262 N N . VAL B 1 234 ? -1.592 -41.688 -18.656 1 98.5 234 VAL B N 1
ATOM 4263 C CA . VAL B 1 234 ? -1.552 -41.188 -17.281 1 98.5 234 VAL B CA 1
ATOM 4264 C C . VAL B 1 234 ? -0.225 -41.594 -16.625 1 98.5 234 VAL B C 1
ATOM 4266 O O . VAL B 1 234 ? 0.259 -42.688 -16.797 1 98.5 234 VAL B O 1
ATOM 4269 N N . SER B 1 235 ? 0.457 -40.688 -15.984 1 98.44 235 SER B N 1
ATOM 4270 C CA . SER B 1 235 ? 1.713 -40.938 -15.281 1 98.44 235 SER B CA 1
ATOM 4271 C C . SER B 1 235 ? 1.819 -40.094 -14.016 1 98.44 235 SER B C 1
ATOM 4273 O O . SER B 1 235 ? 0.958 -39.25 -13.742 1 98.44 235 SER B O 1
ATOM 4275 N N . GLU B 1 236 ? 2.748 -40.406 -13.227 1 98.5 236 GLU B N 1
ATOM 4276 C CA . GLU B 1 236 ? 3.016 -39.656 -12.008 1 98.5 236 GLU B CA 1
ATOM 4277 C C . GLU B 1 236 ? 4.223 -38.75 -12.18 1 98.5 236 GLU B C 1
ATOM 4279 O O . GLU B 1 236 ? 5.227 -39.125 -12.773 1 98.5 236 GLU B O 1
ATOM 4284 N N . LEU B 1 237 ? 4.086 -37.562 -11.867 1 98.56 237 LEU B N 1
ATOM 4285 C CA . LEU B 1 237 ? 5.16 -36.562 -11.859 1 98.56 237 LEU B CA 1
ATOM 4286 C C . LEU B 1 237 ? 5.629 -36.281 -10.438 1 98.56 237 LEU B C 1
ATOM 4288 O O . LEU B 1 237 ? 4.863 -35.781 -9.609 1 98.56 237 LEU B O 1
ATOM 4292 N N . GLN B 1 238 ? 6.895 -36.656 -10.141 1 98.31 238 GLN B N 1
ATOM 4293 C CA . GLN B 1 238 ? 7.445 -36.438 -8.805 1 98.31 238 GLN B CA 1
ATOM 4294 C C . GLN B 1 238 ? 7.879 -35 -8.594 1 98.31 238 GLN B C 1
ATOM 4296 O O . GLN B 1 238 ? 9 -34.625 -8.945 1 98.31 238 GLN B O 1
ATOM 4301 N N . VAL B 1 239 ? 6.996 -34.219 -7.953 1 98.5 239 VAL B N 1
ATOM 4302 C CA . VAL B 1 239 ? 7.254 -32.812 -7.652 1 98.5 239 VAL B CA 1
ATOM 4303 C C . VAL B 1 239 ? 6.777 -32.5 -6.238 1 98.5 239 VAL B C 1
ATOM 4305 O O . VAL B 1 239 ? 5.801 -33.062 -5.762 1 98.5 239 VAL B O 1
ATOM 4308 N N . ASN B 1 240 ? 7.434 -31.562 -5.57 1 97.56 240 ASN B N 1
ATOM 4309 C CA . ASN B 1 240 ? 7.129 -31.203 -4.191 1 97.56 240 ASN B CA 1
ATOM 4310 C C . ASN B 1 240 ? 6.227 -29.969 -4.125 1 97.56 240 ASN B C 1
ATOM 4312 O O . ASN B 1 240 ? 5.883 -29.5 -3.037 1 97.56 240 ASN B O 1
ATOM 4316 N N . GLY B 1 241 ? 5.82 -29.438 -5.203 1 98.12 241 GLY B N 1
ATOM 4317 C CA . GLY B 1 241 ? 4.957 -28.266 -5.289 1 98.12 241 GLY B CA 1
ATOM 4318 C C . GLY B 1 241 ? 4.203 -28.188 -6.602 1 98.12 241 GLY B C 1
ATOM 4319 O O . GLY B 1 241 ? 4.723 -28.562 -7.648 1 98.12 241 GLY B O 1
ATOM 4320 N N . LEU B 1 242 ? 2.984 -27.812 -6.543 1 98.75 242 LEU B N 1
ATOM 4321 C CA . LEU B 1 242 ? 2.113 -27.531 -7.684 1 98.75 242 LEU B CA 1
ATOM 4322 C C . LEU B 1 242 ? 1.557 -26.109 -7.609 1 98.75 242 LEU B C 1
ATOM 4324 O O . LEU B 1 242 ? 0.739 -25.812 -6.738 1 98.75 242 LEU B O 1
ATOM 4328 N N . PHE B 1 243 ? 2.016 -25.219 -8.5 1 98.44 243 PHE B N 1
ATOM 4329 C CA . PHE B 1 243 ? 1.617 -23.812 -8.508 1 98.44 243 PHE B CA 1
ATOM 4330 C C . PHE B 1 243 ? 0.562 -23.562 -9.578 1 98.44 243 PHE B C 1
ATOM 4332 O O . PHE B 1 243 ? 0.761 -23.891 -10.75 1 98.44 243 PHE B O 1
ATOM 4339 N N . TYR B 1 244 ? -0.561 -23.016 -9.133 1 97.81 244 TYR B N 1
ATOM 4340 C CA . TYR B 1 244 ? -1.655 -22.672 -10.039 1 97.81 244 TYR B CA 1
ATOM 4341 C C . TYR B 1 244 ? -1.434 -21.297 -10.672 1 97.81 244 TYR B C 1
ATOM 4343 O O . TYR B 1 244 ? -1.447 -20.281 -9.977 1 97.81 244 TYR B O 1
ATOM 4351 N N . ALA B 1 245 ? -1.152 -21.25 -11.938 1 97.69 245 ALA B N 1
ATOM 4352 C CA . ALA B 1 245 ? -1.037 -20.016 -12.695 1 97.69 245 ALA B CA 1
ATOM 4353 C C . ALA B 1 245 ? -2.07 -19.953 -13.82 1 97.69 245 ALA B C 1
ATOM 4355 O O . ALA B 1 245 ? -1.732 -19.656 -14.969 1 97.69 245 ALA B O 1
ATOM 4356 N N . ILE B 1 246 ? -3.266 -20.234 -13.461 1 96.44 246 ILE B N 1
ATOM 4357 C CA . ILE B 1 246 ? -4.32 -20.359 -14.461 1 96.44 246 ILE B CA 1
ATOM 4358 C C . ILE B 1 246 ? -5.289 -19.188 -14.344 1 96.44 246 ILE B C 1
ATOM 4360 O O . ILE B 1 246 ? -6.422 -19.266 -14.82 1 96.44 246 ILE B O 1
ATOM 4364 N N . GLY B 1 247 ? -4.816 -18.156 -13.672 1 94.31 247 GLY B N 1
ATOM 4365 C CA . GLY B 1 247 ? -5.57 -16.906 -13.641 1 94.31 247 GLY B CA 1
ATOM 4366 C C . GLY B 1 247 ? -6.309 -16.688 -12.328 1 94.31 247 GLY B C 1
ATOM 4367 O O . GLY B 1 247 ? -6.312 -17.562 -11.461 1 94.31 247 GLY B O 1
ATOM 4368 N N . HIS B 1 248 ? -6.812 -15.469 -12.156 1 95.88 248 HIS B N 1
ATOM 4369 C CA . HIS B 1 248 ? -7.625 -15.039 -11.023 1 95.88 248 HIS B CA 1
ATOM 4370 C C . HIS B 1 248 ? -8.977 -14.508 -11.484 1 95.88 248 HIS B C 1
ATOM 4372 O O . HIS B 1 248 ? -9.109 -14.047 -12.617 1 95.88 248 HIS B O 1
ATOM 4378 N N . GLU B 1 249 ? -9.938 -14.688 -10.633 1 95.56 249 GLU B N 1
ATOM 4379 C CA . GLU B 1 249 ? -11.266 -14.141 -10.883 1 95.56 249 GLU B CA 1
ATOM 4380 C C . GLU B 1 249 ? -11.617 -13.062 -9.867 1 95.56 249 GLU B C 1
ATOM 4382 O O . GLU B 1 249 ? -11.711 -13.336 -8.664 1 95.56 249 GLU B O 1
ATOM 4387 N N . PRO B 1 250 ? -11.727 -11.781 -10.367 1 97.38 250 PRO B N 1
ATOM 4388 C CA . PRO B 1 250 ? -12.156 -10.75 -9.422 1 97.38 250 PRO B CA 1
ATOM 4389 C C . PRO B 1 250 ? -13.594 -10.953 -8.938 1 97.38 250 PRO B C 1
ATOM 4391 O O . PRO B 1 250 ? -14.453 -11.367 -9.719 1 97.38 250 PRO B O 1
ATOM 4394 N N . ALA B 1 251 ? -13.836 -10.719 -7.652 1 96.56 251 ALA B N 1
ATOM 4395 C CA . ALA B 1 251 ? -15.164 -10.852 -7.07 1 96.56 251 ALA B CA 1
ATOM 4396 C C . ALA B 1 251 ? -16.016 -9.609 -7.348 1 96.56 251 ALA B C 1
ATOM 4398 O O . ALA B 1 251 ? -16.375 -8.883 -6.422 1 96.56 251 ALA B O 1
ATOM 4399 N N . THR B 1 252 ? -16.438 -9.453 -8.625 1 97.81 252 THR B N 1
ATOM 4400 C CA . THR B 1 252 ? -17.109 -8.227 -9.039 1 97.81 252 THR B CA 1
ATOM 4401 C C . THR B 1 252 ? -18.547 -8.516 -9.469 1 97.81 252 THR B C 1
ATOM 4403 O O . THR B 1 252 ? -19.234 -7.641 -10.016 1 97.81 252 THR B O 1
ATOM 4406 N N . THR B 1 253 ? -19.078 -9.727 -9.219 1 96.38 253 THR B N 1
ATOM 4407 C CA . THR B 1 253 ? -20.422 -10.102 -9.656 1 96.38 253 THR B CA 1
ATOM 4408 C C . THR B 1 253 ? -21.453 -9.117 -9.133 1 96.38 253 THR B C 1
ATOM 4410 O O . THR B 1 253 ? -22.422 -8.789 -9.828 1 96.38 253 THR B O 1
ATOM 4413 N N . LEU B 1 254 ? -21.266 -8.609 -7.949 1 97.06 254 LEU B N 1
ATOM 4414 C CA . LEU B 1 254 ? -22.203 -7.719 -7.258 1 97.06 254 LEU B CA 1
ATOM 4415 C C . LEU B 1 254 ? -22.422 -6.438 -8.055 1 97.06 254 LEU B C 1
ATOM 4417 O O . LEU B 1 254 ? -23.5 -5.848 -8 1 97.06 254 LEU B O 1
ATOM 4421 N N . VAL B 1 255 ? -21.438 -6.047 -8.867 1 98.38 255 VAL B N 1
ATOM 4422 C CA . VAL B 1 255 ? -21.516 -4.715 -9.461 1 98.38 255 VAL B CA 1
ATOM 4423 C C . VAL B 1 255 ? -21.312 -4.809 -10.977 1 98.38 255 VAL B C 1
ATOM 4425 O O . VAL B 1 255 ? -21.203 -3.787 -11.656 1 98.38 255 VAL B O 1
ATOM 4428 N N . ARG B 1 256 ? -21.219 -6.027 -11.461 1 96.31 256 ARG B N 1
ATOM 4429 C CA . ARG B 1 256 ? -21.031 -6.23 -12.891 1 96.31 256 ARG B CA 1
ATOM 4430 C C . ARG B 1 256 ? -22.141 -5.535 -13.688 1 96.31 256 ARG B C 1
ATOM 4432 O O . ARG B 1 256 ? -23.312 -5.637 -13.344 1 96.31 256 ARG B O 1
ATOM 4439 N N . GLY B 1 257 ? -21.703 -4.809 -14.766 1 97.19 257 GLY B N 1
ATOM 4440 C CA . GLY B 1 257 ? -22.672 -4.121 -15.609 1 97.19 257 GLY B CA 1
ATOM 4441 C C . GLY B 1 257 ? -23.016 -2.732 -15.102 1 97.19 257 GLY B C 1
ATOM 4442 O O . GLY B 1 257 ? -23.625 -1.937 -15.828 1 97.19 257 GLY B O 1
ATOM 4443 N N . GLN B 1 258 ? -22.703 -2.389 -13.883 1 98.62 258 GLN B N 1
ATOM 4444 C CA . GLN B 1 258 ? -23.031 -1.086 -13.312 1 98.62 258 GLN B CA 1
ATOM 4445 C C . GLN B 1 258 ? -21.812 -0.156 -13.336 1 98.62 258 GLN B C 1
ATOM 4447 O O . GLN B 1 258 ? -21.953 1.042 -13.594 1 98.62 258 GLN B O 1
ATOM 4452 N N . VAL B 1 259 ? -20.672 -0.705 -13.102 1 98.81 259 VAL B N 1
ATOM 4453 C CA . VAL B 1 259 ? -19.422 0.039 -13.047 1 98.81 259 VAL B CA 1
ATOM 4454 C C . VAL B 1 259 ? -18.484 -0.446 -14.156 1 98.81 259 VAL B C 1
ATOM 4456 O O . VAL B 1 259 ? -18.594 -1.585 -14.609 1 98.81 259 VAL B O 1
ATOM 4459 N N . GLU B 1 260 ? -17.578 0.425 -14.648 1 98.69 260 GLU B N 1
ATOM 4460 C CA . GLU B 1 260 ? -16.656 0.048 -15.719 1 98.69 260 GLU B CA 1
ATOM 4461 C C . GLU B 1 260 ? -15.672 -1.023 -15.25 1 98.69 260 GLU B C 1
ATOM 4463 O O . GLU B 1 260 ? -15 -0.856 -14.227 1 98.69 260 GLU B O 1
ATOM 4468 N N . CYS B 1 261 ? -15.586 -2.115 -15.93 1 98.5 261 CYS B N 1
ATOM 4469 C CA . CYS B 1 261 ? -14.656 -3.211 -15.711 1 98.5 261 CYS B CA 1
ATOM 4470 C C . CYS B 1 261 ? -13.844 -3.5 -16.969 1 98.5 261 CYS B C 1
ATOM 4472 O O . CYS B 1 261 ? -14.25 -3.137 -18.078 1 98.5 261 CYS B O 1
ATOM 4474 N N . ASP B 1 262 ? -12.656 -4.02 -16.781 1 97.5 262 ASP B N 1
ATOM 4475 C CA . ASP B 1 262 ? -11.898 -4.441 -17.953 1 97.5 262 ASP B CA 1
ATOM 4476 C C . ASP B 1 262 ? -12.391 -5.789 -18.469 1 97.5 262 ASP B C 1
ATOM 4478 O O . ASP B 1 262 ? -13.406 -6.309 -18 1 97.5 262 ASP B O 1
ATOM 4482 N N . LYS B 1 263 ? -11.75 -6.332 -19.484 1 95.5 263 LYS B N 1
ATOM 4483 C CA . LYS B 1 263 ? -12.211 -7.527 -20.172 1 95.5 263 LYS B CA 1
ATOM 4484 C C . LYS B 1 263 ? -12.203 -8.742 -19.25 1 95.5 263 LYS B C 1
ATOM 4486 O O . LYS B 1 263 ? -12.969 -9.688 -19.453 1 95.5 263 LYS B O 1
ATOM 4491 N N .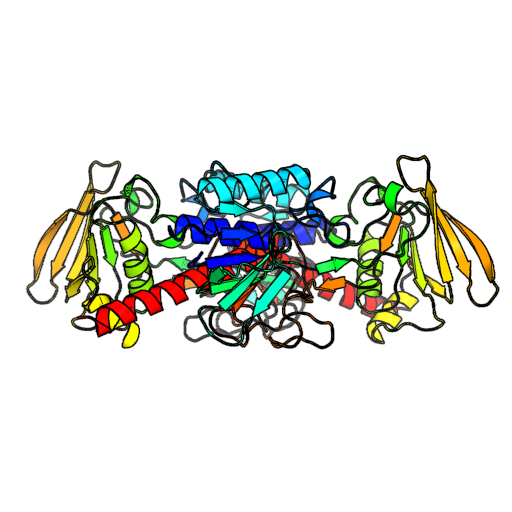 ASP B 1 264 ? -11.383 -8.656 -18.188 1 95.38 264 ASP B N 1
ATOM 4492 C CA . ASP B 1 264 ? -11.266 -9.789 -17.281 1 95.38 264 ASP B CA 1
ATOM 4493 C C . ASP B 1 264 ? -12.18 -9.617 -16.062 1 95.38 264 ASP B C 1
ATOM 4495 O O . ASP B 1 264 ? -12.234 -10.484 -15.195 1 95.38 264 ASP B O 1
ATOM 4499 N N . GLY B 1 265 ? -12.859 -8.516 -15.977 1 97.75 265 GLY B N 1
ATOM 4500 C CA . GLY B 1 265 ? -13.844 -8.312 -14.93 1 97.75 265 GLY B CA 1
ATOM 4501 C C . GLY B 1 265 ? -13.336 -7.461 -13.781 1 97.75 265 GLY B C 1
ATOM 4502 O O . GLY B 1 265 ? -14.07 -7.203 -12.82 1 97.75 265 GLY B O 1
ATOM 4503 N N . TYR B 1 266 ? -12.125 -7.02 -13.82 1 98.56 266 TYR B N 1
ATOM 4504 C CA . TYR B 1 266 ? -11.594 -6.141 -12.789 1 98.56 266 TYR B CA 1
ATOM 4505 C C . TYR B 1 266 ? -12.18 -4.738 -12.906 1 98.56 266 TYR B C 1
ATOM 4507 O O . TYR B 1 266 ? -12.344 -4.223 -14.016 1 98.56 266 TYR B O 1
ATOM 4515 N N . ILE B 1 267 ? -12.43 -4.141 -11.781 1 98.81 267 ILE B N 1
ATOM 4516 C CA . ILE B 1 267 ? -12.953 -2.781 -11.797 1 98.81 267 ILE B CA 1
ATOM 4517 C C . ILE B 1 267 ? -11.867 -1.813 -12.266 1 98.81 267 ILE B C 1
ATOM 4519 O O . ILE B 1 267 ? -10.719 -1.899 -11.82 1 98.81 267 ILE B O 1
ATOM 4523 N N . ILE B 1 268 ? -12.242 -0.944 -13.188 1 98.56 268 ILE B N 1
ATOM 4524 C CA . ILE B 1 268 ? -11.312 0.072 -13.672 1 98.56 268 ILE B CA 1
ATOM 4525 C C . ILE B 1 268 ? -11.312 1.265 -12.719 1 98.56 268 ILE B C 1
ATOM 4527 O O . ILE B 1 268 ? -12.359 1.847 -12.438 1 98.56 268 ILE B O 1
ATOM 4531 N N . THR B 1 269 ? -10.156 1.613 -12.148 1 98.25 269 THR B N 1
ATOM 4532 C CA . THR B 1 269 ? -10.016 2.793 -11.305 1 98.25 269 THR B CA 1
ATOM 4533 C C . THR B 1 269 ? -9.117 3.832 -11.969 1 98.25 269 THR B C 1
ATOM 4535 O O . THR B 1 269 ? -8.406 3.521 -12.93 1 98.25 269 THR B O 1
ATOM 4538 N N . LYS B 1 270 ? -9.172 5.039 -11.484 1 96.44 270 LYS B N 1
ATOM 4539 C CA . LYS B 1 270 ? -8.516 6.16 -12.148 1 96.44 270 LYS B CA 1
ATOM 4540 C C . LYS B 1 270 ? -7.113 6.387 -11.586 1 96.44 270 LYS B C 1
ATOM 4542 O O . LYS B 1 270 ? -6.949 6.586 -10.375 1 96.44 270 LYS B O 1
ATOM 4547 N N . ASN B 1 271 ? -6.051 6.406 -12.398 1 92 271 ASN B N 1
ATOM 4548 C CA . ASN B 1 271 ? -4.691 6.871 -12.141 1 92 271 ASN B CA 1
ATOM 4549 C C . ASN B 1 271 ? -4.098 6.195 -10.906 1 92 271 ASN B C 1
ATOM 4551 O O . ASN B 1 271 ? -3.469 6.852 -10.078 1 92 271 ASN B O 1
ATOM 4555 N N . GLY B 1 272 ? -4.375 4.973 -10.719 1 94 272 GLY B N 1
ATOM 4556 C CA . GLY B 1 272 ? -3.775 4.227 -9.625 1 94 272 GLY B CA 1
ATOM 4557 C C . GLY B 1 272 ? -4.438 4.492 -8.281 1 94 272 GLY B C 1
ATOM 4558 O O . GLY B 1 272 ? -3.988 3.984 -7.254 1 94 272 GLY B O 1
ATOM 4559 N N . GLY B 1 273 ? -5.465 5.34 -8.297 1 97.25 273 GLY B N 1
ATOM 4560 C CA . GLY B 1 273 ? -6.242 5.59 -7.098 1 97.25 273 GLY B CA 1
ATOM 4561 C C . GLY B 1 273 ? -7.449 4.68 -6.969 1 97.25 273 GLY B C 1
ATOM 4562 O O . GLY B 1 273 ? -7.605 3.736 -7.742 1 97.25 273 GLY B O 1
ATOM 4563 N N . PRO B 1 274 ? -8.258 4.934 -5.945 1 98.69 274 PRO B N 1
ATOM 4564 C CA . PRO B 1 274 ? -9.414 4.07 -5.684 1 98.69 274 PRO B CA 1
ATOM 4565 C C . PRO B 1 274 ? -10.672 4.531 -6.414 1 98.69 274 PRO B C 1
ATOM 4567 O O . PRO B 1 274 ? -11.703 3.846 -6.375 1 98.69 274 PRO B O 1
ATOM 4570 N N . GLU B 1 275 ? -10.656 5.664 -7.133 1 98.69 275 GLU B N 1
ATOM 4571 C CA . GLU B 1 275 ? -11.836 6.258 -7.754 1 98.69 275 GLU B CA 1
ATOM 4572 C C . GLU B 1 275 ? -12.273 5.465 -8.984 1 98.69 275 GLU B C 1
ATOM 4574 O O . GLU B 1 275 ? -11.445 5.109 -9.82 1 98.69 275 GLU B O 1
ATOM 4579 N N . THR B 1 276 ? -13.594 5.164 -9.055 1 98.81 276 THR B N 1
ATOM 4580 C CA . THR B 1 276 ? -14.195 4.543 -10.227 1 98.81 276 THR B CA 1
ATOM 4581 C C . THR B 1 276 ? -14.906 5.582 -11.086 1 98.81 276 THR B C 1
ATOM 4583 O O . THR B 1 276 ? -14.75 6.785 -10.867 1 98.81 276 THR B O 1
ATOM 4586 N N . ASN B 1 277 ? -15.609 5.062 -12.148 1 98.62 277 ASN B N 1
ATOM 4587 C CA . ASN B 1 277 ? -16.375 5.984 -12.977 1 98.62 277 ASN B CA 1
ATOM 4588 C C . ASN B 1 277 ? -17.641 6.453 -12.273 1 98.62 277 ASN B C 1
ATOM 4590 O O . ASN B 1 277 ? -18.359 7.328 -12.773 1 98.62 277 ASN B O 1
ATOM 4594 N N . ILE B 1 278 ? -18 5.945 -11.086 1 98.81 278 ILE B N 1
ATOM 4595 C CA . ILE B 1 278 ? -19.188 6.309 -10.328 1 98.81 278 ILE B CA 1
ATOM 4596 C C . ILE B 1 278 ? -18.797 7.066 -9.062 1 98.81 278 ILE B C 1
ATOM 4598 O O . ILE B 1 278 ? -18.094 6.523 -8.211 1 98.81 278 ILE B O 1
ATOM 4602 N N . LYS B 1 279 ? -19.234 8.352 -8.953 1 98.44 279 LYS B N 1
ATOM 4603 C CA . LYS B 1 279 ? -18.938 9.156 -7.77 1 98.44 279 LYS B CA 1
ATOM 4604 C C . LYS B 1 279 ? -19.453 8.484 -6.5 1 98.44 279 LYS B C 1
ATOM 4606 O O . LYS B 1 279 ? -20.609 8.062 -6.438 1 98.44 279 LYS B O 1
ATOM 4611 N N . GLY B 1 280 ? -18.594 8.367 -5.512 1 98.69 280 GLY B N 1
ATOM 4612 C CA . GLY B 1 280 ? -19 7.797 -4.234 1 98.69 280 GLY B CA 1
ATOM 4613 C C . GLY B 1 280 ? -18.797 6.297 -4.16 1 98.69 280 GLY B C 1
ATOM 4614 O O . GLY B 1 280 ? -19.016 5.688 -3.111 1 98.69 280 GLY B O 1
ATOM 4615 N N . PHE B 1 281 ? -18.469 5.684 -5.316 1 98.94 281 PHE B N 1
ATOM 4616 C CA . PHE B 1 281 ? -18.156 4.262 -5.371 1 98.94 281 PHE B CA 1
ATOM 4617 C C . PHE B 1 281 ? -16.672 4.035 -5.641 1 98.94 281 PHE B C 1
ATOM 4619 O O . PHE B 1 281 ? -16.172 4.387 -6.711 1 98.94 281 PHE B O 1
ATOM 4626 N N . PHE B 1 282 ? -15.938 3.465 -4.609 1 98.94 282 PHE B N 1
ATOM 4627 C CA . PHE B 1 282 ? -14.5 3.236 -4.691 1 98.94 282 PHE B CA 1
ATOM 4628 C C . PHE B 1 282 ? -14.188 1.744 -4.711 1 98.94 282 PHE B C 1
ATOM 4630 O O . PHE B 1 282 ? -14.992 0.932 -4.246 1 98.94 282 PHE B O 1
ATOM 4637 N N . ALA B 1 283 ? -13.102 1.394 -5.305 1 98.94 283 ALA B N 1
ATOM 4638 C CA . ALA B 1 283 ? -12.625 0.014 -5.332 1 98.94 283 ALA B CA 1
ATOM 4639 C C . ALA B 1 283 ? -11.203 -0.082 -4.793 1 98.94 283 ALA B C 1
ATOM 4641 O O . ALA B 1 283 ? -10.367 0.781 -5.07 1 98.94 283 ALA B O 1
ATOM 4642 N N . ALA B 1 284 ? -10.922 -1.135 -4.004 1 98.88 284 ALA B N 1
ATOM 4643 C CA . ALA B 1 284 ? -9.609 -1.316 -3.387 1 98.88 284 ALA B CA 1
ATOM 4644 C C . ALA B 1 284 ? -9.25 -2.797 -3.291 1 98.88 284 ALA B C 1
ATOM 4646 O O . ALA B 1 284 ? -10.117 -3.641 -3.062 1 98.88 284 ALA B O 1
ATOM 4647 N N . GLY B 1 285 ? -7.922 -3.102 -3.4 1 98.56 285 GLY B N 1
ATOM 4648 C CA . GLY B 1 285 ? -7.43 -4.469 -3.318 1 98.56 285 GLY B CA 1
ATOM 4649 C C . GLY B 1 285 ? -7.473 -5.195 -4.648 1 98.56 285 GLY B C 1
ATOM 4650 O O . GLY B 1 285 ? -7.449 -4.57 -5.707 1 98.56 285 GLY B O 1
ATOM 4651 N N . ASP B 1 286 ? -7.566 -6.492 -4.582 1 98 286 ASP B N 1
ATOM 4652 C CA . ASP B 1 286 ? -7.41 -7.332 -5.766 1 98 286 ASP B CA 1
ATOM 4653 C C . ASP B 1 286 ? -8.617 -7.211 -6.695 1 98 286 ASP B C 1
ATOM 4655 O O . ASP B 1 286 ? -8.555 -7.621 -7.855 1 98 286 ASP B O 1
ATOM 4659 N N . VAL B 1 287 ? -9.727 -6.59 -6.211 1 98.62 287 VAL B N 1
ATOM 4660 C CA . VAL B 1 287 ? -10.914 -6.449 -7.047 1 98.62 287 VAL B CA 1
ATOM 4661 C C . VAL B 1 287 ? -10.625 -5.508 -8.211 1 98.62 287 VAL B C 1
ATOM 4663 O O . VAL B 1 287 ? -11.273 -5.582 -9.258 1 98.62 287 VAL B O 1
ATOM 4666 N N . GLN B 1 288 ? -9.656 -4.602 -8 1 98.56 288 GLN B N 1
ATOM 4667 C CA . GLN B 1 288 ? -9.281 -3.67 -9.062 1 98.56 288 GLN B CA 1
ATOM 4668 C C . GLN B 1 288 ? -7.805 -3.812 -9.422 1 98.56 288 GLN B C 1
ATOM 4670 O O . GLN B 1 288 ? -7.336 -3.219 -10.391 1 98.56 288 GLN B O 1
ATOM 4675 N N . ASP B 1 289 ? -7.008 -4.527 -8.695 1 97.69 289 ASP B N 1
ATOM 4676 C CA . ASP B 1 289 ? -5.578 -4.703 -8.938 1 97.69 289 ASP B CA 1
ATOM 4677 C C . ASP B 1 289 ? -5.293 -6.07 -9.555 1 97.69 289 ASP B C 1
ATOM 4679 O O . ASP B 1 289 ? -5.152 -7.062 -8.836 1 97.69 289 ASP B O 1
ATOM 4683 N N . LYS B 1 290 ? -5.086 -6.145 -10.805 1 95.81 290 LYS B N 1
ATOM 4684 C CA . LYS B 1 290 ? -4.832 -7.41 -11.484 1 95.81 290 LYS B CA 1
ATOM 4685 C C . LYS B 1 290 ? -3.334 -7.637 -11.68 1 95.81 290 LYS B C 1
ATOM 4687 O O . LYS B 1 290 ? -2.92 -8.672 -12.203 1 95.81 290 LYS B O 1
ATOM 4692 N N . LYS B 1 291 ? -2.523 -6.738 -11.227 1 95.06 291 LYS B N 1
ATOM 4693 C CA . LYS B 1 291 ? -1.104 -6.785 -11.562 1 95.06 291 LYS B CA 1
ATOM 4694 C C . LYS B 1 291 ? -0.263 -7.211 -10.367 1 95.06 291 LYS B C 1
ATOM 4696 O O . LYS B 1 291 ? 0.615 -8.07 -10.492 1 95.06 291 LYS B O 1
ATOM 4701 N N . TRP B 1 292 ? -0.46 -6.648 -9.211 1 97.12 292 TRP B N 1
ATOM 4702 C CA . TRP B 1 292 ? 0.432 -6.844 -8.07 1 97.12 292 TRP B CA 1
ATOM 4703 C C . TRP B 1 292 ? -0.132 -7.883 -7.109 1 97.12 292 TRP B C 1
ATOM 4705 O O . TRP B 1 292 ? 0.504 -8.906 -6.852 1 97.12 292 TRP B O 1
ATOM 4715 N N . ARG B 1 293 ? -1.304 -7.699 -6.617 1 96.81 293 ARG B N 1
ATOM 4716 C CA . ARG B 1 293 ? -2.09 -8.648 -5.844 1 96.81 293 ARG B CA 1
ATOM 4717 C C . ARG B 1 293 ? -1.303 -9.156 -4.637 1 96.81 293 ARG B C 1
ATOM 4719 O O . ARG B 1 293 ? -1.188 -10.367 -4.426 1 96.81 293 ARG B O 1
ATOM 4726 N N . GLN B 1 294 ? -0.665 -8.242 -3.895 1 97.81 294 GLN B N 1
ATOM 4727 C CA . GLN B 1 294 ? 0.004 -8.562 -2.637 1 97.81 294 GLN B CA 1
ATOM 4728 C C . GLN B 1 294 ? -0.75 -7.973 -1.448 1 97.81 294 GLN B C 1
ATOM 4730 O O . GLN B 1 294 ? -1.485 -6.992 -1.596 1 97.81 294 GLN B O 1
ATOM 4735 N N . ALA B 1 295 ? -0.568 -8.562 -0.281 1 98.31 295 ALA B N 1
ATOM 4736 C CA . ALA B 1 295 ? -1.267 -8.102 0.917 1 98.31 295 ALA B CA 1
ATOM 4737 C C . ALA B 1 295 ? -0.975 -6.629 1.189 1 98.31 295 ALA B C 1
ATOM 4739 O O . ALA B 1 295 ? -1.885 -5.855 1.493 1 98.31 295 ALA B O 1
ATOM 4740 N N . VAL B 1 296 ? 0.267 -6.195 1.005 1 98.88 296 VAL B N 1
ATOM 4741 C CA . VAL B 1 296 ? 0.671 -4.84 1.357 1 98.88 296 VAL B CA 1
ATOM 4742 C C . VAL B 1 296 ? 0.149 -3.857 0.312 1 98.88 296 VAL B C 1
ATOM 4744 O O . VAL B 1 296 ? -0.206 -2.723 0.64 1 98.88 296 VAL B O 1
ATOM 4747 N N . THR B 1 297 ? 0.145 -4.25 -1.008 1 98.75 297 THR B N 1
ATOM 4748 C CA . THR B 1 297 ? -0.435 -3.365 -2.012 1 98.75 297 THR B CA 1
ATOM 4749 C C . THR B 1 297 ? -1.943 -3.24 -1.816 1 98.75 297 THR B C 1
ATOM 4751 O O . THR B 1 297 ? -2.512 -2.164 -2.008 1 98.75 297 THR B O 1
ATOM 4754 N N . SER B 1 298 ? -2.607 -4.328 -1.406 1 98.75 298 SER B N 1
ATOM 4755 C CA . SER B 1 298 ? -4.027 -4.285 -1.08 1 98.75 298 SER B CA 1
ATOM 4756 C C . SER B 1 298 ? -4.301 -3.354 0.094 1 98.75 298 SER B C 1
ATOM 4758 O O . SER B 1 298 ? -5.219 -2.531 0.041 1 98.75 298 SER B O 1
ATOM 4760 N N . ALA B 1 299 ? -3.496 -3.494 1.134 1 98.94 299 ALA B N 1
ATOM 4761 C CA . ALA B 1 299 ? -3.65 -2.615 2.289 1 98.94 299 ALA B CA 1
ATOM 4762 C C . ALA B 1 299 ? -3.449 -1.153 1.898 1 98.94 299 ALA B C 1
ATOM 4764 O O . ALA B 1 299 ? -4.215 -0.281 2.314 1 98.94 299 ALA B O 1
ATOM 4765 N N . GLY B 1 300 ? -2.416 -0.918 1.083 1 98.88 300 GLY B N 1
ATOM 4766 C CA . GLY B 1 300 ? -2.184 0.43 0.591 1 98.88 300 GLY B CA 1
ATOM 4767 C C . GLY B 1 300 ? -3.369 1.002 -0.165 1 98.88 300 GLY B C 1
ATOM 4768 O O . GLY B 1 300 ? -3.756 2.152 0.055 1 98.88 300 GLY B O 1
ATOM 4769 N N . SER B 1 301 ? -3.949 0.21 -1.054 1 98.81 301 SER B N 1
ATOM 4770 C CA . SER B 1 301 ? -5.109 0.671 -1.811 1 98.81 301 SER B CA 1
ATOM 4771 C C . SER B 1 301 ? -6.312 0.888 -0.899 1 98.81 301 SER B C 1
ATOM 4773 O O . SER B 1 301 ? -7.133 1.776 -1.145 1 98.81 301 SER B O 1
ATOM 4775 N N . GLY B 1 302 ? -6.438 0.061 0.158 1 98.94 302 GLY B N 1
ATOM 4776 C CA . GLY B 1 302 ? -7.469 0.29 1.159 1 98.94 302 GLY B CA 1
ATOM 4777 C C . GLY B 1 302 ? -7.336 1.632 1.854 1 98.94 302 GLY B C 1
ATOM 4778 O O . GLY B 1 302 ? -8.328 2.326 2.068 1 98.94 302 GLY B O 1
ATOM 4779 N N . CYS B 1 303 ? -6.113 1.975 2.209 1 98.88 303 CYS B N 1
ATOM 4780 C CA . CYS B 1 303 ? -5.82 3.283 2.779 1 98.88 303 CYS B CA 1
ATOM 4781 C C . CYS B 1 303 ? -6.27 4.398 1.846 1 98.88 303 CYS B C 1
ATOM 4783 O O . CYS B 1 303 ? -6.945 5.336 2.271 1 98.88 303 CYS B O 1
ATOM 4785 N N . MET B 1 304 ? -5.922 4.281 0.591 1 98.81 304 MET B N 1
ATOM 4786 C CA . MET B 1 304 ? -6.293 5.281 -0.407 1 98.81 304 MET B CA 1
ATOM 4787 C C . MET B 1 304 ? -7.805 5.434 -0.494 1 98.81 304 MET B C 1
ATOM 4789 O O . MET B 1 304 ? -8.32 6.551 -0.527 1 98.81 304 MET B O 1
ATOM 4793 N N . ALA B 1 305 ? -8.508 4.281 -0.499 1 98.94 305 ALA B N 1
ATOM 4794 C CA . ALA B 1 305 ? -9.961 4.309 -0.597 1 98.94 305 ALA B CA 1
ATOM 4795 C C . ALA B 1 305 ? -10.586 4.969 0.63 1 98.94 305 ALA B C 1
ATOM 4797 O O . ALA B 1 305 ? -11.523 5.758 0.51 1 98.94 305 ALA B O 1
ATOM 4798 N N . GLY B 1 306 ? -10.07 4.602 1.822 1 98.88 306 GLY B N 1
ATOM 4799 C CA . GLY B 1 306 ? -10.547 5.23 3.043 1 98.88 306 GLY B CA 1
ATOM 4800 C C . GLY B 1 306 ? -10.391 6.738 3.037 1 98.88 306 GLY B C 1
ATOM 4801 O O . GLY B 1 306 ? -11.328 7.469 3.359 1 98.88 306 GLY B O 1
ATOM 4802 N N . LEU B 1 307 ? -9.234 7.188 2.625 1 98.25 307 LEU B N 1
ATOM 4803 C CA . LEU B 1 307 ? -8.945 8.617 2.604 1 98.25 307 LEU B CA 1
ATOM 4804 C C . LEU B 1 307 ? -9.797 9.328 1.557 1 98.25 307 LEU B C 1
ATOM 4806 O O . LEU B 1 307 ? -10.289 10.43 1.798 1 98.25 307 LEU B O 1
ATOM 4810 N N . ALA B 1 308 ? -9.961 8.719 0.388 1 98.31 308 ALA B N 1
ATOM 4811 C CA . ALA B 1 308 ? -10.789 9.305 -0.667 1 98.31 308 ALA B CA 1
ATOM 4812 C C . ALA B 1 308 ? -12.242 9.438 -0.217 1 98.31 308 ALA B C 1
ATOM 4814 O O . ALA B 1 308 ? -12.883 10.461 -0.469 1 98.31 308 ALA B O 1
ATOM 4815 N N . ALA B 1 309 ? -12.711 8.414 0.393 1 98.56 309 ALA B N 1
ATOM 4816 C CA . ALA B 1 309 ? -14.078 8.43 0.91 1 98.56 309 ALA B CA 1
ATOM 4817 C C . ALA B 1 309 ? -14.258 9.539 1.942 1 98.56 309 ALA B C 1
ATOM 4819 O O . ALA B 1 309 ? -15.242 10.281 1.903 1 98.56 309 ALA B O 1
ATOM 4820 N N . GLU B 1 310 ? -13.344 9.594 2.865 1 97.25 310 GLU B N 1
ATOM 4821 C CA . GLU B 1 310 ? -13.383 10.625 3.896 1 97.25 310 GLU B CA 1
ATOM 4822 C C . GLU B 1 310 ? -13.406 12.023 3.279 1 97.25 310 GLU B C 1
ATOM 4824 O O . GLU B 1 310 ? -14.203 12.867 3.68 1 97.25 310 GLU B O 1
ATOM 4829 N N . ARG B 1 311 ? -12.57 12.281 2.303 1 94.38 311 ARG B N 1
ATOM 4830 C CA . ARG B 1 311 ? -12.484 13.578 1.65 1 94.38 311 ARG B CA 1
ATOM 4831 C C . ARG B 1 311 ? -13.789 13.93 0.94 1 94.38 311 ARG B C 1
ATOM 4833 O O . ARG B 1 311 ? -14.258 15.062 1.021 1 94.38 311 ARG B O 1
ATOM 4840 N N . LEU B 1 312 ? -14.359 12.961 0.236 1 96.12 312 LEU B N 1
ATOM 4841 C CA . LEU B 1 312 ? -15.617 13.188 -0.469 1 96.12 312 LEU B CA 1
ATOM 4842 C C . LEU B 1 312 ? -16.734 13.562 0.507 1 96.12 312 LEU B C 1
ATOM 4844 O O . LEU B 1 312 ? -17.469 14.516 0.272 1 96.12 312 LEU B O 1
ATOM 4848 N N . LEU B 1 313 ? -16.844 12.82 1.593 1 95.69 313 LEU B N 1
ATOM 4849 C CA . LEU B 1 313 ? -17.891 13.062 2.578 1 95.69 313 LEU B CA 1
ATOM 4850 C C . LEU B 1 313 ? -17.703 14.414 3.25 1 95.69 313 LEU B C 1
ATOM 4852 O O . LEU B 1 313 ? -18.688 15.133 3.498 1 95.69 313 LEU B O 1
ATOM 4856 N N . ALA B 1 314 ? -16.469 14.711 3.545 1 90.06 314 ALA B N 1
ATOM 4857 C CA . ALA B 1 314 ? -16.172 16.016 4.148 1 90.06 314 ALA B CA 1
ATOM 4858 C C . ALA B 1 314 ? -16.578 17.156 3.221 1 90.06 314 ALA B C 1
ATOM 4860 O O . ALA B 1 314 ? -17.141 18.156 3.668 1 90.06 314 ALA B O 1
ATOM 4861 N N . GLU B 1 315 ? -16.266 16.969 1.962 1 89.31 315 GLU B N 1
ATOM 4862 C CA . GLU B 1 315 ? -16.625 17.969 0.96 1 89.31 315 GLU B CA 1
ATOM 4863 C C . GLU B 1 315 ? -18.125 18.172 0.869 1 89.31 315 GLU B C 1
ATOM 4865 O O . GLU B 1 315 ? -18.625 19.297 0.775 1 89.31 315 GLU B O 1
ATOM 4870 N N . GLU B 1 316 ? -18.844 17.125 0.9 1 91.12 316 GLU B N 1
ATOM 4871 C CA . GLU B 1 316 ? -20.297 17.188 0.75 1 91.12 316 GLU B CA 1
ATOM 4872 C C . GLU B 1 316 ? -20.953 17.75 2.006 1 91.12 316 GLU B C 1
ATOM 4874 O O . GLU B 1 316 ? -21.953 18.453 1.919 1 91.12 316 GLU B O 1
ATOM 4879 N N . GLU B 1 317 ? -20.453 17.406 3.146 1 86.5 317 GLU B N 1
ATOM 4880 C CA . GLU B 1 317 ? -20.984 17.938 4.395 1 86.5 317 GLU B CA 1
ATOM 4881 C C . GLU B 1 317 ? -20.797 19.453 4.465 1 86.5 317 GLU B C 1
ATOM 4883 O O . GLU B 1 317 ? -21.703 20.172 4.918 1 86.5 317 GLU B O 1
ATOM 4888 N N . GLU B 1 318 ? -19.781 19.906 4.004 1 82.94 318 GLU B N 1
ATOM 4889 C CA . GLU B 1 318 ? -19.5 21.344 4.043 1 82.94 318 GLU B CA 1
ATOM 4890 C C . GLU B 1 318 ? -20.375 22.109 3.055 1 82.94 318 GLU B C 1
ATOM 4892 O O . GLU B 1 318 ? -20.812 23.234 3.338 1 82.94 318 GLU B O 1
ATOM 4897 N N . MET B 1 319 ? -20.516 21.531 1.928 1 83.31 319 MET B N 1
ATOM 4898 C CA . MET B 1 319 ? -21.391 22.172 0.95 1 83.31 319 MET B CA 1
ATOM 4899 C C . MET B 1 319 ? -22.812 22.281 1.486 1 83.31 319 MET B C 1
ATOM 4901 O O . MET B 1 319 ? -23.484 23.281 1.246 1 83.31 319 MET B O 1
ATOM 4905 N N . LYS B 1 320 ? -23.25 21.375 2.254 1 83.75 320 LYS B N 1
ATOM 4906 C CA . LYS B 1 320 ? -24.562 21.422 2.867 1 83.75 320 LYS B CA 1
ATOM 4907 C C . LYS B 1 320 ? -24.656 22.547 3.893 1 83.75 320 LYS B C 1
ATOM 4909 O O . LYS B 1 320 ? -25.672 23.25 3.982 1 83.75 320 LYS B O 1
ATOM 4914 N N . ASN B 1 321 ? -23.562 22.703 4.602 1 79.88 321 ASN B N 1
ATOM 4915 C CA . ASN B 1 321 ? -23.516 23.766 5.609 1 79.88 321 ASN B CA 1
ATOM 4916 C C . ASN B 1 321 ? -23.562 25.141 4.973 1 79.88 321 ASN B C 1
ATOM 4918 O O . ASN B 1 321 ? -24.172 26.062 5.527 1 79.88 321 ASN B O 1
ATOM 4922 N N . ILE B 1 322 ? -23.031 25.312 3.809 1 81.88 322 ILE B N 1
ATOM 4923 C CA . ILE B 1 322 ? -23.016 26.578 3.086 1 81.88 322 ILE B CA 1
ATOM 4924 C C . ILE B 1 322 ? -24.406 26.875 2.541 1 81.88 322 ILE B C 1
ATOM 4926 O O . ILE B 1 322 ? -24.875 28.016 2.611 1 81.88 322 ILE B O 1
ATOM 4930 N N . GLU B 1 323 ? -25 25.859 2.049 1 79.62 323 GLU B N 1
ATOM 4931 C CA . GLU B 1 323 ? -26.344 26.062 1.493 1 79.62 323 GLU B CA 1
ATOM 4932 C C . GLU B 1 323 ? -27.359 26.391 2.588 1 79.62 323 GLU B C 1
ATOM 4934 O O . GLU B 1 323 ? -28.281 27.172 2.367 1 79.62 323 GLU B O 1
ATOM 4939 N N . ASP B 1 324 ? -27.172 25.875 3.758 1 78.5 324 ASP B N 1
ATOM 4940 C CA . ASP B 1 324 ? -28.094 26.094 4.875 1 78.5 324 ASP B CA 1
ATOM 4941 C C . ASP B 1 324 ? -27.797 27.406 5.582 1 78.5 324 ASP B C 1
ATOM 4943 O O . ASP B 1 324 ? -28.594 27.875 6.402 1 78.5 324 ASP B O 1
ATOM 4947 N N . SER B 1 325 ? -26.625 28.031 5.391 1 68.44 325 SER B N 1
ATOM 4948 C CA . SER B 1 325 ? -26.266 29.281 6.039 1 68.44 325 SER B CA 1
ATOM 4949 C C . SER B 1 325 ? -26.703 30.484 5.203 1 68.44 325 SER B C 1
ATOM 4951 O O . SER B 1 325 ? -26.688 30.422 3.971 1 68.44 325 SER B O 1
#

Secondary structure (DSSP, 8-state):
-EEEEEEE--SHHHHHHHHHHHHTT---EEE--S-BTTB-TT-GGGG-SEE-SSTT-TT-EEHHHHHHHHHHHHHHTT-EEE---EEEEE-SSSSEEEEETTEEEEEEEEEEEEE---EEE-----TTHHHHBTTTEES-HHHHTTSTTTTTSEEEEE--SHHHHHHHHHHTTT-SEEEEE-SSSS--S-HHHHHHHHH-TTEEEETTEEEEEEEESSSSEEEEEEEETTT--EEEE--SEEEE-S-EEE--GGGTTTS-B-TTSPBP-STTSSB-SSTTEEE-GGGT-SS---HHHHHHHHHHHHHHHHHHHHHHHHHHHHHH-/-EEEEEEE--SHHHHHHHHHHHHTT---EEE--S-BTTB-TT-GGGG-SEE-SSTT-TT-EEHHHHHHHHHHHHHHTT-EEE---EEEEE-SSSSEEEEETTEEEEEEEEEEEEE---EEE-----TTHHHHBTTTEES-HHHHTTSTTTTTSEEEEE--SHHHHHHHHHHTTT-SEEEEE-SSSS--S-HHHHHHHHH-TTEEEETTEEEEEEEESSSSEEEEEEEETTT--EEEE--SEEEE-S-EEE--GGGTTTS-B-TTSPBP-STTSSB-SSTTEEE-GGGT-SS---HHHHHHHHHHHHHHHHHHHHHHHHHHHHHH-

pLDDT: mean 95.89, std 4.92, range [64.12, 98.94]

Radius of gyration: 26.03 Å; Cα contacts (8 Å, |Δi|>4): 1675; chains: 2; bounding box: 72×87×58 Å

Sequence (650 aa):
MHSKVVIIGSGPSGHTAAIYLGRAELKPILYEGMLANGIAPGGQLTTTTDVENYPGFPDGILGPSLMEAFRKQSEKYGAQIITDTVSKLDLSKRPFKYCCESNEEVFHTADVVILATGAYARRLNIPGEEIYWQRGISACAVCDGAAPIFRGKPLAVVGGGDSAAEESLFLTRYATKVYLLVRRDKLRASPIMAKRLLHHPKIEILWNTVALESLGDNNLMNCVKIKNVKTQEVSELQVNGLFYAIGHEPATTLVRGQVECDKDGYIITKNGGPETNIKGFFAAGDVQDKKWRQAVTSAGSGCMAGLAAERLLAEEEEMKNIEDSMHSKVVIIGSGPSGHTAAIYLGRAELKPILYEGMLANGIAPGGQLTTTTDVENYPGFPDGILGPSLMEAFRKQSEKYGAQIITDTVSKLDLSKRPFKYCCESNEEVFHTADVVILATGAYARRLNIPGEEIYWQRGISACAVCDGAAPIFRGKPLAVVGGGDSAAEESLFLTRYATKVYLLVRRDKLRASPIMAKRLLHHPKIEILWNTVALESLGDNNLMNCVKIKNVKTQEVSELQVNGLFYAIGHEPATTLVRGQVECDKDGYIITKNGGPETNIKGFFAAGDVQDKKWRQAVTSAGSGCMAGLAAERLLAEEEEMKNIEDS

Nearest PDB structures (foldseek):
  3itj-assembly2_B  TM=9.866E-01  e=6.804E-49  Saccharomyces cerevisiae W303
  5w4c-assembly1_A  TM=8.892E-01  e=1.234E-50  Cryptococcus neoformans H99
  5w4c-assembly1_B  TM=8.907E-01  e=1.069E-48  Cryptococcus neoformans H99
  4up3-assembly1_B  TM=6.871E-01  e=1.824E-46  Entamoeba histolytica
  4a65-assembly1_A  TM=6.559E-01  e=3.639E-45  Entamoeba histolytica

Foldseek 3Di:
DEAAEEEEAQELLRLLLLLLLLQVVRQYEYAQEAQDPNAGRHGPLLPAQWFCPAPPCPPTDRSNVVSVVSVVSSVVSRHHYDHWHWQAWAQPDPQIWTDTPVDRPDIYTYRFYEYEHAKFFDDPPAAPCVLAPNQFEEADCPGPLQPPLAFAWEEEEEAFEQQSLVSQVSSVVGYQAYEYEELAQHGNYDPVSVVCQVPDPRYDYDHNKDWHYFDDPSRFTQWTWMARNVVRDIDIDGTRHYHYRHAIQAPQPNQPPPWDAPPRQAGAAPPLAQHTPRPSYGYAANSHDRDDRDSNRRNVNSNRSSVVSSVSSVVVVVVVVVVVD/DEAAEEEEAQELLRLLLLLLLLQVVRQYEYAQEAQDPNAGRHGPLLPAQWFCPAPPCPPTDRSNVVSVVSVVSSVVSRHHYDHWHWQAWAQPDPQIWTDTPVDRPDIYGYRFYEYEHAKFFDDPPAAPCVLAPNQFEEADCPGPLQPPLAFAWEEEEEAFEQQSLVSQVSSVVGYQAYEYEELAQHGNYDPVSVVCQVPDPRYDYDHNKDWHYFDDDSRFTQWTWMARNVVRDIDIDGTRHYHYRHAIAAPQPNQPPPWDAPPRQAGAAPPLAQHTPRPSYGYAANSHDRDDRDSNRRNVNSNRSSVVSSVSSVVVVVVVVVVVD

InterPro domains:
  IPR005982 Thioredoxin reductase [TIGR01292] (4-313)
  IPR008255 Pyridine nucleotide-disulphide oxidoreductase, class-II, active site [PS00573] (140-162)
  IPR023753 FAD/NAD(P)-binding domain [PF07992] (4-302)
  IPR036188 FAD/NAD(P)-binding domain superfamily [G3DSA:3.50.50.60] (5-308)
  IPR036188 FAD/NAD(P)-binding domain superfamily [G3DSA:3.50.50.60] (124-249)
  IPR036188 FAD/NAD(P)-binding domain superfamily [SSF51905] (2-311)
  IPR050097 Ferredoxin--NADP reductase type 2 [PTHR48105] (3-321)

Solvent-accessible surface area (backbone atoms only — not comparable to full-atom values): 32007 Å² total; per-residue (Å²): 96,79,40,65,34,35,31,39,20,36,20,54,11,23,28,28,16,28,30,51,27,8,64,67,70,54,50,24,38,31,31,31,29,53,79,50,93,88,32,47,58,34,32,75,43,50,69,37,61,77,38,64,81,51,83,57,32,56,84,37,44,43,20,45,56,46,43,48,26,28,49,51,28,12,44,72,36,47,27,44,76,40,86,38,32,77,62,44,58,44,82,88,49,82,58,25,40,31,24,28,64,90,44,71,85,51,64,30,36,22,57,24,39,37,43,14,56,19,51,42,70,55,77,84,85,35,56,43,46,83,73,21,53,73,26,29,30,44,69,43,51,91,75,48,37,73,38,75,79,36,43,71,26,37,31,33,33,37,30,39,32,54,65,20,43,54,40,48,60,58,39,51,79,36,26,64,30,34,37,34,31,18,70,40,91,66,67,71,22,50,69,69,50,45,52,41,50,73,65,35,89,46,42,44,76,40,61,24,19,44,82,54,29,48,37,60,76,91,59,44,30,44,29,33,32,31,31,28,74,82,81,64,48,70,50,76,44,80,22,32,28,43,33,46,30,66,51,65,44,36,57,38,76,66,46,61,90,76,55,61,48,49,98,77,45,30,40,49,50,50,74,60,46,22,47,40,88,45,89,53,40,27,41,16,21,33,22,44,35,88,79,75,73,41,68,45,42,14,24,14,31,6,40,48,31,18,52,51,50,50,51,52,52,52,54,53,54,39,54,52,52,54,69,74,97,95,80,39,65,33,35,31,39,21,36,21,53,11,23,28,29,15,28,31,50,27,7,64,67,70,54,48,25,38,32,31,30,29,52,78,51,94,86,31,46,58,34,32,76,42,51,70,38,62,77,39,64,81,50,81,58,33,56,84,36,43,43,19,43,58,45,44,47,27,27,49,52,29,13,42,72,36,46,27,43,77,38,87,39,32,74,62,45,58,44,82,87,49,83,59,26,40,32,24,29,64,89,43,71,84,52,66,30,35,23,58,26,40,36,43,15,55,19,51,42,71,54,76,85,82,34,56,43,45,83,71,20,52,71,26,30,31,42,70,43,53,91,74,48,36,70,38,74,77,37,43,72,26,37,31,32,32,37,31,40,32,53,64,21,43,53,40,49,62,59,39,50,78,35,26,65,30,34,36,35,32,19,69,41,89,66,67,71,23,48,68,69,50,45,52,41,50,74,66,34,89,46,44,44,77,40,60,25,19,42,82,53,30,49,39,58,77,91,59,44,31,44,28,33,33,32,32,28,73,81,80,63,49,70,50,76,44,80,23,31,28,42,33,45,30,68,53,65,45,35,57,36,78,66,45,63,90,76,54,61,50,50,97,75,44,30,39,49,52,50,73,59,46,20,46,40,89,45,90,52,40,28,40,15,20,34,22,44,34,89,80,74,72,40,68,47,42,15,24,13,31,5,39,48,30,17,52,51,51,49,52,53,52,53,53,52,53,40,53,51,54,54,71,75,97